Protein AF-A0A0N4V0A3-F1 (afdb_monomer_lite)

Sequence (732 aa):
MEWVESVMEMGIGNNVLVTCKRKDARQKMKRLKKIQKAAFATGKKVESVIFESFAQKNSREKKKKRLKRKRKSFKELNGSSALKDGNSQKLELVRGIEDDEAELERLSKKLGYRRTRSQKLPRAFNAEGLDYLLEVCDNIKKSEAWYSSPKNEDSVEQGFSLVSESSSLLEEDCEGEFETDDEKEIEEHVRTESSGGEEFTEDIYGRTVAKKTGMVIVPTSNVQKKFREFREDNIVTDDEEREKLERTLRGLVNRLNENTIVGSVKTVKELFSSHSHNNVKSLLYLSLLNIVVVEYRLPDRILIELALFIALLHILVSADISSHFVESFVLEYLKRMQLLGEDKSLENMSLLLAELFNFKVIKSTVIGDVVDRLVGAGGYKALECAKLLLAYAGVLLKKRDCSALQACIVRVQSSLMEHAKEVVKDQHLQFIVEEFLNLKGANIRKWTESIDFSLLEHYMSLYRGLTKKVDREDELGMSVDDIEHVKERGRWWLIGSAWNEASHITSVPGAGNLTVKEPKFDKPLLDLAKKAKMNTSVRRDVFCTLMSSKNESDAFEKLMRLALKGQQEREIIHICIHCALQETKYNSFYSAVIEQFCLFHKRFKLTAQYALWDRIKNLSTFKEWQRSHLATLTVDMIVNKAVGLTVLKVVEFGTIDATATCYIRRVLESILLRCSNDALREIFEGVITSSRHKVFSEGLHILVCMISKDSDDEVILSRIGFLNSIWGDDRL

pLDDT: mean 72.65, std 22.26, range [22.02, 96.56]

InterPro domains:
  IPR003890 MIF4G-like, type 3 [PF02854] (247-416)
  IPR003890 MIF4G-like, type 3 [SM00543] (246-443)
  IPR003891 Initiation factor eIF-4 gamma, MA3 [PF02847] (538-620)
  IPR003891 Initiation factor eIF-4 gamma, MA3 [PS51366] (537-653)
  IPR003891 Initiation factor eIF-4 gamma, MA3 [SM00544] (538-644)
  IPR016024 Armadillo-type fold [SSF48371] (238-444)
  IPR050781 Pre-mRNA-splicing factor CWC22 [PTHR18034] (52-701)

Radius of gyration: 38.46 Å; chains: 1; bounding box: 120×77×93 Å

Structure (mmCIF, N/CA/C/O backbone):
data_AF-A0A0N4V0A3-F1
#
_entry.id   AF-A0A0N4V0A3-F1
#
loop_
_atom_site.group_PDB
_atom_site.id
_atom_site.type_symbol
_atom_site.label_atom_id
_atom_site.label_alt_id
_atom_site.label_comp_id
_atom_site.label_asym_id
_atom_site.label_entity_id
_atom_site.label_seq_id
_atom_site.pdbx_PDB_ins_code
_atom_site.Cartn_x
_atom_site.Cartn_y
_atom_site.Cartn_z
_atom_site.occupancy
_atom_site.B_iso_or_equiv
_atom_site.auth_seq_id
_atom_site.auth_comp_id
_atom_site.auth_asym_id
_atom_site.auth_atom_id
_atom_site.pdbx_PDB_model_num
ATOM 1 N N . MET A 1 1 ? 43.987 -37.738 -35.608 1.00 39.97 1 MET A N 1
ATOM 2 C CA . MET A 1 1 ? 45.208 -37.278 -34.926 1.00 39.97 1 MET A CA 1
ATOM 3 C C . MET A 1 1 ? 45.480 -35.869 -35.406 1.00 39.97 1 MET A C 1
ATOM 5 O O . MET A 1 1 ? 45.991 -35.759 -36.499 1.00 39.97 1 MET A O 1
ATOM 9 N N . GLU A 1 2 ? 45.013 -34.858 -34.663 1.00 30.64 2 GLU A N 1
ATOM 10 C CA . GLU A 1 2 ? 45.405 -33.427 -34.756 1.00 30.64 2 GLU A CA 1
ATOM 11 C C . GLU A 1 2 ? 44.492 -32.591 -33.830 1.00 30.64 2 GLU A C 1
ATOM 13 O O . GLU A 1 2 ? 43.801 -31.670 -34.238 1.00 30.64 2 GLU A O 1
ATOM 18 N N . TRP A 1 3 ? 44.399 -32.982 -32.554 1.00 27.64 3 TRP A N 1
ATOM 19 C CA . TRP A 1 3 ? 43.683 -32.202 -31.524 1.00 27.64 3 TRP A CA 1
ATOM 20 C C . TRP A 1 3 ? 44.420 -32.202 -30.171 1.00 27.64 3 TRP A C 1
ATOM 22 O O . TRP A 1 3 ? 43.831 -31.888 -29.141 1.00 27.64 3 TRP A O 1
ATOM 32 N N . VAL A 1 4 ? 45.709 -32.569 -30.160 1.00 29.28 4 VAL A N 1
ATOM 33 C CA . VAL A 1 4 ? 46.499 -32.756 -28.924 1.00 29.28 4 VAL A CA 1
ATOM 34 C C . VAL A 1 4 ? 47.606 -31.705 -28.743 1.00 29.28 4 VAL A C 1
ATOM 36 O O . VAL A 1 4 ? 48.159 -31.602 -27.658 1.00 29.28 4 VAL A O 1
ATOM 39 N N . GLU A 1 5 ? 47.868 -30.826 -29.711 1.00 30.94 5 GLU A N 1
ATOM 40 C CA . GLU A 1 5 ? 49.070 -29.971 -29.673 1.00 30.94 5 GLU A CA 1
ATOM 41 C C . GLU A 1 5 ? 48.837 -28.490 -29.334 1.00 30.94 5 GLU A C 1
ATOM 43 O O . GLU A 1 5 ? 49.587 -27.616 -29.744 1.00 30.94 5 GLU A O 1
ATOM 48 N N . SER A 1 6 ? 47.818 -28.169 -28.535 1.00 29.73 6 SER A N 1
ATOM 49 C CA . SER A 1 6 ? 47.684 -26.803 -27.997 1.00 29.73 6 SER A CA 1
ATOM 50 C C . SER A 1 6 ? 47.274 -26.797 -26.526 1.00 29.73 6 SER A C 1
ATOM 52 O O . SER A 1 6 ? 46.415 -26.028 -26.091 1.00 29.73 6 SER A O 1
ATOM 54 N N . VAL A 1 7 ? 47.898 -27.682 -25.746 1.00 30.69 7 VAL A N 1
ATOM 55 C CA . VAL A 1 7 ? 47.911 -27.633 -24.280 1.00 30.69 7 VAL A CA 1
ATOM 56 C C . VAL A 1 7 ? 49.367 -27.675 -23.826 1.00 30.69 7 VAL A C 1
ATOM 58 O O . VAL A 1 7 ? 49.846 -28.726 -23.433 1.00 30.69 7 VAL A O 1
ATOM 61 N N . MET A 1 8 ? 50.069 -26.542 -23.916 1.00 27.88 8 MET A N 1
ATOM 62 C CA . MET A 1 8 ? 51.156 -26.126 -23.013 1.00 27.88 8 MET A CA 1
ATOM 63 C C . MET A 1 8 ? 51.776 -24.821 -23.528 1.00 27.88 8 MET A C 1
ATOM 65 O O . MET A 1 8 ? 52.720 -24.843 -24.296 1.00 27.88 8 MET A O 1
ATOM 69 N N . GLU A 1 9 ? 51.250 -23.687 -23.068 1.00 29.42 9 GLU A N 1
ATOM 70 C CA . GLU A 1 9 ? 52.076 -22.528 -22.712 1.00 29.42 9 GLU A CA 1
ATOM 71 C C . GLU A 1 9 ? 51.277 -21.661 -21.723 1.00 29.42 9 GLU A C 1
ATOM 73 O O . GLU A 1 9 ? 50.265 -21.037 -22.047 1.00 29.42 9 GLU A O 1
ATOM 78 N N . MET A 1 10 ? 51.675 -21.742 -20.449 1.00 29.03 10 MET A N 1
ATOM 79 C CA . MET A 1 10 ? 51.259 -20.844 -19.368 1.00 29.03 10 MET A CA 1
ATOM 80 C C . MET A 1 10 ? 52.122 -19.580 -19.473 1.00 29.03 10 MET A C 1
ATOM 82 O O . MET A 1 10 ? 53.331 -19.690 -19.618 1.00 29.03 10 MET A O 1
ATOM 86 N N . GLY A 1 11 ? 51.563 -18.372 -19.453 1.00 27.69 11 GLY A N 1
ATOM 87 C CA . GLY A 1 11 ? 51.258 -17.605 -18.237 1.00 27.69 11 GLY A CA 1
ATOM 88 C C . GLY A 1 11 ? 51.487 -16.105 -18.531 1.00 27.69 11 GLY A C 1
ATOM 89 O O . GLY A 1 11 ? 52.165 -15.781 -19.492 1.00 27.69 11 GLY A O 1
ATOM 90 N N . ILE A 1 12 ? 50.961 -15.099 -17.827 1.00 32.62 12 ILE A N 1
ATOM 91 C CA . ILE A 1 12 ? 50.197 -14.986 -16.580 1.00 32.62 12 ILE A CA 1
ATOM 92 C C . ILE A 1 12 ? 49.349 -13.701 -16.684 1.00 32.62 12 ILE A C 1
ATOM 94 O O . ILE A 1 12 ? 49.793 -12.695 -17.227 1.00 32.62 12 ILE A O 1
ATOM 98 N N . GLY A 1 13 ? 48.152 -13.713 -16.092 1.00 27.28 13 GLY A N 1
ATOM 99 C CA . GLY A 1 13 ? 47.345 -12.513 -15.847 1.00 27.28 13 GLY A CA 1
ATOM 100 C C . GLY A 1 13 ? 46.159 -12.784 -14.917 1.00 27.28 13 GLY A C 1
ATOM 101 O O . GLY A 1 13 ? 45.010 -12.525 -15.268 1.00 27.28 13 GLY A O 1
ATOM 102 N N . ASN A 1 14 ? 46.419 -13.388 -13.754 1.00 42.53 14 ASN A N 1
ATOM 103 C CA . ASN A 1 14 ? 45.422 -13.674 -12.718 1.00 42.53 14 ASN A CA 1
ATOM 104 C C . ASN A 1 14 ? 45.063 -12.400 -11.935 1.00 42.53 14 ASN A C 1
ATOM 106 O O . ASN A 1 14 ? 45.971 -11.765 -11.411 1.00 42.53 14 ASN A O 1
ATOM 110 N N . ASN A 1 15 ? 43.758 -12.073 -11.831 1.00 38.59 15 ASN A N 1
ATOM 111 C CA . ASN A 1 15 ? 43.066 -11.697 -10.568 1.00 38.59 15 ASN A CA 1
ATOM 112 C C . ASN A 1 15 ? 41.700 -10.967 -10.675 1.00 38.59 15 ASN A C 1
ATOM 114 O O . ASN A 1 15 ? 41.269 -10.380 -9.688 1.00 38.59 15 ASN A O 1
ATOM 118 N N . VAL A 1 16 ? 40.927 -11.038 -11.778 1.00 36.06 16 VAL A N 1
ATOM 119 C CA . VAL A 1 16 ? 39.535 -10.479 -11.771 1.00 36.06 16 VAL A CA 1
ATOM 120 C C . VAL A 1 16 ? 38.441 -11.365 -12.420 1.00 36.06 16 VAL A C 1
ATOM 122 O O . VAL A 1 16 ? 37.257 -11.058 -12.322 1.00 36.06 16 VAL A O 1
ATOM 125 N N . LEU A 1 17 ? 38.753 -12.528 -13.014 1.00 34.75 17 LEU A N 1
ATOM 126 C CA . LEU A 1 17 ? 37.772 -13.322 -13.799 1.00 34.75 17 LEU A CA 1
ATOM 127 C C . LEU A 1 17 ? 37.229 -14.614 -13.146 1.00 34.75 17 LEU A C 1
ATOM 129 O O . LEU A 1 17 ? 36.516 -15.386 -13.793 1.00 34.75 17 LEU A O 1
ATOM 133 N N . VAL A 1 18 ? 37.506 -14.880 -11.867 1.00 39.03 18 VAL A N 1
ATOM 134 C CA . VAL A 1 18 ? 37.212 -16.200 -11.262 1.00 39.03 18 VAL A CA 1
ATOM 135 C C . VAL A 1 18 ? 35.742 -16.389 -10.829 1.00 39.03 18 VAL A C 1
ATOM 137 O O . VAL A 1 18 ? 35.297 -17.519 -10.618 1.00 39.03 18 VAL A O 1
ATOM 140 N N . THR A 1 19 ? 34.906 -15.348 -10.786 1.00 41.06 19 THR A N 1
ATOM 141 C CA . THR A 1 19 ? 33.531 -15.483 -10.255 1.00 41.06 19 THR A CA 1
ATOM 142 C C . THR A 1 19 ? 32.475 -15.973 -11.261 1.00 41.06 19 THR A C 1
ATOM 144 O O . THR A 1 19 ? 31.402 -16.404 -10.833 1.00 41.06 19 THR A O 1
ATOM 147 N N . CYS A 1 20 ? 32.747 -16.005 -12.576 1.00 52.78 20 CYS A N 1
ATOM 148 C CA . CYS A 1 20 ? 31.702 -16.302 -13.577 1.00 52.78 20 CYS A CA 1
ATOM 149 C C . CYS A 1 20 ? 31.686 -17.754 -14.112 1.00 52.78 20 CYS A C 1
ATOM 151 O O . CYS A 1 20 ? 30.616 -18.350 -14.250 1.00 52.78 20 CYS A O 1
ATOM 153 N N . LYS A 1 21 ? 32.843 -18.407 -14.318 1.00 54.66 21 LYS A N 1
ATOM 154 C CA . LYS A 1 21 ? 32.889 -19.755 -14.939 1.00 54.66 21 LYS A CA 1
ATOM 155 C C . LYS A 1 21 ? 32.191 -20.846 -14.107 1.00 54.66 21 LYS A C 1
ATOM 157 O O . LYS A 1 21 ? 31.527 -21.720 -14.665 1.00 54.66 21 LYS A O 1
ATOM 162 N N . ARG A 1 22 ? 32.258 -20.780 -12.768 1.00 58.41 22 ARG A N 1
ATOM 163 C CA . ARG A 1 22 ? 31.577 -21.742 -11.871 1.00 58.41 22 ARG A CA 1
ATOM 164 C C . ARG A 1 22 ? 30.050 -21.629 -11.919 1.00 58.41 22 ARG A C 1
ATOM 166 O O . ARG A 1 22 ? 29.361 -22.642 -11.792 1.00 58.41 22 ARG A O 1
ATOM 173 N N . LYS A 1 23 ? 29.508 -20.421 -12.094 1.00 60.72 23 LYS A N 1
ATOM 174 C CA . LYS A 1 23 ? 28.056 -20.185 -12.127 1.00 60.72 23 LYS A CA 1
ATOM 175 C C . LYS A 1 23 ? 27.447 -20.702 -13.431 1.00 60.72 23 LYS A C 1
ATOM 177 O O . LYS A 1 23 ? 26.424 -21.389 -13.388 1.00 60.72 23 LYS A O 1
ATOM 182 N N . ASP A 1 24 ? 28.134 -20.480 -14.546 1.00 61.06 24 ASP A N 1
ATOM 183 C CA . ASP A 1 24 ? 27.724 -20.985 -15.857 1.00 61.06 24 ASP A CA 1
ATOM 184 C C . ASP A 1 24 ? 27.873 -22.505 -15.958 1.00 61.06 24 ASP A C 1
ATOM 186 O O . ASP A 1 24 ? 26.971 -23.181 -16.457 1.00 61.06 24 ASP A O 1
ATOM 190 N N . ALA A 1 25 ? 28.942 -23.075 -15.389 1.00 67.31 25 ALA A N 1
ATOM 191 C CA . ALA A 1 25 ? 29.095 -24.525 -15.268 1.00 67.31 25 ALA A CA 1
ATOM 192 C C . ALA A 1 25 ? 27.959 -25.146 -14.435 1.00 67.31 25 ALA A C 1
ATOM 194 O O . ALA A 1 25 ? 27.338 -26.123 -14.858 1.00 67.31 25 ALA A O 1
ATOM 195 N N . ARG A 1 26 ? 27.596 -24.533 -13.296 1.00 70.50 26 ARG A N 1
ATOM 196 C CA . ARG A 1 26 ? 26.455 -24.970 -12.470 1.00 70.50 26 ARG A CA 1
ATOM 197 C C . ARG A 1 26 ? 25.119 -24.853 -13.207 1.00 70.50 26 ARG A C 1
ATOM 199 O O . ARG A 1 26 ? 24.282 -25.744 -13.071 1.00 70.50 26 ARG A O 1
ATOM 206 N N . GLN A 1 27 ? 24.894 -23.799 -13.992 1.00 67.19 27 GLN A N 1
ATOM 207 C CA . GLN A 1 27 ? 23.678 -23.673 -14.804 1.00 67.19 27 GLN A CA 1
ATOM 208 C C . GLN A 1 27 ? 23.604 -24.732 -15.907 1.00 67.19 27 GLN A C 1
ATOM 210 O O . GLN A 1 27 ? 22.548 -25.346 -16.078 1.00 67.19 27 GLN A O 1
ATOM 215 N N . LYS A 1 28 ? 24.708 -24.987 -16.620 1.00 68.56 28 LYS A N 1
ATOM 216 C CA . LYS A 1 28 ? 24.787 -26.051 -17.632 1.00 68.56 28 LYS A CA 1
ATOM 217 C C . LYS A 1 28 ? 24.522 -27.424 -17.006 1.00 68.56 28 LYS A C 1
ATOM 219 O O . LYS A 1 28 ? 23.694 -28.170 -17.522 1.00 68.56 28 LYS A O 1
ATOM 224 N N . MET A 1 29 ? 25.101 -27.703 -15.836 1.00 73.12 29 MET A N 1
ATOM 225 C CA . MET A 1 29 ? 24.887 -28.962 -15.112 1.00 73.12 29 MET A CA 1
ATOM 226 C C . MET A 1 29 ? 23.439 -29.121 -14.616 1.00 73.12 29 MET A C 1
ATOM 228 O O . MET A 1 29 ? 22.865 -30.202 -14.723 1.00 73.12 29 MET A O 1
ATOM 232 N N . LYS A 1 30 ? 22.799 -28.044 -14.130 1.00 75.12 30 LYS A N 1
ATOM 233 C CA . LYS A 1 30 ? 21.370 -28.059 -13.759 1.00 75.12 30 LYS A CA 1
ATOM 234 C C . LYS A 1 30 ? 20.464 -28.333 -14.962 1.00 75.12 30 LYS A C 1
ATOM 236 O O . LYS A 1 30 ? 19.486 -29.065 -14.826 1.00 75.12 30 LYS A O 1
ATOM 241 N N . ARG A 1 31 ? 20.781 -27.770 -16.135 1.00 75.19 31 ARG A N 1
ATOM 242 C CA . ARG A 1 31 ? 20.039 -28.029 -17.381 1.00 75.19 31 ARG A CA 1
ATOM 243 C C . ARG A 1 31 ? 20.195 -29.482 -17.830 1.00 75.19 31 ARG A C 1
ATOM 245 O O . ARG A 1 31 ? 19.184 -30.119 -18.100 1.00 75.19 31 ARG A O 1
ATOM 252 N N . LEU A 1 32 ? 21.414 -30.022 -17.806 1.00 75.50 32 LEU A N 1
ATOM 253 C CA . LEU A 1 32 ? 21.691 -31.435 -18.095 1.00 75.50 32 LEU A CA 1
ATOM 254 C C . LEU A 1 32 ? 20.938 -32.379 -17.148 1.00 75.50 32 LEU A C 1
ATOM 256 O O . LEU A 1 32 ? 20.236 -33.265 -17.622 1.00 75.50 32 LEU A O 1
ATOM 260 N N . LYS A 1 33 ? 20.968 -32.128 -15.831 1.00 82.75 33 LYS A N 1
ATOM 261 C CA . LYS A 1 33 ? 20.201 -32.922 -14.851 1.00 82.75 33 LYS A CA 1
ATOM 262 C C . LYS A 1 33 ? 18.693 -32.874 -15.104 1.00 82.75 33 LYS A C 1
ATOM 264 O O . LYS A 1 33 ? 18.008 -33.872 -14.910 1.00 82.75 33 LYS A O 1
ATOM 269 N N . LYS A 1 34 ? 18.158 -31.729 -15.542 1.00 83.69 34 LYS A N 1
ATOM 270 C CA . LYS A 1 34 ? 16.731 -31.593 -15.871 1.00 83.69 34 LYS A CA 1
ATOM 271 C C . LYS A 1 34 ? 16.353 -32.400 -17.117 1.00 83.69 34 LYS A C 1
ATOM 273 O O . LYS A 1 34 ? 15.307 -33.037 -17.118 1.00 83.69 34 LYS A O 1
ATOM 278 N N . ILE A 1 35 ? 17.209 -32.400 -18.139 1.00 78.19 35 ILE A N 1
ATOM 279 C CA . ILE A 1 35 ? 17.009 -33.180 -19.369 1.00 78.19 35 ILE A CA 1
ATOM 280 C C . ILE A 1 35 ? 17.134 -34.681 -19.075 1.00 78.19 35 ILE A C 1
ATOM 282 O O . ILE A 1 35 ? 16.293 -35.449 -19.522 1.00 78.19 35 ILE A O 1
ATOM 286 N N . GLN A 1 36 ? 18.109 -35.096 -18.261 1.00 78.06 36 GLN A N 1
ATOM 287 C CA . GLN A 1 36 ? 18.263 -36.493 -17.835 1.00 78.06 36 GLN A CA 1
ATOM 288 C C . GLN A 1 36 ? 17.064 -36.988 -17.018 1.00 78.06 36 GLN A C 1
ATOM 290 O O . GLN A 1 36 ? 16.578 -38.086 -17.261 1.00 78.06 36 GLN A O 1
ATOM 295 N N . LYS A 1 37 ? 16.529 -36.166 -16.103 1.00 80.25 37 LYS A N 1
ATOM 296 C CA . LYS A 1 37 ? 15.295 -36.498 -15.371 1.00 80.25 37 LYS A CA 1
ATOM 297 C C . LYS A 1 37 ? 14.080 -36.621 -16.294 1.00 80.25 37 LYS A C 1
ATOM 299 O O . LYS A 1 37 ? 13.271 -37.516 -16.095 1.00 80.25 37 LYS A O 1
ATOM 304 N N . ALA A 1 38 ? 13.957 -35.750 -17.297 1.00 76.00 38 ALA A N 1
ATOM 305 C CA . ALA A 1 38 ? 12.879 -35.832 -18.283 1.00 76.00 38 ALA A CA 1
ATOM 306 C C . ALA A 1 38 ? 13.008 -37.076 -19.180 1.00 76.00 38 ALA A C 1
ATOM 308 O O . ALA A 1 38 ? 12.012 -37.728 -19.469 1.00 76.00 38 ALA A O 1
ATOM 309 N N . ALA A 1 39 ? 14.231 -37.437 -19.570 1.00 80.50 39 ALA A N 1
ATOM 310 C CA . ALA A 1 39 ? 14.530 -38.656 -20.317 1.00 80.50 39 ALA A CA 1
ATOM 311 C C . ALA A 1 39 ? 14.187 -39.919 -19.513 1.00 80.50 39 ALA A C 1
ATOM 313 O O . ALA A 1 39 ? 13.491 -40.794 -20.018 1.00 80.50 39 ALA A O 1
ATOM 314 N N . PHE A 1 40 ? 14.568 -39.955 -18.233 1.00 78.12 40 PHE A N 1
ATOM 315 C CA . PHE A 1 40 ? 14.222 -41.045 -17.321 1.00 78.12 40 PHE A CA 1
ATOM 316 C C . PHE A 1 40 ? 12.705 -41.174 -17.115 1.00 78.12 40 PHE A C 1
ATOM 318 O O . PHE A 1 40 ? 12.163 -42.263 -17.240 1.00 78.12 40 PHE A O 1
ATOM 325 N N . ALA A 1 41 ? 12.003 -40.058 -16.888 1.00 77.62 41 ALA A N 1
ATOM 326 C CA . ALA A 1 41 ? 10.550 -40.051 -16.694 1.00 77.62 41 ALA A CA 1
ATOM 327 C C . ALA A 1 41 ? 9.751 -40.452 -17.948 1.00 77.62 41 ALA A C 1
ATOM 329 O O . ALA A 1 41 ? 8.602 -40.862 -17.831 1.00 77.62 41 ALA A O 1
ATOM 330 N N . THR A 1 42 ? 10.337 -40.319 -19.141 1.00 76.06 42 THR A N 1
ATOM 331 C CA . THR A 1 42 ? 9.683 -40.663 -20.415 1.00 76.06 42 THR A CA 1
ATOM 332 C C . THR A 1 42 ? 10.177 -41.977 -21.023 1.00 76.06 42 THR A C 1
ATOM 334 O O . THR A 1 42 ? 9.706 -42.350 -22.093 1.00 76.06 42 THR A O 1
ATOM 337 N N . GLY A 1 43 ? 11.123 -42.675 -20.378 1.00 78.88 43 GLY A N 1
ATOM 338 C CA . GLY A 1 43 ? 11.717 -43.916 -20.895 1.00 78.88 43 GLY A CA 1
ATOM 339 C C . GLY A 1 43 ? 12.532 -43.740 -22.185 1.00 78.88 43 GLY A C 1
ATOM 340 O O . GLY A 1 43 ? 12.805 -44.711 -22.886 1.00 78.88 43 GLY A O 1
ATOM 341 N N . LYS A 1 44 ? 12.912 -42.504 -22.532 1.00 83.00 44 LYS A N 1
ATOM 342 C CA . LYS A 1 44 ? 13.574 -42.153 -23.797 1.00 83.00 44 LYS A CA 1
ATOM 343 C C . LYS A 1 44 ? 15.066 -41.877 -23.599 1.00 83.00 44 LYS A C 1
ATOM 345 O O . LYS A 1 44 ? 15.492 -41.402 -22.548 1.00 83.00 44 LYS A O 1
ATOM 350 N N . LYS A 1 45 ? 15.885 -42.091 -24.639 1.00 80.75 45 LYS A N 1
ATOM 351 C CA . LYS A 1 45 ? 17.309 -41.695 -24.623 1.00 80.75 45 LYS A CA 1
ATOM 352 C C . LYS A 1 45 ? 17.443 -40.173 -24.510 1.00 80.75 45 LYS A C 1
ATOM 354 O O . LYS A 1 45 ? 16.705 -39.434 -25.161 1.00 80.75 45 LYS A O 1
ATOM 359 N N . VAL A 1 46 ? 18.425 -39.696 -23.743 1.00 73.94 46 VAL A N 1
ATOM 360 C CA . VAL A 1 46 ? 18.664 -38.259 -23.477 1.00 73.94 46 VAL A CA 1
ATOM 361 C C . VAL A 1 46 ? 18.786 -37.441 -24.770 1.00 73.94 46 VAL A C 1
ATOM 363 O O . VAL A 1 46 ? 18.244 -36.342 -24.858 1.00 73.94 46 VAL A O 1
ATOM 366 N N . GLU A 1 47 ? 19.428 -37.999 -25.796 1.00 76.94 47 GLU A N 1
ATOM 367 C CA . GLU A 1 47 ? 19.597 -37.381 -27.120 1.00 76.94 47 GLU A CA 1
ATOM 368 C C . GLU A 1 47 ? 18.260 -37.109 -27.824 1.00 76.94 47 GLU A C 1
ATOM 370 O O . GLU A 1 47 ? 18.080 -36.053 -28.429 1.00 76.94 47 GLU A O 1
ATOM 375 N N . SER A 1 48 ? 17.289 -38.016 -27.685 1.00 72.19 48 SER A N 1
ATOM 376 C CA . SER A 1 48 ? 15.966 -37.881 -28.307 1.00 72.19 48 SER A CA 1
ATOM 377 C C . SER A 1 48 ? 15.135 -36.767 -27.663 1.00 72.19 48 SER A C 1
ATOM 379 O O . SER A 1 48 ? 14.496 -35.985 -28.362 1.00 72.19 48 SER A O 1
ATOM 381 N N 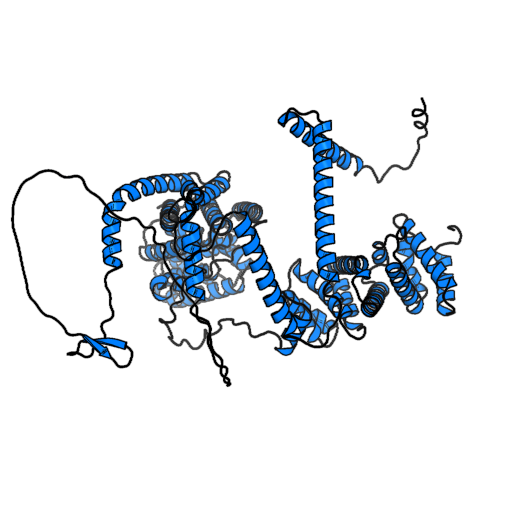. VAL A 1 49 ? 15.240 -36.597 -26.341 1.00 74.81 49 VAL A N 1
ATOM 382 C CA . VAL A 1 49 ? 14.581 -35.506 -25.601 1.00 74.81 49 VAL A CA 1
ATOM 383 C C . VAL A 1 49 ? 15.206 -34.153 -25.943 1.00 74.81 49 VAL A C 1
ATOM 385 O O . VAL A 1 49 ? 14.510 -33.139 -26.050 1.00 74.81 49 VAL A O 1
ATOM 388 N N . ILE A 1 50 ? 16.524 -34.124 -26.161 1.00 74.88 50 ILE A N 1
ATOM 389 C CA . ILE A 1 50 ? 17.216 -32.931 -26.658 1.00 74.88 50 ILE A CA 1
ATOM 390 C C . ILE A 1 50 ? 16.694 -32.589 -28.055 1.00 74.88 50 ILE A C 1
ATOM 392 O O . ILE A 1 50 ? 16.272 -31.452 -28.273 1.00 74.88 50 ILE A O 1
ATOM 396 N N . PHE A 1 51 ? 16.639 -33.561 -28.965 1.00 72.38 51 PHE A N 1
ATOM 397 C CA . PHE A 1 51 ? 16.158 -33.359 -30.330 1.00 72.38 51 PHE A CA 1
ATOM 398 C C . PHE A 1 51 ? 14.698 -32.874 -30.378 1.00 72.38 51 PHE A C 1
ATOM 400 O O . PHE A 1 51 ? 14.406 -31.882 -31.047 1.00 72.38 51 PHE A O 1
ATOM 407 N N . GLU A 1 52 ? 13.797 -33.471 -29.591 1.00 73.06 52 GLU A N 1
ATOM 408 C CA . GLU A 1 52 ? 12.396 -33.038 -29.464 1.00 73.06 52 GLU A CA 1
ATOM 409 C C . GLU A 1 52 ? 12.282 -31.602 -28.922 1.00 73.06 52 GLU A C 1
ATOM 411 O O . GLU A 1 52 ? 11.499 -30.794 -29.433 1.00 73.06 52 GLU A O 1
ATOM 416 N N . SER A 1 53 ? 13.112 -31.234 -27.938 1.00 67.94 53 SER A N 1
ATOM 417 C CA . SER A 1 53 ? 13.131 -29.876 -27.381 1.00 67.94 53 SER A CA 1
ATOM 418 C C . SER A 1 53 ? 13.612 -28.825 -28.394 1.00 67.94 53 SER A C 1
ATOM 420 O O . SER A 1 53 ? 13.080 -27.710 -28.437 1.00 67.94 53 SER A O 1
ATOM 422 N N . PHE A 1 54 ? 14.570 -29.182 -29.257 1.00 63.44 54 PHE A N 1
ATOM 423 C CA . PHE A 1 54 ? 15.042 -28.334 -30.354 1.00 63.44 54 PHE A CA 1
ATOM 424 C C . PHE A 1 54 ? 14.012 -28.245 -31.489 1.00 63.44 54 PHE A C 1
ATOM 426 O O . PHE A 1 54 ? 13.747 -27.148 -31.991 1.00 63.44 54 PHE A O 1
ATOM 433 N N . ALA A 1 55 ? 13.355 -29.353 -31.836 1.00 63.88 55 ALA A N 1
ATOM 434 C CA . ALA A 1 55 ? 12.287 -29.392 -32.832 1.00 63.88 55 ALA A CA 1
ATOM 435 C C . ALA A 1 55 ? 11.077 -28.536 -32.410 1.00 63.88 55 ALA A C 1
ATOM 437 O O . ALA A 1 55 ? 10.576 -27.726 -33.199 1.00 63.88 55 ALA A O 1
ATOM 438 N N . GLN A 1 56 ? 10.662 -28.606 -31.138 1.00 65.25 56 GLN A N 1
ATOM 439 C CA . GLN A 1 56 ? 9.615 -27.736 -30.589 1.00 65.25 56 GLN A CA 1
ATOM 440 C C . GLN A 1 56 ? 10.005 -26.255 -30.644 1.00 65.25 56 GLN A C 1
ATOM 442 O O . GLN A 1 56 ? 9.165 -25.408 -30.967 1.00 65.25 56 GLN A O 1
ATOM 447 N N . LYS A 1 57 ? 11.273 -25.923 -30.385 1.00 60.12 57 LYS A N 1
ATOM 448 C CA . LYS A 1 57 ? 11.773 -24.542 -30.442 1.00 60.12 57 LYS A CA 1
ATOM 449 C C . LYS A 1 57 ? 11.740 -23.985 -31.871 1.00 60.12 57 LYS A C 1
ATOM 451 O O . LYS A 1 57 ? 11.204 -22.895 -32.082 1.00 60.12 57 LYS A O 1
ATOM 456 N N . ASN A 1 58 ? 12.174 -24.779 -32.851 1.00 53.31 58 ASN A N 1
ATOM 457 C CA . ASN A 1 58 ? 12.113 -24.432 -34.274 1.00 53.31 58 ASN A CA 1
ATOM 458 C C . ASN A 1 58 ? 10.668 -24.318 -34.790 1.00 53.31 58 ASN A C 1
ATOM 460 O O . ASN A 1 58 ? 10.359 -23.424 -35.581 1.00 53.31 58 ASN A O 1
ATOM 464 N N . SER A 1 59 ? 9.745 -25.160 -34.308 1.00 53.75 59 SER A N 1
ATOM 465 C CA . SER A 1 59 ? 8.319 -25.064 -34.661 1.00 53.75 59 SER A CA 1
ATOM 466 C C . SER A 1 59 ? 7.673 -23.769 -34.136 1.00 53.75 59 SER A C 1
ATOM 468 O O . SER A 1 59 ? 6.920 -23.107 -34.858 1.00 53.75 59 SER A O 1
ATOM 470 N N . ARG A 1 60 ? 8.026 -23.343 -32.911 1.00 59.09 60 ARG A N 1
ATOM 471 C CA . ARG A 1 60 ? 7.556 -22.089 -32.298 1.00 59.09 60 ARG A CA 1
ATOM 472 C C . ARG A 1 60 ? 8.106 -20.860 -33.022 1.00 59.09 60 ARG A C 1
ATOM 474 O O . ARG A 1 60 ? 7.367 -19.893 -33.215 1.00 59.09 60 ARG A O 1
ATOM 481 N N . GLU A 1 61 ? 9.357 -20.898 -33.477 1.00 57.47 61 GLU A N 1
ATOM 482 C CA . GLU A 1 61 ? 9.930 -19.831 -34.308 1.00 57.47 61 GLU A CA 1
ATOM 483 C C . GLU A 1 61 ? 9.293 -19.756 -35.698 1.00 57.47 61 GLU A C 1
ATOM 485 O O . GLU A 1 61 ? 8.961 -18.658 -36.154 1.00 57.47 61 GLU A O 1
ATOM 490 N N . LYS A 1 62 ? 9.026 -20.900 -36.345 1.00 58.66 62 LYS A N 1
ATOM 491 C CA . LYS A 1 62 ? 8.290 -20.942 -37.619 1.00 58.66 62 LYS A CA 1
ATOM 492 C C . LYS A 1 62 ? 6.858 -20.398 -37.470 1.00 58.66 62 LYS A C 1
ATOM 494 O O . LYS A 1 62 ? 6.437 -19.597 -38.306 1.00 58.66 62 LYS A O 1
ATOM 499 N N . LYS A 1 63 ? 6.138 -20.720 -36.381 1.00 55.28 63 LYS A N 1
ATOM 500 C CA . LYS A 1 63 ? 4.813 -20.133 -36.063 1.00 55.28 63 LYS A CA 1
ATOM 501 C C . LYS A 1 63 ? 4.885 -18.614 -35.849 1.00 55.28 63 LYS A C 1
ATOM 503 O O . LYS A 1 63 ? 4.069 -17.885 -36.414 1.00 55.28 63 LYS A O 1
ATOM 508 N N . LYS A 1 64 ? 5.890 -18.113 -35.116 1.00 57.44 64 LYS A N 1
ATOM 509 C CA . LYS A 1 64 ? 6.107 -16.664 -34.919 1.00 57.44 64 LYS A CA 1
ATOM 510 C C . LYS A 1 64 ? 6.433 -15.930 -36.226 1.00 57.44 64 LYS A C 1
ATOM 512 O O . LYS A 1 64 ? 5.921 -14.832 -36.444 1.00 57.44 64 LYS A O 1
ATOM 517 N N . LYS A 1 65 ? 7.229 -16.533 -37.119 1.00 59.56 65 LYS A N 1
ATOM 518 C CA . LYS A 1 65 ? 7.527 -15.976 -38.452 1.00 59.56 65 LYS A CA 1
ATOM 519 C C . LYS A 1 65 ? 6.289 -15.973 -39.369 1.00 59.56 65 LYS A C 1
ATOM 521 O O . LYS A 1 65 ? 6.067 -14.980 -40.059 1.00 59.56 65 LYS A O 1
ATOM 526 N N . ARG A 1 66 ? 5.430 -17.007 -39.319 1.00 55.75 66 ARG A N 1
ATOM 527 C CA . ARG A 1 66 ? 4.137 -17.050 -40.047 1.00 55.75 66 ARG A CA 1
ATOM 528 C C . ARG A 1 66 ? 3.153 -15.976 -39.573 1.00 55.75 66 ARG A C 1
ATOM 530 O O . ARG A 1 66 ? 2.560 -15.307 -40.413 1.00 55.75 66 ARG A O 1
ATOM 537 N N . LEU A 1 67 ? 3.025 -15.756 -38.260 1.00 51.97 67 LEU A N 1
ATOM 538 C CA . LEU A 1 67 ? 2.177 -14.681 -37.720 1.00 51.97 67 LEU A CA 1
ATOM 539 C C . LEU A 1 67 ? 2.677 -13.286 -38.124 1.00 51.97 67 LEU A C 1
ATOM 541 O O . LEU A 1 67 ? 1.871 -12.416 -38.444 1.00 51.97 67 LEU A O 1
ATOM 545 N N . LYS A 1 68 ? 4.000 -13.069 -38.151 1.00 52.62 68 LYS A N 1
ATOM 546 C CA . LYS A 1 68 ? 4.586 -11.802 -38.622 1.00 52.62 68 LYS A CA 1
ATOM 547 C C . LYS A 1 68 ? 4.342 -11.562 -40.114 1.00 52.62 68 LYS A C 1
ATOM 549 O O . LYS A 1 68 ? 4.048 -10.432 -40.481 1.00 52.62 68 LYS A O 1
ATOM 554 N N . ARG A 1 69 ? 4.407 -12.602 -40.957 1.00 50.25 69 ARG A N 1
ATOM 555 C CA . ARG A 1 69 ? 4.083 -12.502 -42.393 1.00 50.25 69 ARG A CA 1
ATOM 556 C C . ARG A 1 69 ? 2.599 -12.210 -42.643 1.00 50.25 69 ARG A C 1
ATOM 558 O O . ARG A 1 69 ? 2.309 -11.308 -43.418 1.00 50.25 69 ARG A O 1
ATOM 565 N N . LYS A 1 70 ? 1.675 -12.868 -41.925 1.00 45.81 70 LYS A N 1
ATOM 566 C CA . LYS A 1 70 ? 0.229 -12.565 -42.013 1.00 45.81 70 LYS A CA 1
ATOM 567 C C . LYS A 1 70 ? -0.095 -11.117 -41.619 1.00 45.81 70 LYS A C 1
ATOM 569 O O . LYS A 1 70 ? -0.867 -10.459 -42.299 1.00 45.81 70 LYS A O 1
ATOM 574 N N . ARG A 1 71 ? 0.556 -10.584 -40.576 1.00 48.16 71 ARG A N 1
ATOM 575 C CA . ARG A 1 71 ? 0.384 -9.179 -40.152 1.00 48.16 71 ARG A CA 1
ATOM 576 C C . ARG A 1 71 ? 1.006 -8.159 -41.111 1.00 48.16 71 ARG A C 1
ATOM 578 O O . ARG A 1 71 ? 0.615 -7.001 -41.057 1.00 48.16 71 ARG A O 1
ATOM 585 N N . LYS A 1 72 ? 1.973 -8.564 -41.943 1.00 43.31 72 LYS A N 1
ATOM 586 C CA . LYS A 1 72 ? 2.583 -7.706 -42.973 1.00 43.31 72 LYS A CA 1
ATOM 587 C C . LYS A 1 72 ? 1.710 -7.644 -44.230 1.00 43.31 72 LYS A C 1
ATOM 589 O O . LYS A 1 72 ? 1.405 -6.553 -44.684 1.00 43.31 72 LYS A O 1
ATOM 594 N N . SER A 1 73 ? 1.204 -8.795 -44.678 1.00 38.47 73 SER A N 1
ATOM 595 C CA . SER A 1 73 ? 0.264 -8.896 -45.806 1.00 38.47 73 SER A CA 1
ATOM 596 C C . SER A 1 73 ? -1.055 -8.153 -45.545 1.00 38.47 73 SER A C 1
ATOM 598 O O . SER A 1 73 ? -1.536 -7.459 -46.431 1.00 38.47 73 SER A O 1
ATOM 600 N N . PHE A 1 74 ? -1.578 -8.178 -44.312 1.00 38.50 74 PHE A N 1
ATOM 601 C CA . PHE A 1 74 ? -2.767 -7.393 -43.937 1.00 38.50 74 PHE A CA 1
ATOM 602 C C . PHE A 1 74 ? -2.520 -5.869 -43.916 1.00 38.50 74 PHE A C 1
ATOM 604 O O . PHE A 1 74 ? -3.457 -5.082 -43.889 1.00 38.50 74 PHE A O 1
ATOM 611 N N . LYS A 1 75 ? -1.254 -5.432 -43.897 1.00 42.28 75 LYS A N 1
ATOM 612 C CA . LYS A 1 75 ? -0.867 -4.014 -43.823 1.00 42.28 75 LYS A CA 1
ATOM 613 C C . LYS A 1 75 ? -0.489 -3.424 -45.183 1.00 42.28 75 LYS A C 1
ATOM 615 O O . LYS A 1 75 ? -0.507 -2.208 -45.321 1.00 42.28 75 LYS A O 1
ATOM 620 N N . GLU A 1 76 ? -0.148 -4.273 -46.151 1.00 41.12 76 GLU A N 1
ATOM 621 C CA . GLU A 1 76 ? 0.211 -3.880 -47.520 1.00 41.12 76 GLU A CA 1
ATOM 622 C C . GLU A 1 76 ? -1.021 -3.742 -48.438 1.00 41.12 76 GLU A C 1
ATOM 624 O O . GLU A 1 76 ? -0.944 -3.021 -49.422 1.00 41.12 76 GLU A O 1
ATOM 629 N N . LEU A 1 77 ? -2.176 -4.327 -48.083 1.00 41.22 77 LEU A N 1
ATOM 630 C CA . LEU A 1 77 ? -3.428 -4.194 -48.852 1.00 41.22 77 LEU A CA 1
ATOM 631 C C . LEU A 1 77 ? -4.224 -2.903 -48.563 1.00 41.22 77 LEU A C 1
ATOM 633 O O . LEU A 1 77 ? -4.962 -2.449 -49.425 1.00 41.22 77 LEU A O 1
ATOM 637 N N . ASN A 1 78 ? -4.023 -2.252 -47.409 1.00 41.72 78 ASN A N 1
ATOM 638 C CA . ASN A 1 78 ? -4.750 -1.024 -47.023 1.00 41.72 78 ASN A CA 1
ATOM 639 C C . ASN A 1 78 ? -3.946 0.267 -47.284 1.00 41.72 78 ASN A C 1
ATOM 641 O O . ASN A 1 78 ? -4.147 1.287 -46.626 1.00 41.72 78 ASN A O 1
ATOM 645 N N . GLY A 1 79 ? -2.968 0.199 -48.188 1.00 36.25 79 GLY A N 1
ATOM 646 C CA . GLY A 1 79 ? -1.933 1.211 -48.381 1.00 36.25 79 GLY A CA 1
ATOM 647 C C . GLY A 1 79 ? -2.020 1.986 -49.692 1.00 36.25 79 GLY A C 1
ATOM 648 O O . GLY A 1 79 ? -0.973 2.313 -50.235 1.00 36.25 79 GLY A O 1
ATOM 649 N N . SER A 1 80 ? -3.208 2.282 -50.220 1.00 34.34 80 SER A N 1
ATOM 650 C CA . SER A 1 80 ? -3.352 3.240 -51.327 1.00 34.34 80 SER A CA 1
ATOM 651 C C . SER A 1 80 ? -4.781 3.774 -51.438 1.00 34.34 80 SER A C 1
ATOM 653 O O . SER A 1 80 ? -5.727 2.997 -51.424 1.00 34.34 80 SER A O 1
ATOM 655 N N . SER A 1 81 ? -4.896 5.094 -51.619 1.00 32.94 81 SER A N 1
ATOM 656 C CA . SER A 1 81 ? -6.108 5.924 -51.772 1.00 32.94 81 SER A CA 1
ATOM 657 C C . SER A 1 81 ? -6.818 6.361 -50.479 1.00 32.94 81 SER A C 1
ATOM 659 O O . SER A 1 81 ? -7.862 5.869 -50.076 1.00 32.94 81 SER A O 1
ATOM 661 N N . ALA A 1 82 ? -6.249 7.389 -49.846 1.00 38.44 82 ALA A N 1
ATOM 662 C CA . ALA A 1 82 ? -7.044 8.356 -49.104 1.00 38.44 82 ALA A CA 1
ATOM 663 C C . ALA A 1 82 ? -7.477 9.433 -50.103 1.00 38.44 82 ALA A C 1
ATOM 665 O O . ALA A 1 82 ? -6.617 10.182 -50.561 1.00 38.44 82 ALA A O 1
ATOM 666 N N . LEU A 1 83 ? -8.761 9.441 -50.473 1.00 41.59 83 LEU A N 1
ATOM 667 C CA . LEU A 1 83 ? -9.608 10.600 -50.797 1.00 41.59 83 LEU A CA 1
ATOM 668 C C . LEU A 1 83 ? -10.911 10.072 -51.432 1.00 41.59 83 LEU A C 1
ATOM 670 O O . LEU A 1 83 ? -10.889 9.569 -52.549 1.00 41.59 83 LEU A O 1
ATOM 674 N N . LYS A 1 84 ? -12.021 10.276 -50.706 1.00 42.53 84 LYS A N 1
ATOM 675 C CA . LYS A 1 84 ? -13.414 9.831 -50.930 1.00 42.53 84 LYS A CA 1
ATOM 676 C C . LYS A 1 84 ? -13.782 8.453 -50.356 1.00 42.53 84 LYS A C 1
ATOM 678 O O . LYS A 1 84 ? -12.991 7.525 -50.337 1.00 42.53 84 LYS A O 1
ATOM 683 N N . ASP A 1 85 ? -15.025 8.404 -49.882 1.00 38.81 85 ASP A N 1
ATOM 684 C CA . ASP A 1 85 ? -15.843 7.225 -49.582 1.00 38.81 85 ASP A CA 1
ATOM 685 C C . ASP A 1 85 ? -15.784 6.582 -48.188 1.00 38.81 85 ASP A C 1
ATOM 687 O O . ASP A 1 85 ? -15.408 5.427 -48.008 1.00 38.81 85 ASP A O 1
ATOM 691 N N . GLY A 1 86 ? -16.404 7.267 -47.216 1.00 42.56 86 GLY A N 1
ATOM 692 C CA . GLY A 1 86 ? -17.021 6.598 -46.057 1.00 42.56 86 GLY A CA 1
ATOM 693 C C . GLY A 1 86 ? -18.142 5.609 -46.440 1.00 42.56 86 GLY A C 1
ATOM 694 O O . GLY A 1 86 ? -18.492 4.743 -45.643 1.00 42.56 86 GLY A O 1
ATOM 695 N N . ASN A 1 87 ? -18.657 5.675 -47.676 1.00 49.59 87 ASN A N 1
ATOM 696 C CA . ASN A 1 87 ? -19.611 4.701 -48.216 1.00 49.59 87 ASN A CA 1
ATOM 697 C C . ASN A 1 87 ? -18.947 3.433 -48.787 1.00 49.59 87 ASN A C 1
ATOM 699 O O . ASN A 1 87 ? -19.605 2.395 -48.820 1.00 49.59 87 ASN A O 1
ATOM 703 N N . SER A 1 88 ? -17.665 3.465 -49.184 1.00 45.53 88 SER A N 1
ATOM 704 C CA . SER A 1 88 ? -17.005 2.308 -49.819 1.00 45.53 88 SER A CA 1
ATOM 705 C C . SER A 1 88 ? -16.694 1.207 -48.809 1.00 45.53 88 SER A C 1
ATOM 707 O O . SER A 1 88 ? -16.955 0.044 -49.086 1.00 45.53 88 SER A O 1
ATOM 709 N N . GLN A 1 89 ? -16.252 1.552 -47.593 1.00 52.56 89 GLN A N 1
ATOM 710 C CA . GLN A 1 89 ? -16.031 0.552 -46.536 1.00 52.56 89 GLN A CA 1
ATOM 711 C C . GLN A 1 89 ? -17.323 -0.153 -46.111 1.00 52.56 89 GLN A C 1
ATOM 713 O O . GLN A 1 89 ? -17.299 -1.337 -45.788 1.00 52.56 89 GLN A O 1
ATOM 718 N N . LYS A 1 90 ? -18.461 0.553 -46.132 1.00 56.94 90 LYS A N 1
ATOM 719 C CA . LYS A 1 90 ? -19.762 -0.044 -45.814 1.00 56.94 90 LYS A CA 1
ATOM 720 C C . LYS A 1 90 ? -20.230 -0.979 -46.934 1.00 56.94 90 LYS A C 1
ATOM 722 O O . LYS A 1 90 ? -20.725 -2.057 -46.635 1.00 56.94 90 LYS A O 1
ATOM 727 N N . LEU A 1 91 ? -20.013 -0.609 -48.200 1.00 63.12 91 LEU A N 1
ATOM 728 C CA . LEU A 1 91 ? -20.288 -1.469 -49.358 1.00 63.12 91 LEU A CA 1
ATOM 729 C C . LEU A 1 91 ? -19.364 -2.694 -49.424 1.00 63.12 91 LEU A C 1
ATOM 731 O O . LEU A 1 91 ? -19.831 -3.779 -49.746 1.00 63.12 91 LEU A O 1
ATOM 735 N N . GLU A 1 92 ? -18.082 -2.552 -49.082 1.00 66.94 92 GLU A N 1
ATOM 736 C CA . GLU A 1 92 ? -17.132 -3.672 -49.017 1.00 66.94 92 GLU A CA 1
ATOM 737 C C . GLU A 1 92 ? -17.463 -4.647 -47.885 1.00 66.94 92 GLU A C 1
ATOM 739 O O . GLU A 1 92 ? -17.345 -5.854 -48.069 1.00 66.94 92 GLU A O 1
ATOM 744 N N . LEU A 1 93 ? -17.926 -4.144 -46.735 1.00 63.88 93 LEU A N 1
ATOM 745 C CA . LEU A 1 93 ? -18.412 -4.990 -45.644 1.00 63.88 93 LEU A CA 1
ATOM 746 C C . LEU A 1 93 ? -19.691 -5.737 -46.033 1.00 63.88 93 LEU A C 1
ATOM 748 O O . LEU A 1 93 ? -19.787 -6.928 -45.765 1.00 63.88 93 LEU A O 1
ATOM 752 N N . VAL A 1 94 ? -20.642 -5.071 -46.698 1.00 73.44 94 VAL A N 1
ATOM 753 C CA . VAL A 1 94 ? -21.866 -5.723 -47.196 1.00 73.44 94 VAL A CA 1
ATOM 754 C C . VAL A 1 94 ? -21.525 -6.794 -48.232 1.00 73.44 94 VAL A C 1
ATOM 756 O O . VAL A 1 94 ? -22.023 -7.908 -48.138 1.00 73.44 94 VAL A O 1
ATOM 759 N N . ARG A 1 95 ? -20.600 -6.505 -49.152 1.00 70.19 95 ARG A N 1
ATOM 760 C CA . ARG A 1 95 ? -20.146 -7.470 -50.159 1.00 70.19 95 ARG A CA 1
ATOM 761 C C . ARG A 1 95 ? -19.393 -8.655 -49.546 1.00 70.19 95 ARG A C 1
ATOM 763 O O . ARG A 1 95 ? -19.566 -9.779 -49.993 1.00 70.19 95 ARG A O 1
ATOM 770 N N . GLY A 1 96 ? -18.601 -8.419 -48.498 1.00 77.94 96 GLY A N 1
ATOM 771 C CA . GLY A 1 96 ? -17.956 -9.488 -47.732 1.00 77.94 96 GLY A CA 1
ATOM 772 C C . GLY A 1 96 ? -18.961 -10.387 -47.008 1.00 77.94 96 GLY A C 1
ATOM 773 O O . GLY A 1 96 ? -18.775 -11.597 -46.980 1.00 77.94 96 GLY A O 1
ATOM 774 N N . ILE A 1 97 ? -20.052 -9.817 -46.486 1.00 72.00 97 ILE A N 1
ATOM 775 C CA . ILE A 1 97 ? -21.148 -10.590 -45.882 1.00 72.00 97 ILE A CA 1
ATOM 776 C C . ILE A 1 97 ? -21.870 -11.431 -46.946 1.00 72.00 97 ILE A C 1
ATOM 778 O O . ILE A 1 97 ? -22.156 -12.597 -46.695 1.00 72.00 97 ILE A O 1
ATOM 782 N N . GLU A 1 98 ? -22.116 -10.880 -48.139 1.00 76.25 98 GLU A N 1
ATOM 783 C CA . GLU A 1 98 ? -22.726 -11.617 -49.259 1.00 76.25 98 GLU A CA 1
ATOM 784 C C . GLU A 1 98 ? -21.835 -12.774 -49.751 1.00 76.25 98 GLU A C 1
ATOM 786 O O . GLU A 1 98 ? -22.331 -13.875 -50.006 1.00 76.25 98 GLU A O 1
ATOM 791 N N . ASP A 1 99 ? -20.519 -12.558 -49.843 1.00 78.12 99 ASP A N 1
ATOM 792 C CA . ASP A 1 99 ? -19.553 -13.596 -50.224 1.00 78.12 99 ASP A CA 1
ATOM 793 C C . ASP A 1 99 ? -19.469 -14.710 -49.157 1.00 78.12 99 ASP A C 1
ATOM 795 O O . ASP A 1 99 ? -19.457 -15.899 -49.499 1.00 78.12 99 ASP A O 1
ATOM 799 N N . ASP A 1 100 ? -19.485 -14.345 -47.869 1.00 69.44 100 ASP A N 1
ATOM 800 C CA . ASP A 1 100 ? -19.500 -15.290 -46.745 1.00 69.44 100 ASP A CA 1
ATOM 801 C C . ASP A 1 100 ? -20.823 -16.086 -46.684 1.00 69.44 100 ASP A C 1
ATOM 803 O O . ASP A 1 100 ? -20.811 -17.294 -46.420 1.00 69.44 100 ASP A O 1
ATOM 807 N N . GLU A 1 101 ? -21.970 -15.461 -46.981 1.00 76.50 101 GLU A N 1
ATOM 808 C CA . GLU A 1 101 ? -23.264 -16.148 -47.101 1.00 76.50 101 GLU A CA 1
ATOM 809 C C . GLU A 1 101 ? -23.295 -17.123 -48.286 1.00 76.50 101 GLU A C 1
ATOM 811 O O . GLU A 1 101 ? -23.792 -18.247 -48.147 1.00 76.50 101 GLU A O 1
ATOM 816 N N . ALA A 1 102 ? -22.710 -16.754 -49.429 1.00 76.56 102 ALA A N 1
ATOM 817 C CA . ALA A 1 102 ? -22.602 -17.632 -50.593 1.00 76.56 102 ALA A CA 1
ATOM 818 C C . ALA A 1 102 ? -21.664 -18.828 -50.336 1.00 76.56 102 ALA A C 1
ATOM 820 O O . ALA A 1 102 ? -21.938 -19.956 -50.772 1.00 76.56 102 ALA A O 1
ATOM 821 N N . GLU A 1 103 ? -20.567 -18.621 -49.600 1.00 76.75 103 GLU A N 1
ATOM 822 C CA . GLU A 1 103 ? -19.672 -19.702 -49.185 1.00 76.75 103 GLU A CA 1
ATOM 823 C C . GLU A 1 103 ? -20.351 -20.631 -48.168 1.00 76.75 103 GLU A C 1
ATOM 825 O O . GLU A 1 103 ? -20.285 -21.858 -48.320 1.00 76.75 103 GLU A O 1
ATOM 830 N N . LEU A 1 104 ? -21.092 -20.074 -47.204 1.00 66.88 104 LEU A N 1
ATOM 831 C CA . LEU A 1 104 ? -21.950 -20.835 -46.292 1.00 66.88 104 LEU A CA 1
ATOM 832 C C . LEU A 1 104 ? -22.994 -21.657 -47.054 1.00 66.88 104 LEU A C 1
ATOM 834 O O . LEU A 1 104 ? -23.190 -22.833 -46.743 1.00 66.88 104 LEU A O 1
ATOM 838 N N . GLU A 1 105 ? -23.621 -21.102 -48.092 1.00 71.81 105 GLU A N 1
ATOM 839 C CA . GLU A 1 105 ? -24.596 -21.828 -48.906 1.00 71.81 105 GLU A CA 1
ATOM 840 C C . GLU A 1 105 ? -23.934 -22.979 -49.681 1.00 71.81 105 GLU A C 1
ATOM 842 O O . GLU A 1 105 ? -24.434 -24.110 -49.696 1.00 71.81 105 GLU A O 1
ATOM 847 N N . ARG A 1 106 ? -22.759 -22.742 -50.272 1.00 73.75 106 ARG A N 1
ATOM 848 C CA . ARG A 1 106 ? -21.978 -23.768 -50.979 1.00 73.75 106 ARG A CA 1
ATOM 849 C C . ARG A 1 106 ? -21.512 -24.885 -50.039 1.00 73.75 106 ARG A C 1
ATOM 851 O O . ARG A 1 106 ? -21.535 -26.055 -50.432 1.00 73.75 106 ARG A O 1
ATOM 858 N N . LEU A 1 107 ? -21.098 -24.548 -48.819 1.00 69.62 107 LEU A N 1
ATOM 859 C CA . LEU A 1 107 ? -20.713 -25.516 -47.789 1.00 69.62 107 LEU A CA 1
ATOM 860 C C . LEU A 1 107 ? -21.928 -26.289 -47.269 1.00 69.62 107 LEU A C 1
ATOM 862 O O . LEU A 1 107 ? -21.846 -27.509 -47.142 1.00 69.62 107 LEU A O 1
ATOM 866 N N . SER A 1 108 ? -23.073 -25.627 -47.088 1.00 67.25 108 SER A N 1
ATOM 867 C CA . SER A 1 108 ? -24.331 -26.278 -46.704 1.00 67.25 108 SER A CA 1
ATOM 868 C C . SER A 1 108 ? -24.778 -27.311 -47.747 1.00 67.25 108 SER A C 1
ATOM 870 O O . SER A 1 108 ? -25.092 -28.444 -47.389 1.00 67.25 108 SER A O 1
ATOM 872 N N . LYS A 1 109 ? -24.666 -26.993 -49.048 1.00 71.19 109 LYS A N 1
ATOM 873 C CA . LYS A 1 109 ? -24.953 -27.927 -50.152 1.00 71.19 109 LYS A CA 1
ATOM 874 C C . LYS A 1 109 ? -24.002 -29.126 -50.163 1.00 71.19 109 LYS A C 1
ATOM 876 O O . LYS A 1 109 ? -24.449 -30.244 -50.401 1.00 71.19 109 LYS A O 1
ATOM 881 N N . LYS A 1 110 ? -22.708 -28.920 -49.882 1.00 70.62 110 LYS A N 1
ATOM 882 C CA . LYS A 1 110 ? -21.715 -30.011 -49.773 1.00 70.62 110 LYS A CA 1
ATOM 883 C C . LYS A 1 110 ? -21.920 -30.896 -48.544 1.00 70.62 110 LYS A C 1
ATOM 885 O O . LYS A 1 110 ? -21.581 -32.072 -48.595 1.00 70.62 110 LYS A O 1
ATOM 890 N N . LEU A 1 111 ? -22.476 -30.337 -47.472 1.00 54.94 111 LEU A N 1
ATOM 891 C CA . LEU A 1 111 ? -22.845 -31.044 -46.244 1.00 54.94 111 LEU A CA 1
ATOM 892 C C . LEU A 1 111 ? -24.252 -31.670 -46.316 1.00 54.94 111 LEU A C 1
ATOM 894 O O . LEU A 1 111 ? -24.699 -32.270 -45.345 1.00 54.94 111 LEU A O 1
ATOM 898 N N . GLY A 1 112 ? -24.952 -31.551 -47.452 1.00 53.34 112 GLY A N 1
ATOM 899 C CA . GLY A 1 112 ? -26.290 -32.120 -47.654 1.00 53.34 112 GLY A CA 1
ATOM 900 C C . GLY A 1 112 ? -27.430 -31.345 -46.980 1.00 53.34 112 GLY A C 1
ATOM 901 O O . GLY A 1 112 ? -28.557 -31.831 -46.946 1.00 53.34 112 GLY A O 1
ATOM 902 N N . TYR A 1 113 ? -27.176 -30.137 -46.474 1.00 54.28 113 TYR A N 1
ATOM 903 C CA . TYR A 1 113 ? -28.168 -29.292 -45.812 1.00 54.28 113 TYR A CA 1
ATOM 904 C C . TYR A 1 113 ? -28.961 -28.487 -46.856 1.00 54.28 113 TYR A C 1
ATOM 906 O O . TYR A 1 113 ? -28.446 -27.543 -47.454 1.00 54.28 113 TYR A O 1
ATOM 914 N N . ARG A 1 114 ? -30.231 -28.838 -47.096 1.00 45.25 114 ARG A N 1
ATOM 915 C CA . ARG A 1 114 ? -31.172 -27.979 -47.839 1.00 45.25 114 ARG A CA 1
ATOM 916 C C . ARG A 1 114 ? -32.017 -27.206 -46.839 1.00 45.25 114 ARG A C 1
ATOM 918 O O . ARG A 1 114 ? -32.879 -27.780 -46.182 1.00 45.25 114 ARG A O 1
ATOM 925 N N . ARG A 1 115 ? -31.787 -25.896 -46.740 1.00 45.41 115 ARG A N 1
ATOM 926 C CA . ARG A 1 115 ? -32.571 -24.986 -45.897 1.00 45.41 115 ARG A CA 1
ATOM 927 C C . ARG A 1 115 ? -33.973 -24.825 -46.501 1.00 45.41 115 ARG A C 1
ATOM 929 O O . ARG A 1 115 ? -34.237 -23.904 -47.262 1.00 45.41 115 ARG A O 1
ATOM 936 N N . THR A 1 116 ? -34.864 -25.762 -46.203 1.00 44.53 116 THR A N 1
ATOM 937 C CA . THR A 1 116 ? -36.306 -25.571 -46.375 1.00 44.53 116 THR A CA 1
ATOM 938 C C . THR A 1 116 ? -36.866 -25.172 -45.019 1.00 44.53 116 THR A C 1
ATOM 940 O O . THR A 1 116 ? -36.529 -25.766 -43.995 1.00 44.53 116 THR A O 1
ATOM 943 N N . ARG A 1 117 ? -37.639 -24.081 -44.990 1.00 45.59 117 ARG A N 1
ATOM 944 C CA . ARG A 1 117 ? -38.375 -23.674 -43.790 1.00 45.59 117 ARG A CA 1
ATOM 945 C C . ARG A 1 117 ? -39.265 -24.858 -43.400 1.00 45.59 117 ARG A C 1
ATOM 947 O O . ARG A 1 117 ? -40.044 -25.307 -44.226 1.00 45.59 117 ARG A O 1
ATOM 954 N N . SER A 1 118 ? -39.083 -25.338 -42.172 1.00 48.66 118 SER A N 1
ATOM 955 C CA . SER A 1 118 ? -39.735 -26.495 -41.541 1.00 48.66 118 SER A CA 1
ATOM 956 C C . SER A 1 118 ? -39.328 -27.892 -42.050 1.00 48.66 118 SER A C 1
ATOM 958 O O . SER A 1 118 ? -39.993 -28.451 -42.915 1.00 48.66 118 SER A O 1
ATOM 960 N N . GLN A 1 119 ? -38.294 -28.498 -41.445 1.00 46.00 119 GLN A N 1
ATOM 961 C CA . GLN A 1 119 ? -38.403 -29.785 -40.719 1.00 46.00 119 GLN A CA 1
ATOM 962 C C . GLN A 1 119 ? -37.055 -30.277 -40.136 1.00 46.00 119 GLN A C 1
ATOM 964 O O . GLN A 1 119 ? -36.053 -30.321 -40.838 1.00 46.00 119 GLN A O 1
ATOM 969 N N . LYS A 1 120 ? -37.127 -30.658 -38.847 1.00 52.38 120 LYS A N 1
ATOM 970 C CA . LYS A 1 120 ? -36.311 -31.541 -37.974 1.00 52.38 120 LYS A CA 1
ATOM 971 C C . LYS A 1 120 ? -34.773 -31.580 -38.111 1.00 52.38 120 LYS A C 1
ATOM 973 O O . LYS A 1 120 ? -34.225 -31.923 -39.155 1.00 52.38 120 LYS A O 1
ATOM 978 N N . LEU A 1 121 ? -34.105 -31.325 -36.976 1.00 55.44 121 LEU A N 1
ATOM 979 C CA . LEU A 1 121 ? -32.654 -31.408 -36.784 1.00 55.44 121 LEU A CA 1
ATOM 980 C C . LEU A 1 121 ? -32.075 -32.797 -37.145 1.00 55.44 121 LEU A C 1
ATOM 982 O O . LEU A 1 121 ? -32.737 -33.821 -36.950 1.00 55.44 121 LEU A O 1
ATOM 986 N N . PRO A 1 122 ? -30.821 -32.869 -37.635 1.00 56.75 122 PRO A N 1
ATOM 987 C CA . PRO A 1 122 ? -30.140 -34.137 -37.881 1.00 56.75 122 PRO A CA 1
ATOM 988 C C . PRO A 1 122 ? -29.893 -34.932 -36.590 1.00 56.75 122 PRO A C 1
ATOM 990 O O . PRO A 1 122 ? -29.333 -34.409 -35.631 1.00 56.75 122 PRO A O 1
ATOM 993 N N . ARG A 1 123 ? -30.179 -36.243 -36.617 1.00 53.75 123 ARG A N 1
ATOM 994 C CA . ARG A 1 123 ? -30.001 -37.198 -35.496 1.00 53.75 123 ARG A CA 1
ATOM 995 C C . ARG A 1 123 ? -28.638 -37.153 -34.787 1.00 53.75 123 ARG A C 1
ATOM 997 O O . ARG A 1 123 ? -28.564 -37.527 -33.623 1.00 53.75 123 ARG A O 1
ATOM 1004 N N . ALA A 1 124 ? -27.575 -36.732 -35.474 1.00 57.81 124 ALA A N 1
ATOM 1005 C CA . ALA A 1 124 ? -26.235 -36.638 -34.895 1.00 57.81 124 ALA A CA 1
ATOM 1006 C C . ALA A 1 124 ? -26.122 -35.541 -33.819 1.00 57.81 124 ALA A C 1
ATOM 1008 O O . ALA A 1 124 ? -25.380 -35.717 -32.863 1.00 57.81 124 ALA A O 1
ATOM 1009 N N . PHE A 1 125 ? -26.889 -34.451 -33.934 1.00 49.47 125 PHE A N 1
ATOM 1010 C CA . PHE A 1 125 ? -26.874 -33.364 -32.948 1.00 49.47 125 PHE A CA 1
ATOM 1011 C C . PHE A 1 125 ? -27.631 -33.734 -31.667 1.00 49.47 125 PHE A C 1
ATOM 1013 O O . PHE A 1 125 ? -27.178 -33.408 -30.572 1.00 49.47 125 PHE A O 1
ATOM 1020 N N . ASN A 1 126 ? -28.716 -34.505 -31.791 1.00 56.72 126 ASN A N 1
ATOM 1021 C CA . ASN A 1 126 ? -29.464 -35.022 -30.642 1.00 56.72 126 ASN A CA 1
ATOM 1022 C C . ASN A 1 126 ? -28.688 -36.124 -29.903 1.00 56.72 126 ASN A C 1
ATOM 1024 O O . ASN A 1 126 ? -28.787 -36.224 -28.687 1.00 56.72 126 ASN A O 1
ATOM 1028 N N . ALA A 1 127 ? -27.882 -36.925 -30.610 1.00 57.12 127 ALA A N 1
ATOM 1029 C CA . ALA A 1 127 ? -27.061 -37.969 -29.990 1.00 57.12 127 ALA A CA 1
ATOM 1030 C C . ALA A 1 127 ? -25.892 -37.414 -29.151 1.00 57.12 127 ALA A C 1
ATOM 1032 O O . ALA A 1 127 ? -25.424 -38.094 -28.242 1.00 57.12 127 ALA A O 1
ATOM 1033 N N . GLU A 1 128 ? -25.429 -36.195 -29.442 1.00 66.81 128 GLU A N 1
ATOM 1034 C CA . GLU A 1 128 ? -24.337 -35.530 -28.715 1.00 66.81 128 GLU A CA 1
ATOM 1035 C C . GLU A 1 128 ? -24.828 -34.500 -27.677 1.00 66.81 128 GLU A C 1
ATOM 1037 O O . GLU A 1 128 ? -24.008 -33.849 -27.034 1.00 66.81 128 GLU A O 1
ATOM 1042 N N . GLY A 1 129 ? -26.148 -34.350 -27.490 1.00 54.09 129 GLY A N 1
ATOM 1043 C CA . GLY A 1 129 ? -26.729 -33.446 -26.486 1.00 54.09 129 GLY A CA 1
ATOM 1044 C C . GLY A 1 129 ? -26.539 -31.952 -26.785 1.00 54.09 129 GLY A C 1
ATOM 1045 O O . GLY A 1 129 ? -26.560 -31.133 -25.872 1.00 54.09 129 GLY A O 1
ATOM 1046 N N . LEU A 1 130 ? -26.334 -31.582 -28.055 1.00 61.44 130 LEU A N 1
ATOM 1047 C CA . LEU A 1 130 ? -26.036 -30.205 -28.485 1.00 61.44 130 LEU A CA 1
ATOM 1048 C C . LEU A 1 130 ? -27.270 -29.417 -28.967 1.00 61.44 130 LEU A C 1
ATOM 1050 O O . LEU A 1 130 ? -27.120 -28.324 -29.514 1.00 61.44 130 LEU A O 1
ATOM 1054 N N . ASP A 1 131 ? -28.474 -29.957 -28.770 1.00 56.97 131 ASP A N 1
ATOM 1055 C CA . ASP A 1 131 ? -29.750 -29.380 -29.230 1.00 56.97 131 ASP A CA 1
ATOM 1056 C C . ASP A 1 131 ? -30.049 -28.026 -28.540 1.00 56.97 131 ASP A C 1
ATOM 1058 O O . ASP A 1 131 ? -30.296 -27.014 -29.200 1.00 56.97 131 ASP A O 1
ATOM 1062 N N . TYR A 1 132 ? -29.838 -27.956 -27.219 1.00 59.34 132 TYR A N 1
ATOM 1063 C CA . TYR A 1 132 ? -30.055 -26.762 -26.383 1.00 59.34 132 TYR A CA 1
ATOM 1064 C C . TYR A 1 132 ? -29.250 -25.526 -26.836 1.00 59.34 132 TYR A C 1
ATOM 1066 O O . TYR A 1 132 ? -29.705 -24.385 -26.755 1.00 59.34 132 TYR A O 1
ATOM 1074 N N . LEU A 1 133 ? -28.044 -25.730 -27.379 1.00 57.34 133 LEU A N 1
ATOM 1075 C CA . LEU A 1 133 ? -27.179 -24.636 -27.840 1.00 57.34 133 LEU A CA 1
ATOM 1076 C C . LEU A 1 133 ? -27.710 -23.938 -29.104 1.00 57.34 133 LEU A C 1
ATOM 1078 O O . LEU A 1 133 ? -27.384 -22.771 -29.339 1.00 57.34 133 LEU A O 1
ATOM 1082 N N . LEU A 1 134 ? -28.512 -24.625 -29.922 1.00 57.69 134 LEU A N 1
ATOM 1083 C CA . LEU A 1 134 ? -29.084 -24.060 -31.147 1.00 57.69 134 LEU A CA 1
ATOM 1084 C C . LEU A 1 134 ? -30.382 -23.295 -30.877 1.00 57.69 134 LEU A C 1
ATOM 1086 O O . LEU A 1 134 ? -30.611 -22.262 -31.506 1.00 57.69 134 LEU A O 1
ATOM 1090 N N . GLU A 1 135 ? -31.166 -23.725 -29.892 1.00 56.03 135 GLU A N 1
ATOM 1091 C CA . GLU A 1 135 ? -32.392 -23.045 -29.463 1.00 56.03 135 GLU A CA 1
ATOM 1092 C C . GLU A 1 135 ? -32.099 -21.670 -28.837 1.00 56.03 135 GLU A C 1
ATOM 1094 O O . GLU A 1 135 ? -32.736 -20.666 -29.171 1.00 56.03 135 GLU A O 1
ATOM 1099 N N . VAL A 1 136 ? -31.018 -21.576 -28.053 1.00 60.38 136 VAL A N 1
ATOM 1100 C CA . VAL A 1 136 ? -30.481 -20.298 -27.557 1.00 60.38 136 VAL A CA 1
ATOM 1101 C C . VAL A 1 136 ? -30.049 -19.380 -28.715 1.00 60.38 136 VAL A C 1
ATOM 1103 O O . VAL A 1 136 ? -30.304 -18.175 -28.683 1.00 60.38 136 VAL A O 1
ATOM 1106 N N . CYS A 1 137 ? -29.444 -19.925 -29.778 1.00 55.75 137 CYS A N 1
ATOM 1107 C CA . CYS A 1 137 ? -29.005 -19.132 -30.934 1.00 55.75 137 CYS A CA 1
ATOM 1108 C C . CYS A 1 137 ? -30.167 -18.629 -31.810 1.00 55.75 137 CYS A C 1
ATOM 1110 O O . CYS A 1 137 ? -30.086 -17.530 -32.368 1.00 55.75 137 CYS A O 1
ATOM 1112 N N . ASP A 1 138 ? -31.239 -19.408 -31.953 1.00 52.66 138 ASP A N 1
ATOM 1113 C CA . ASP A 1 138 ? -32.411 -19.014 -32.741 1.00 52.66 138 ASP A CA 1
ATOM 1114 C C . ASP A 1 138 ? -33.285 -17.981 -32.004 1.00 52.66 138 ASP A C 1
ATOM 1116 O O . ASP A 1 138 ? -33.869 -17.101 -32.648 1.00 52.66 138 ASP A O 1
ATOM 1120 N N . ASN A 1 139 ? -33.282 -17.987 -30.666 1.00 51.66 139 ASN A N 1
ATOM 1121 C CA . ASN A 1 139 ? -33.887 -16.926 -29.852 1.00 51.66 139 ASN A CA 1
ATOM 1122 C C . ASN A 1 139 ? -33.149 -15.582 -29.987 1.00 51.66 139 ASN A C 1
ATOM 1124 O O . ASN A 1 139 ? -33.794 -14.534 -30.077 1.00 51.66 139 ASN A O 1
ATOM 1128 N N . ILE A 1 140 ? -31.817 -15.599 -30.124 1.00 49.88 140 ILE A N 1
ATOM 1129 C CA . ILE A 1 140 ? -31.018 -14.388 -30.392 1.00 49.88 140 ILE A CA 1
ATOM 1130 C C . ILE A 1 140 ? -31.382 -13.788 -31.763 1.00 49.88 140 ILE A C 1
ATOM 1132 O O . ILE A 1 140 ? -31.630 -12.586 -31.862 1.00 49.88 140 ILE A O 1
ATOM 1136 N N . LYS A 1 141 ? -31.529 -14.617 -32.806 1.00 47.59 141 LYS A N 1
ATOM 1137 C CA . LYS A 1 141 ? -31.902 -14.155 -34.160 1.00 47.59 141 LYS A CA 1
ATOM 1138 C C . LYS A 1 141 ? -33.335 -13.631 -34.265 1.00 47.59 141 LYS A C 1
ATOM 1140 O O . LYS A 1 141 ? -33.594 -12.745 -35.078 1.00 47.59 141 LYS A O 1
ATOM 1145 N N . LYS A 1 142 ? -34.273 -14.148 -33.461 1.00 41.19 142 LYS A N 1
ATOM 1146 C CA . LYS A 1 142 ? -35.635 -13.587 -33.371 1.00 41.19 142 LYS A CA 1
ATOM 1147 C C . LYS A 1 142 ? -35.651 -12.209 -32.704 1.00 41.19 142 LYS A C 1
ATOM 1149 O O . LYS A 1 142 ? -36.449 -11.374 -33.119 1.00 41.19 142 LYS A O 1
ATOM 1154 N N . SER A 1 143 ? -34.757 -11.951 -31.743 1.00 45.06 143 SER A N 1
ATOM 1155 C CA . SER A 1 143 ? -34.638 -10.636 -31.092 1.00 45.06 143 SER A CA 1
ATOM 1156 C C . SER A 1 143 ? -34.095 -9.543 -32.032 1.00 45.06 143 SER A C 1
ATOM 1158 O O . SER A 1 143 ? -34.514 -8.391 -31.946 1.00 45.06 143 SER A O 1
ATOM 1160 N N . GLU A 1 144 ? -33.244 -9.902 -33.002 1.00 38.50 144 GLU A N 1
ATOM 1161 C CA . GLU A 1 144 ? -32.685 -8.961 -33.991 1.00 38.50 144 GLU A CA 1
ATOM 1162 C C . GLU A 1 144 ? -33.661 -8.602 -35.133 1.00 38.50 144 GLU A C 1
ATOM 1164 O O . GLU A 1 144 ? -33.482 -7.586 -35.804 1.00 38.50 144 GLU A O 1
ATOM 1169 N N . ALA A 1 145 ? -34.733 -9.377 -35.348 1.00 34.31 145 ALA A N 1
ATOM 1170 C CA . ALA A 1 145 ? -35.659 -9.190 -36.472 1.00 34.31 145 ALA A CA 1
ATOM 1171 C C . ALA A 1 145 ? -36.743 -8.106 -36.260 1.00 34.31 145 ALA A C 1
ATOM 1173 O O . ALA A 1 145 ? -37.479 -7.797 -37.198 1.00 34.31 145 ALA A O 1
ATOM 1174 N N . TRP A 1 146 ? -36.847 -7.501 -35.068 1.00 35.22 146 TRP A N 1
ATOM 1175 C CA . TRP A 1 146 ? -37.789 -6.399 -34.791 1.00 35.22 146 TRP A CA 1
ATOM 1176 C C . TRP A 1 146 ? -37.236 -4.997 -35.070 1.00 35.22 146 TRP A C 1
ATOM 1178 O O . TRP A 1 146 ? -37.999 -4.033 -35.089 1.00 35.22 146 TRP A O 1
ATOM 1188 N N . TYR A 1 147 ? -35.947 -4.872 -35.388 1.00 35.31 147 TYR A N 1
ATOM 1189 C CA . TYR A 1 147 ? -35.335 -3.607 -35.792 1.00 35.31 147 TYR A CA 1
ATOM 1190 C C . TYR A 1 147 ? -34.951 -3.638 -37.271 1.00 35.31 147 TYR A C 1
ATOM 1192 O O . TYR A 1 147 ? -33.779 -3.736 -37.628 1.00 35.31 147 TYR A O 1
ATOM 1200 N N . SER A 1 148 ? -35.934 -3.540 -38.170 1.00 26.36 148 SER A N 1
ATOM 1201 C CA . SER A 1 148 ? -35.659 -3.174 -39.564 1.00 26.36 148 SER A CA 1
ATOM 1202 C C . SER A 1 148 ? -36.823 -2.459 -40.265 1.00 26.36 148 SER A C 1
ATOM 1204 O O . SER A 1 148 ? -37.772 -3.091 -40.717 1.00 26.36 148 SER A O 1
ATOM 1206 N N . SER A 1 149 ? -36.588 -1.151 -40.477 1.00 26.67 149 SER A N 1
ATOM 1207 C CA . SER A 1 149 ? -37.105 -0.215 -41.511 1.00 26.67 149 SER A CA 1
ATOM 1208 C C . SER A 1 149 ? -38.422 0.554 -41.266 1.00 26.67 149 SER A C 1
ATOM 1210 O O . SER A 1 149 ? -39.294 0.018 -40.593 1.00 26.67 149 SER A O 1
ATOM 1212 N N . PRO A 1 150 ? -38.639 1.758 -41.877 1.00 32.22 150 PRO A N 1
ATOM 1213 C CA . PRO A 1 150 ? -37.777 2.568 -42.764 1.00 32.22 150 PRO A CA 1
ATOM 1214 C C . PRO A 1 150 ? -37.577 4.058 -42.342 1.00 32.22 150 PRO A C 1
ATOM 1216 O O . PRO A 1 150 ? -38.118 4.544 -41.358 1.00 32.22 150 PRO A O 1
ATOM 1219 N N . LYS A 1 151 ? -36.752 4.754 -43.140 1.00 27.80 151 LYS A N 1
ATOM 1220 C CA . LYS A 1 151 ? -36.262 6.152 -43.084 1.00 27.80 151 LYS A CA 1
ATOM 1221 C C . LYS A 1 151 ? -37.325 7.246 -42.841 1.00 27.80 151 LYS A C 1
ATOM 1223 O O . LYS A 1 151 ? -38.364 7.203 -43.489 1.00 27.80 151 LYS A O 1
ATOM 1228 N N . ASN A 1 152 ? -36.968 8.284 -42.066 1.00 25.98 152 ASN A N 1
ATOM 1229 C CA . ASN A 1 152 ? -37.126 9.711 -42.419 1.00 25.98 152 ASN A CA 1
ATOM 1230 C C . ASN A 1 152 ? -36.355 10.648 -41.462 1.00 25.98 152 ASN A C 1
ATOM 1232 O O . ASN A 1 152 ? -36.059 10.288 -40.326 1.00 25.98 152 ASN A O 1
ATOM 1236 N N . GLU A 1 153 ? -35.981 11.808 -42.005 1.00 25.62 153 GLU A N 1
ATOM 1237 C CA . GLU A 1 153 ? -35.135 12.881 -41.465 1.00 25.62 153 GLU A CA 1
ATOM 1238 C C . GLU A 1 153 ? -35.821 13.697 -40.352 1.00 25.62 153 GLU A C 1
ATOM 1240 O O . GLU A 1 153 ? -37.006 13.992 -40.460 1.00 25.62 153 GLU A O 1
ATOM 1245 N N . ASP A 1 154 ? -35.080 14.041 -39.291 1.00 26.89 154 ASP A N 1
ATOM 1246 C CA . ASP A 1 154 ? -34.839 15.408 -38.782 1.00 26.89 154 ASP A CA 1
ATOM 1247 C C . ASP A 1 154 ? -34.453 15.439 -37.288 1.00 26.89 154 ASP A C 1
ATOM 1249 O O . ASP A 1 154 ? -34.740 14.550 -36.493 1.00 26.89 154 ASP A O 1
ATOM 1253 N N . SER A 1 155 ? -33.687 16.475 -36.959 1.00 27.00 155 SER A N 1
ATOM 1254 C CA . SER A 1 155 ? -32.830 16.665 -35.782 1.00 27.00 155 SER A CA 1
ATOM 1255 C C . SER A 1 155 ? -33.569 16.817 -34.441 1.00 27.00 155 SER A C 1
ATOM 1257 O O . SER A 1 155 ? -34.600 17.472 -34.417 1.00 27.00 155 SER A O 1
ATOM 1259 N N . VAL A 1 156 ? -32.981 16.321 -33.334 1.00 29.11 156 VAL A N 1
ATOM 1260 C CA . VAL A 1 156 ? -32.658 17.007 -32.044 1.00 29.11 156 VAL A CA 1
ATOM 1261 C C . VAL A 1 156 ? -32.064 15.956 -31.077 1.00 29.11 156 VAL A C 1
ATOM 1263 O O . VAL A 1 156 ? -32.745 15.020 -30.670 1.00 29.11 156 VAL A O 1
ATOM 1266 N N . GLU A 1 157 ? -30.788 16.097 -30.695 1.00 27.81 157 GLU A N 1
ATOM 1267 C CA . GLU A 1 157 ? -30.103 15.206 -29.738 1.00 27.81 157 GLU A CA 1
ATOM 1268 C C . GLU A 1 157 ? -30.375 15.615 -28.278 1.00 27.81 157 GLU A C 1
ATOM 1270 O O . GLU A 1 157 ? -29.875 16.639 -27.809 1.00 27.81 157 GLU A O 1
ATOM 1275 N N . GLN A 1 158 ? -31.091 14.769 -27.530 1.00 24.77 158 GLN A N 1
ATOM 1276 C CA . GLN A 1 158 ? -31.024 14.695 -26.067 1.00 24.77 158 GLN A CA 1
ATOM 1277 C C . GLN A 1 158 ? -31.196 13.248 -25.587 1.00 24.77 158 GLN A C 1
ATOM 1279 O O . GLN A 1 158 ? -32.210 12.618 -25.853 1.00 24.77 158 GLN A O 1
ATOM 1284 N N . GLY A 1 159 ? -30.234 12.797 -24.777 1.00 24.08 159 GLY A N 1
ATOM 1285 C CA . GLY A 1 159 ? -30.500 11.954 -23.614 1.00 24.08 159 GLY A CA 1
ATOM 1286 C C . GLY A 1 159 ? -30.571 10.433 -23.793 1.00 24.08 159 GLY A C 1
ATOM 1287 O O . GLY A 1 159 ? -31.337 9.896 -24.575 1.00 24.08 159 GLY A O 1
ATOM 1288 N N . PHE A 1 160 ? -29.880 9.782 -22.856 1.00 22.97 160 PHE A N 1
ATOM 1289 C CA . PHE A 1 160 ? -30.255 8.534 -22.186 1.00 22.97 160 PHE A CA 1
ATOM 1290 C C . PHE A 1 160 ? -29.613 7.208 -22.625 1.00 22.97 160 PHE A C 1
ATOM 1292 O O . PHE A 1 160 ? -29.915 6.598 -23.643 1.00 22.97 160 PHE A O 1
ATOM 1299 N N . SER A 1 161 ? -28.750 6.753 -21.715 1.00 22.81 161 SER A N 1
ATOM 1300 C CA . SER A 1 161 ? -28.275 5.392 -21.516 1.00 22.81 161 SER A CA 1
ATOM 1301 C C . SER A 1 161 ? -29.199 4.719 -20.495 1.00 22.81 161 SER A C 1
ATOM 1303 O O . SER A 1 161 ? -29.265 5.180 -19.358 1.00 22.81 161 SER A O 1
ATOM 1305 N N . LEU A 1 162 ? -29.850 3.621 -20.875 1.00 23.52 162 LEU A N 1
ATOM 1306 C CA . LEU A 1 162 ? -30.493 2.652 -19.978 1.00 23.52 162 LEU A CA 1
ATOM 1307 C C . LEU A 1 162 ? -30.049 1.264 -20.474 1.00 23.52 162 LEU A C 1
ATOM 1309 O O . LEU A 1 162 ? -30.243 0.944 -21.643 1.00 23.52 162 LEU A O 1
ATOM 1313 N N . VAL A 1 163 ? -29.153 0.568 -19.772 1.00 23.64 163 VAL A N 1
ATOM 1314 C CA . VAL A 1 163 ? -29.441 -0.441 -18.731 1.00 23.64 163 VAL A CA 1
ATOM 1315 C C . VAL A 1 163 ? -30.568 -1.388 -19.147 1.00 23.64 163 VAL A C 1
ATOM 1317 O O . VAL A 1 163 ? -31.737 -1.019 -19.156 1.00 23.64 163 VAL A O 1
ATOM 1320 N N . SER A 1 164 ? -30.183 -2.622 -19.468 1.00 23.66 164 SER A N 1
ATOM 1321 C CA . SER A 1 164 ? -31.075 -3.766 -19.602 1.00 23.66 164 SER A CA 1
ATOM 1322 C C . SER A 1 164 ? -30.605 -4.813 -18.594 1.00 23.66 164 SER A C 1
ATOM 1324 O O . SER A 1 164 ? -29.499 -5.341 -18.706 1.00 23.66 164 SER A O 1
ATOM 1326 N N . GLU A 1 165 ? -31.427 -5.034 -17.572 1.00 22.59 165 GLU A N 1
ATOM 1327 C CA . GLU A 1 165 ? -31.428 -6.238 -16.749 1.00 22.59 165 GLU A CA 1
ATOM 1328 C C . GLU A 1 165 ? -32.535 -7.151 -17.275 1.00 22.59 165 GLU A C 1
ATOM 1330 O O . GLU A 1 165 ? -33.686 -6.744 -17.430 1.00 22.59 165 GLU A O 1
ATOM 1335 N N . SER A 1 166 ? -32.170 -8.394 -17.557 1.00 23.34 166 SER A N 1
ATOM 1336 C CA . SER A 1 166 ? -33.029 -9.573 -17.694 1.00 23.34 166 SER A CA 1
ATOM 1337 C C . SER A 1 166 ? -32.066 -10.761 -17.665 1.00 23.34 166 SER A C 1
ATOM 1339 O O . SER A 1 166 ? -31.052 -10.723 -18.351 1.00 23.34 166 SER A O 1
ATOM 1341 N N . SER A 1 167 ? -32.260 -11.866 -16.970 1.00 23.98 167 SER A N 1
ATOM 1342 C CA . SER A 1 167 ? -33.065 -12.231 -15.816 1.00 23.98 167 SER A CA 1
ATOM 1343 C C . SER A 1 167 ? -32.488 -13.580 -15.358 1.00 23.98 167 SER A C 1
ATOM 1345 O O . SER A 1 167 ? -31.697 -14.206 -16.065 1.00 23.98 167 SER A O 1
ATOM 1347 N N . SER A 1 168 ? -32.900 -14.002 -14.173 1.00 24.28 168 SER A N 1
ATOM 1348 C CA . SER A 1 168 ? -32.858 -15.367 -13.642 1.00 24.28 168 SER A CA 1
ATOM 1349 C C . SER A 1 168 ? -32.828 -16.518 -14.661 1.00 24.28 168 SER A C 1
ATOM 1351 O O . SER A 1 168 ? -33.578 -16.532 -15.637 1.00 24.28 168 SER A O 1
ATOM 1353 N N . LEU A 1 169 ? -32.032 -17.529 -14.306 1.00 25.86 169 LEU A N 1
ATOM 1354 C CA . LEU A 1 169 ? -32.102 -18.913 -14.769 1.00 25.86 169 LEU A CA 1
ATOM 1355 C C . LEU A 1 169 ? -33.536 -19.472 -14.716 1.00 25.86 169 LEU A C 1
ATOM 1357 O O . LEU A 1 169 ? -34.249 -19.251 -13.735 1.00 25.86 169 LEU A O 1
ATOM 1361 N N . LEU A 1 170 ? -33.891 -20.262 -15.727 1.00 25.19 170 LEU A N 1
ATOM 1362 C CA . LEU A 1 170 ? -34.861 -21.349 -15.639 1.00 25.19 170 LEU A CA 1
ATOM 1363 C C . LEU A 1 170 ? -34.140 -22.610 -16.120 1.00 25.19 170 LEU A C 1
ATOM 1365 O O . LEU A 1 170 ? -33.598 -22.611 -17.224 1.00 25.19 170 LEU A O 1
ATOM 1369 N N . GLU A 1 171 ? -34.119 -23.641 -15.283 1.00 26.44 171 GLU A N 1
ATOM 1370 C CA . GLU A 1 171 ? -34.125 -25.017 -15.768 1.00 26.44 171 GLU A CA 1
ATOM 1371 C C . GLU A 1 171 ? -35.567 -25.515 -15.665 1.00 26.44 171 GLU A C 1
ATOM 1373 O O . GLU A 1 171 ? -36.257 -25.304 -14.662 1.00 26.44 171 GLU A O 1
ATOM 1378 N N . GLU A 1 172 ? -35.989 -26.085 -16.785 1.00 24.45 172 GLU A N 1
ATOM 1379 C CA . GLU A 1 172 ? -37.149 -26.938 -17.009 1.00 24.45 172 GLU A CA 1
ATOM 1380 C C . GLU A 1 172 ? -36.962 -28.235 -16.181 1.00 24.45 172 GLU A C 1
ATOM 1382 O O . GLU A 1 172 ? -35.857 -28.567 -15.764 1.00 24.45 172 GLU A O 1
ATOM 1387 N N . ASP A 1 173 ? -38.008 -28.957 -15.789 1.00 24.42 173 ASP A N 1
ATOM 1388 C CA . ASP A 1 173 ? -38.576 -29.932 -16.714 1.00 24.42 173 ASP A CA 1
ATOM 1389 C C . ASP A 1 173 ? -40.015 -30.354 -16.400 1.00 24.42 173 ASP A C 1
ATOM 1391 O O . ASP A 1 173 ? -40.523 -30.274 -15.280 1.00 24.42 173 ASP A O 1
ATOM 1395 N N . CYS A 1 174 ? -40.641 -30.785 -17.491 1.00 23.44 174 CYS A N 1
ATOM 1396 C CA . CYS A 1 174 ? -42.037 -31.113 -17.703 1.00 23.44 174 CYS A CA 1
ATOM 1397 C C . CYS A 1 174 ? -42.481 -32.460 -17.106 1.00 23.44 174 CYS A C 1
ATOM 1399 O O . CYS A 1 174 ? -41.723 -33.425 -17.042 1.00 23.44 174 CYS A O 1
ATOM 1401 N N . GLU A 1 175 ? -43.774 -32.537 -16.785 1.00 22.02 175 GLU A N 1
ATOM 1402 C CA . GLU A 1 175 ? -44.510 -33.777 -16.522 1.00 22.02 175 GLU A CA 1
ATOM 1403 C C . GLU A 1 175 ? -45.022 -34.461 -17.808 1.00 22.02 175 GLU A C 1
ATOM 1405 O O . GLU A 1 175 ? -45.296 -33.801 -18.814 1.00 22.02 175 GLU A O 1
ATOM 1410 N N . GLY A 1 176 ? -45.254 -35.778 -17.694 1.00 23.30 176 GLY A N 1
ATOM 1411 C CA . GLY A 1 176 ? -46.138 -36.616 -18.523 1.00 23.30 176 GLY A CA 1
ATOM 1412 C C . GLY A 1 176 ? -45.485 -37.966 -18.873 1.00 23.30 176 GLY A C 1
ATOM 1413 O O . GLY A 1 176 ? -44.404 -37.969 -19.443 1.00 23.30 176 GLY A O 1
ATOM 1414 N N . GLU A 1 177 ? -46.025 -39.162 -18.604 1.00 23.47 177 GLU A N 1
ATOM 1415 C CA . GLU A 1 177 ? -47.417 -39.594 -18.432 1.00 23.47 177 GLU A CA 1
ATOM 1416 C C . GLU A 1 177 ? -47.506 -41.054 -17.894 1.00 23.47 177 GLU A C 1
ATOM 1418 O O . GLU A 1 177 ? -46.638 -41.871 -18.189 1.00 23.47 177 GLU A O 1
ATOM 1423 N N . PHE A 1 178 ? -48.610 -41.332 -17.178 1.00 22.44 178 PHE A N 1
ATOM 1424 C CA . PHE A 1 178 ? -49.403 -42.573 -17.006 1.00 22.44 178 PHE A CA 1
ATOM 1425 C C . PHE A 1 178 ? -48.771 -43.934 -16.638 1.00 22.44 178 PHE A C 1
ATOM 1427 O O . PHE A 1 178 ? -48.124 -44.575 -17.455 1.00 22.44 178 PHE A O 1
ATOM 1434 N N . GLU A 1 179 ? -49.226 -44.486 -15.502 1.00 22.80 179 GLU A N 1
ATOM 1435 C CA . GLU A 1 179 ? -49.860 -45.817 -15.452 1.00 22.80 179 GLU A CA 1
ATOM 1436 C C . GLU A 1 179 ? -50.902 -45.886 -14.311 1.00 22.80 179 GLU A C 1
ATOM 1438 O O . GLU A 1 179 ? -50.747 -45.284 -13.250 1.00 22.80 179 GLU A O 1
ATOM 1443 N N . THR A 1 180 ? -52.012 -46.554 -14.615 1.00 23.06 180 THR A N 1
ATOM 1444 C CA . THR A 1 180 ? -53.246 -46.779 -13.842 1.00 23.06 180 THR A CA 1
ATOM 1445 C C . THR A 1 180 ? -53.080 -47.842 -12.751 1.00 23.06 180 THR A C 1
ATOM 1447 O O . THR A 1 180 ? -52.464 -48.858 -13.048 1.00 23.06 180 THR A O 1
ATOM 1450 N N . ASP A 1 181 ? -53.671 -47.668 -11.561 1.00 22.16 181 ASP A N 1
ATOM 1451 C CA . ASP A 1 181 ? -54.781 -48.497 -11.021 1.00 22.16 181 ASP A CA 1
ATOM 1452 C C . ASP A 1 181 ? -55.070 -48.204 -9.533 1.00 22.16 181 ASP A C 1
ATOM 1454 O O . ASP A 1 181 ? -54.150 -47.903 -8.775 1.00 22.16 181 ASP A O 1
ATOM 1458 N N . ASP A 1 182 ? -56.349 -48.384 -9.167 1.00 24.64 182 ASP A N 1
ATOM 1459 C CA . ASP A 1 182 ? -56.921 -48.711 -7.842 1.00 24.64 182 ASP A CA 1
ATOM 1460 C C . ASP A 1 182 ? -56.710 -47.767 -6.635 1.00 24.64 182 ASP A C 1
ATOM 1462 O O . ASP A 1 182 ? -55.625 -47.279 -6.358 1.00 24.64 182 ASP A O 1
ATOM 1466 N N . GLU A 1 183 ? -57.629 -47.558 -5.692 1.00 23.55 183 GLU A N 1
ATOM 1467 C CA . GLU A 1 183 ? -59.088 -47.624 -5.519 1.00 23.55 183 GLU A CA 1
ATOM 1468 C C . GLU A 1 183 ? -59.301 -47.142 -4.051 1.00 23.55 183 GLU A C 1
ATOM 1470 O O . GLU A 1 183 ? -58.485 -47.482 -3.192 1.00 23.55 183 GLU A O 1
ATOM 1475 N N . LYS A 1 184 ? -60.423 -46.455 -3.748 1.00 25.58 184 LYS A N 1
ATOM 1476 C CA . LYS A 1 184 ? -61.012 -46.169 -2.398 1.00 25.58 184 LYS A CA 1
ATOM 1477 C C . LYS A 1 184 ? -60.373 -45.065 -1.537 1.00 25.58 184 LYS A C 1
ATOM 1479 O O . LYS A 1 184 ? -59.163 -44.923 -1.496 1.00 25.58 184 LYS A O 1
ATOM 1484 N N . GLU A 1 185 ? -61.074 -44.289 -0.709 1.00 22.72 185 GLU A N 1
ATOM 1485 C CA . GLU A 1 185 ? -62.476 -43.908 -0.446 1.00 22.72 185 GLU A CA 1
ATOM 1486 C C . GLU A 1 185 ? -62.372 -42.735 0.573 1.00 22.72 185 GLU A C 1
ATOM 1488 O O . GLU A 1 185 ? -61.533 -42.816 1.462 1.00 22.72 185 GLU A O 1
ATOM 1493 N N . ILE A 1 186 ? -63.202 -41.684 0.415 1.00 23.56 186 ILE A N 1
ATOM 1494 C CA . ILE A 1 186 ? -64.007 -40.967 1.449 1.00 23.56 186 ILE A CA 1
ATOM 1495 C C . ILE A 1 186 ? -63.231 -40.388 2.685 1.00 23.56 186 ILE A C 1
ATOM 1497 O O . ILE A 1 186 ? -62.549 -41.115 3.387 1.00 23.56 186 ILE A O 1
ATOM 1501 N N . GLU A 1 187 ? -63.246 -39.095 3.067 1.00 23.27 187 GLU A N 1
ATOM 1502 C CA . GLU A 1 187 ? -64.396 -38.271 3.497 1.00 23.27 187 GLU A CA 1
ATOM 1503 C C . GLU A 1 187 ? -64.004 -36.783 3.784 1.00 23.27 187 GLU A C 1
ATOM 1505 O O . GLU A 1 187 ? -62.972 -36.499 4.385 1.00 23.27 187 GLU A O 1
ATOM 1510 N N . GLU A 1 188 ? -64.886 -35.872 3.346 1.00 23.08 188 GLU A N 1
ATOM 1511 C CA . GLU A 1 188 ? -65.468 -34.659 3.980 1.00 23.08 188 GLU A CA 1
ATOM 1512 C C . GLU A 1 188 ? -64.703 -33.434 4.566 1.00 23.08 188 GLU A C 1
ATOM 1514 O O . GLU A 1 188 ? -64.017 -33.486 5.578 1.00 23.08 188 GLU A O 1
ATOM 1519 N N . HIS A 1 189 ? -65.100 -32.277 3.987 1.00 23.78 189 HIS A N 1
ATOM 1520 C CA . HIS A 1 189 ? -65.538 -30.985 4.577 1.00 23.78 189 HIS A CA 1
ATOM 1521 C C . HIS A 1 189 ? -64.570 -30.165 5.467 1.00 23.78 189 HIS A C 1
ATOM 1523 O O . HIS A 1 189 ? -63.952 -30.649 6.396 1.00 23.78 189 HIS A O 1
ATOM 1529 N N . VAL A 1 190 ? -64.410 -28.847 5.266 1.00 24.55 190 VAL A N 1
ATOM 1530 C CA . VAL A 1 190 ? -65.450 -27.809 5.417 1.00 24.55 190 VAL A CA 1
ATOM 1531 C C . VAL A 1 190 ? -65.210 -26.606 4.488 1.00 24.55 190 VAL A C 1
ATOM 1533 O O . VAL A 1 190 ? -64.104 -26.091 4.347 1.00 24.55 190 VAL A O 1
ATOM 1536 N N . ARG A 1 191 ? -66.312 -26.136 3.892 1.00 22.58 191 ARG A N 1
ATOM 1537 C CA . ARG A 1 191 ? -66.454 -24.888 3.132 1.00 22.58 191 ARG A CA 1
ATOM 1538 C C . ARG A 1 191 ? -66.503 -23.675 4.064 1.00 22.58 191 ARG A C 1
ATOM 1540 O O . ARG A 1 191 ? -67.207 -23.702 5.071 1.00 22.58 191 ARG A O 1
ATOM 1547 N N . THR A 1 192 ? -65.950 -22.546 3.633 1.00 23.67 192 THR A N 1
ATOM 1548 C CA . THR A 1 192 ? -66.589 -21.245 3.888 1.00 23.67 192 THR A CA 1
ATOM 1549 C C . THR A 1 192 ? -66.374 -20.338 2.681 1.00 23.67 192 THR A C 1
ATOM 1551 O O . THR A 1 192 ? -65.265 -19.897 2.398 1.00 23.67 192 THR A O 1
ATOM 1554 N N . GLU A 1 193 ? -67.458 -20.108 1.944 1.00 23.16 193 GLU A N 1
ATOM 1555 C CA . GLU A 1 193 ? -67.580 -19.054 0.943 1.00 23.16 193 GLU A CA 1
ATOM 1556 C C . GLU A 1 193 ? -67.791 -17.703 1.640 1.00 23.16 193 GLU A C 1
ATOM 1558 O O . GLU A 1 193 ? -68.548 -17.617 2.604 1.00 23.16 193 GLU A O 1
ATOM 1563 N N . SER A 1 194 ? -67.210 -16.631 1.098 1.00 23.52 194 SER A N 1
ATOM 1564 C CA . SER A 1 194 ? -67.927 -15.359 0.955 1.00 23.52 194 SER A CA 1
ATOM 1565 C C . SER A 1 194 ? -67.239 -14.473 -0.079 1.00 23.52 194 SER A C 1
ATOM 1567 O O . SER A 1 194 ? -66.168 -13.915 0.142 1.00 23.52 194 SER A O 1
ATOM 1569 N N . SER A 1 195 ? -67.939 -14.355 -1.200 1.00 28.22 195 SER A N 1
ATOM 1570 C CA . SER A 1 195 ? -67.793 -13.427 -2.315 1.00 28.22 195 SER A CA 1
ATOM 1571 C C . SER A 1 195 ? -67.544 -11.963 -1.919 1.00 28.22 195 SER A C 1
ATOM 1573 O O . SER A 1 195 ? -68.163 -11.433 -0.998 1.00 28.22 195 SER A O 1
ATOM 1575 N N . GLY A 1 196 ? -66.727 -11.287 -2.728 1.00 25.70 196 GLY A N 1
ATOM 1576 C CA . GLY A 1 196 ? -66.583 -9.834 -2.766 1.00 25.70 196 GLY A CA 1
ATOM 1577 C C . GLY A 1 196 ? -65.680 -9.414 -3.923 1.00 25.70 196 GLY A C 1
ATOM 1578 O O . GLY A 1 196 ? -64.530 -9.058 -3.702 1.00 25.70 196 GLY A O 1
ATOM 1579 N N . GLY A 1 197 ? -66.168 -9.521 -5.162 1.00 32.78 197 GLY A N 1
ATOM 1580 C CA . GLY A 1 197 ? -65.430 -9.074 -6.345 1.00 32.78 197 GLY A CA 1
ATOM 1581 C C . GLY A 1 197 ? -65.218 -7.559 -6.330 1.00 32.78 197 GLY A C 1
ATOM 1582 O O . GLY A 1 197 ? -66.180 -6.794 -6.413 1.00 32.78 197 GLY A O 1
ATOM 1583 N N . GLU A 1 198 ? -63.965 -7.124 -6.227 1.00 37.84 198 GLU A N 1
ATOM 1584 C CA . GLU A 1 198 ? -63.578 -5.729 -6.427 1.00 37.84 198 GLU A CA 1
ATOM 1585 C C . GLU A 1 198 ? -63.190 -5.516 -7.896 1.00 37.84 198 GLU A C 1
ATOM 1587 O O . GLU A 1 198 ? -62.255 -6.129 -8.405 1.00 37.84 198 GLU A O 1
ATOM 1592 N N . GLU A 1 199 ? -63.936 -4.662 -8.604 1.00 42.53 199 GLU A N 1
ATOM 1593 C CA . GLU A 1 199 ? -63.565 -4.211 -9.947 1.00 42.53 199 GLU A CA 1
ATOM 1594 C C . GLU A 1 199 ? -62.426 -3.186 -9.872 1.00 42.53 199 GLU A C 1
ATOM 1596 O O . GLU A 1 199 ? -62.574 -2.106 -9.286 1.00 42.53 199 GLU A O 1
ATOM 1601 N N . PHE A 1 200 ? -61.314 -3.503 -10.533 1.00 57.47 200 PHE A N 1
ATOM 1602 C CA . PHE A 1 200 ? -60.156 -2.627 -10.695 1.00 57.47 200 PHE A CA 1
ATOM 1603 C C . PHE A 1 200 ? -60.240 -1.836 -12.007 1.00 57.47 200 PHE A C 1
ATOM 1605 O O . PHE A 1 200 ? -60.772 -2.320 -13.006 1.00 57.47 200 PHE A O 1
ATOM 1612 N N . THR A 1 201 ? -59.694 -0.621 -12.013 1.00 48.03 201 THR A N 1
ATOM 1613 C CA . THR A 1 201 ? -59.482 0.189 -13.227 1.00 48.03 201 THR A CA 1
ATOM 1614 C C . THR A 1 201 ? -58.060 0.704 -13.285 1.00 48.03 201 THR A C 1
ATOM 1616 O O . THR A 1 201 ? -57.412 0.853 -12.250 1.00 48.03 201 THR A O 1
ATOM 1619 N N . GLU A 1 202 ? -57.593 1.011 -14.488 1.00 53.84 202 GLU A N 1
ATOM 1620 C CA . GLU A 1 202 ? -56.298 1.642 -14.717 1.00 53.84 202 GLU A CA 1
ATOM 1621 C C . GLU A 1 202 ? -56.467 3.163 -14.826 1.00 53.84 202 GLU A C 1
ATOM 1623 O O . GLU A 1 202 ? -57.350 3.652 -15.532 1.00 53.84 202 GLU A O 1
ATOM 1628 N N . ASP A 1 203 ? -55.643 3.913 -14.092 1.00 63.25 203 ASP A N 1
ATOM 1629 C CA . ASP A 1 203 ? -55.523 5.371 -14.236 1.00 63.25 203 ASP A CA 1
ATOM 1630 C C . ASP A 1 203 ? -54.799 5.737 -15.555 1.00 63.25 203 ASP A C 1
ATOM 1632 O O . ASP A 1 203 ? -54.162 4.893 -16.180 1.00 63.25 203 ASP A O 1
ATOM 1636 N N . ILE A 1 204 ? -54.836 7.009 -15.960 1.00 46.62 204 ILE A N 1
ATOM 1637 C CA . ILE A 1 204 ? -54.272 7.617 -17.182 1.00 46.62 204 ILE A CA 1
ATOM 1638 C C . ILE A 1 204 ? -52.760 7.330 -17.350 1.00 46.62 204 ILE A C 1
ATOM 1640 O O . ILE A 1 204 ? -52.223 7.422 -18.452 1.00 46.62 204 ILE A O 1
ATOM 1644 N N . TYR A 1 205 ? -52.076 6.926 -16.274 1.00 50.22 205 TYR A N 1
ATOM 1645 C CA . TYR A 1 205 ? -50.668 6.506 -16.262 1.00 50.22 205 TYR A CA 1
ATOM 1646 C C . TYR A 1 205 ? -50.455 4.980 -16.126 1.00 50.22 205 TYR A C 1
ATOM 1648 O O . TYR A 1 205 ? -49.335 4.547 -15.856 1.00 50.22 205 TYR A O 1
ATOM 1656 N N . GLY A 1 206 ? -51.500 4.160 -16.284 1.00 51.31 206 GLY A N 1
ATOM 1657 C CA . GLY A 1 206 ? -51.423 2.692 -16.351 1.00 51.31 206 GLY A CA 1
ATOM 1658 C C . GLY A 1 206 ? -51.256 1.964 -15.010 1.00 51.31 206 GLY A C 1
ATOM 1659 O O . GLY A 1 206 ? -50.649 0.898 -14.965 1.00 51.31 206 GLY A O 1
ATOM 1660 N N . ARG A 1 207 ? -51.739 2.530 -13.893 1.00 66.19 207 ARG A N 1
ATOM 1661 C CA . ARG A 1 207 ? -51.668 1.904 -12.553 1.00 66.19 207 ARG A CA 1
ATOM 1662 C C . ARG A 1 207 ? -53.037 1.394 -12.117 1.00 66.19 207 ARG A C 1
ATOM 1664 O O . ARG A 1 207 ? -54.017 2.117 -12.270 1.00 66.19 207 ARG A O 1
ATOM 1671 N N . THR A 1 208 ? -53.097 0.197 -11.532 1.00 59.56 208 THR A N 1
ATOM 1672 C CA . THR A 1 208 ? -54.340 -0.390 -11.013 1.00 59.56 208 THR A CA 1
ATOM 1673 C C . THR A 1 208 ? -54.785 0.306 -9.723 1.00 59.56 208 THR A C 1
ATOM 1675 O O . THR A 1 208 ? -54.074 0.339 -8.716 1.00 59.56 208 THR A O 1
ATOM 1678 N N . VAL A 1 209 ? -55.987 0.881 -9.760 1.00 62.81 209 VAL A N 1
ATOM 1679 C CA . VAL A 1 209 ? -56.638 1.587 -8.648 1.00 62.81 209 VAL A CA 1
ATOM 1680 C C . VAL A 1 209 ? -57.994 0.957 -8.348 1.00 62.81 209 VAL A C 1
ATOM 1682 O O . VAL A 1 209 ? -58.745 0.582 -9.253 1.00 62.81 209 VAL A O 1
ATOM 1685 N N . ALA A 1 210 ? -58.325 0.856 -7.060 1.00 64.44 210 ALA A N 1
ATOM 1686 C CA . ALA A 1 210 ? -59.645 0.419 -6.619 1.00 64.44 210 ALA A CA 1
ATOM 1687 C C . ALA A 1 210 ? -60.678 1.535 -6.863 1.00 64.44 210 ALA A C 1
ATOM 1689 O O . ALA A 1 210 ? -60.541 2.638 -6.322 1.00 64.44 210 ALA A O 1
ATOM 1690 N N . LYS A 1 211 ? -61.741 1.248 -7.636 1.00 55.34 211 LYS A N 1
ATOM 1691 C CA . LYS A 1 211 ? -62.757 2.240 -8.064 1.00 55.34 211 LYS A CA 1
ATOM 1692 C C . LYS A 1 211 ? -63.410 3.024 -6.915 1.00 55.34 211 LYS A C 1
ATOM 1694 O O . LYS A 1 211 ? -63.891 4.130 -7.135 1.00 55.34 211 LYS A O 1
ATOM 1699 N N . LYS A 1 212 ? -63.473 2.458 -5.705 1.00 53.91 212 LYS A N 1
ATOM 1700 C CA . LYS A 1 212 ? -64.194 3.055 -4.565 1.00 53.91 212 LYS A CA 1
ATOM 1701 C C . LYS A 1 212 ? -63.349 3.989 -3.698 1.00 53.91 212 LYS A C 1
ATOM 1703 O O . LYS A 1 212 ? -63.914 4.869 -3.060 1.00 53.91 212 LYS A O 1
ATOM 1708 N N . THR A 1 213 ? -62.033 3.798 -3.645 1.00 57.69 213 THR A N 1
ATOM 1709 C CA . THR A 1 213 ? -61.154 4.509 -2.697 1.00 57.69 213 THR A CA 1
ATOM 1710 C C . THR A 1 213 ? -60.070 5.340 -3.375 1.00 57.69 213 THR A C 1
ATOM 1712 O O . THR A 1 213 ? -59.482 6.194 -2.719 1.00 57.69 213 THR A O 1
ATOM 1715 N N . GLY A 1 214 ? -59.794 5.124 -4.668 1.00 52.38 214 GLY A N 1
ATOM 1716 C CA . GLY A 1 214 ? -58.783 5.883 -5.417 1.00 52.38 214 GLY A CA 1
ATOM 1717 C C . GLY A 1 214 ? -57.342 5.692 -4.921 1.00 52.38 214 GLY A C 1
ATOM 1718 O O . GLY A 1 214 ? -56.443 6.391 -5.382 1.00 52.38 214 GLY A O 1
ATOM 1719 N N . MET A 1 215 ? -57.098 4.760 -3.992 1.00 47.16 215 MET A N 1
ATOM 1720 C CA . MET A 1 215 ? -55.759 4.437 -3.495 1.00 47.16 215 MET A CA 1
ATOM 1721 C C . MET A 1 215 ? -55.072 3.409 -4.399 1.00 47.16 215 MET A C 1
ATOM 1723 O O . MET A 1 215 ? -55.667 2.402 -4.786 1.00 47.16 215 MET A O 1
ATOM 1727 N N . VAL A 1 216 ? -53.801 3.670 -4.712 1.00 47.34 216 VAL A N 1
ATOM 1728 C CA . VAL A 1 216 ? -52.937 2.787 -5.507 1.00 47.34 216 VAL A CA 1
ATOM 1729 C C . VAL A 1 216 ? -52.509 1.596 -4.648 1.00 47.34 216 VAL A C 1
ATOM 1731 O O . VAL A 1 216 ? -51.917 1.779 -3.584 1.00 47.34 216 VAL A O 1
ATOM 1734 N N . ILE A 1 217 ? -52.791 0.378 -5.111 1.00 52.78 217 ILE A N 1
ATOM 1735 C CA . ILE A 1 217 ? -52.405 -0.862 -4.428 1.00 52.78 217 ILE A CA 1
ATOM 1736 C C . ILE A 1 217 ? -51.011 -1.268 -4.926 1.00 52.78 217 ILE A C 1
ATOM 1738 O O . ILE A 1 217 ? -50.826 -1.542 -6.109 1.00 52.78 217 ILE A O 1
ATOM 1742 N N . VAL A 1 218 ? -50.017 -1.305 -4.034 1.00 44.59 218 VAL A N 1
ATOM 1743 C CA . VAL A 1 218 ? -48.676 -1.835 -4.343 1.00 44.59 218 VAL A CA 1
ATOM 1744 C C . VAL A 1 218 ? -48.706 -3.356 -4.129 1.00 44.59 218 VAL A C 1
ATOM 1746 O O . VAL A 1 218 ? -49.048 -3.787 -3.027 1.00 44.59 218 VAL A O 1
ATOM 1749 N N . PRO A 1 219 ? -48.377 -4.196 -5.128 1.00 42.28 219 PRO A N 1
ATOM 1750 C CA . PRO A 1 219 ? -48.496 -5.642 -4.992 1.00 42.28 219 PRO A CA 1
ATOM 1751 C C . PRO A 1 219 ? -47.340 -6.205 -4.155 1.00 42.28 219 PRO A C 1
ATOM 1753 O O . PRO A 1 219 ? -46.269 -6.523 -4.665 1.00 42.28 219 PRO A O 1
ATOM 1756 N N . THR A 1 220 ? -47.550 -6.375 -2.853 1.00 51.00 220 THR A N 1
ATOM 1757 C CA . THR A 1 220 ? -46.735 -7.251 -2.000 1.00 51.00 220 THR A CA 1
ATOM 1758 C C . THR A 1 220 ? -47.343 -8.650 -1.984 1.00 51.00 220 THR A C 1
ATOM 1760 O O . THR A 1 220 ? -48.086 -8.976 -1.068 1.00 51.00 220 THR A O 1
ATOM 1763 N N . SER A 1 221 ? -47.057 -9.509 -2.970 1.00 58.22 221 SER A N 1
ATOM 1764 C CA . SER A 1 221 ? -47.367 -10.946 -2.841 1.00 58.22 221 SER A CA 1
ATOM 1765 C C . SER A 1 221 ? -46.811 -11.802 -3.982 1.00 58.22 221 SER A C 1
ATOM 1767 O O . SER A 1 221 ? -46.930 -11.429 -5.141 1.00 58.22 221 SER A O 1
ATOM 1769 N N . ASN A 1 222 ? -46.289 -12.984 -3.618 1.00 48.19 222 ASN A N 1
ATOM 1770 C CA . ASN A 1 222 ? -46.215 -14.269 -4.356 1.00 48.19 222 ASN A CA 1
ATOM 1771 C C . ASN A 1 222 ? -44.816 -14.896 -4.380 1.00 48.19 222 ASN A C 1
ATOM 1773 O O . ASN A 1 222 ? -44.695 -16.100 -4.170 1.00 48.19 222 ASN A O 1
ATOM 1777 N N . VAL A 1 223 ? -43.755 -14.098 -4.515 1.00 44.12 223 VAL A N 1
ATOM 1778 C CA . VAL A 1 223 ? -42.373 -14.614 -4.505 1.00 44.12 223 VAL A CA 1
ATOM 1779 C C . VAL A 1 223 ? -41.994 -15.121 -3.105 1.00 44.12 223 VAL A C 1
ATOM 1781 O O . VAL A 1 223 ? -41.577 -16.260 -2.945 1.00 44.12 223 VAL A O 1
ATOM 1784 N N . GLN A 1 224 ? -42.254 -14.343 -2.050 1.00 45.66 224 GLN A N 1
ATOM 1785 C CA . GLN A 1 224 ? -41.908 -14.711 -0.664 1.00 45.66 224 GLN A CA 1
ATOM 1786 C C . GLN A 1 224 ? -42.720 -15.875 -0.064 1.00 45.66 224 GLN A C 1
ATOM 1788 O O . GLN A 1 224 ? -42.304 -16.424 0.958 1.00 45.66 224 GLN A O 1
ATOM 1793 N N . LYS A 1 225 ? -43.875 -16.224 -0.652 1.00 45.84 225 LYS A N 1
ATOM 1794 C CA . LYS A 1 225 ? -44.654 -17.417 -0.272 1.00 45.84 225 LYS A CA 1
ATOM 1795 C C . LYS A 1 225 ? -44.097 -18.666 -0.959 1.00 45.84 225 LYS A C 1
ATOM 1797 O O . LYS A 1 225 ? -43.740 -19.605 -0.261 1.00 45.84 225 LYS A O 1
ATOM 1802 N N . LYS A 1 226 ? -43.851 -18.607 -2.275 1.00 49.41 226 LYS A N 1
ATOM 1803 C CA . LYS A 1 226 ? -43.212 -19.706 -3.021 1.00 49.41 226 LYS A CA 1
ATOM 1804 C C . LYS A 1 226 ? -41.789 -20.015 -2.529 1.00 49.41 226 LYS A C 1
ATOM 1806 O O . LYS A 1 226 ? -41.433 -21.173 -2.386 1.00 49.41 226 LYS A O 1
ATOM 1811 N N . PHE A 1 227 ? -40.995 -19.005 -2.159 1.00 45.62 227 PHE A N 1
ATOM 1812 C CA . PHE A 1 227 ? -39.677 -19.209 -1.525 1.00 45.62 227 PHE A CA 1
ATOM 1813 C C . PHE A 1 227 ? -39.740 -19.866 -0.134 1.00 45.62 227 PHE A C 1
ATOM 1815 O O . PHE A 1 227 ? -38.727 -20.376 0.342 1.00 45.62 227 PHE A O 1
ATOM 1822 N N . ARG A 1 228 ? -40.891 -19.802 0.547 1.00 43.06 228 ARG A N 1
ATOM 1823 C CA . ARG A 1 228 ? -41.105 -20.443 1.850 1.00 43.06 228 ARG A CA 1
ATOM 1824 C C . ARG A 1 228 ? -41.465 -21.918 1.679 1.00 43.06 228 ARG A C 1
ATOM 1826 O O . ARG A 1 228 ? -40.853 -22.745 2.335 1.00 43.06 228 ARG A O 1
ATOM 1833 N N . GLU A 1 229 ? -42.338 -22.223 0.726 1.00 46.41 229 GLU A N 1
ATOM 1834 C CA . GLU A 1 229 ? -42.752 -23.593 0.386 1.00 46.41 229 GLU A CA 1
ATOM 1835 C C . GLU A 1 229 ? -41.578 -24.421 -0.189 1.00 46.41 229 GLU A C 1
ATOM 1837 O O . GLU A 1 229 ? -41.323 -25.520 0.281 1.00 46.41 229 GLU A O 1
ATOM 1842 N N . PHE A 1 230 ? -40.739 -23.858 -1.076 1.00 48.91 230 PHE A N 1
ATOM 1843 C CA . PHE A 1 230 ? -39.523 -24.538 -1.583 1.00 48.91 230 PHE A CA 1
ATOM 1844 C C . PHE A 1 230 ? -38.426 -24.776 -0.529 1.00 48.91 230 PHE A C 1
ATOM 1846 O O . PHE A 1 230 ? -37.534 -25.606 -0.734 1.00 48.91 230 PHE A O 1
ATOM 1853 N N . ARG A 1 231 ? -38.442 -24.014 0.573 1.00 47.06 231 ARG A N 1
ATOM 1854 C CA . ARG A 1 231 ? -37.521 -24.230 1.693 1.00 47.06 231 ARG A CA 1
ATOM 1855 C C . ARG A 1 231 ? -37.924 -25.467 2.483 1.00 47.06 231 ARG A C 1
ATOM 1857 O O . ARG A 1 231 ? -37.036 -26.205 2.874 1.00 47.06 231 ARG A O 1
ATOM 1864 N N . GLU A 1 232 ? -39.212 -25.710 2.690 1.00 46.28 232 GLU A N 1
ATOM 1865 C CA . GLU A 1 232 ? -39.685 -26.757 3.603 1.00 46.28 232 GLU A CA 1
ATOM 1866 C C . GLU A 1 232 ? -39.287 -28.180 3.162 1.00 46.28 232 GLU A C 1
ATOM 1868 O O . GLU A 1 232 ? -38.863 -28.962 4.012 1.00 46.28 232 GLU A O 1
ATOM 1873 N N . ASP A 1 233 ? -39.243 -28.463 1.855 1.00 45.31 233 ASP A N 1
ATOM 1874 C CA . ASP A 1 233 ? -38.867 -29.787 1.325 1.00 45.31 233 ASP A CA 1
ATOM 1875 C C . ASP A 1 233 ? -37.344 -30.011 1.171 1.00 45.31 233 ASP A C 1
ATOM 1877 O O . ASP A 1 233 ? -36.873 -31.146 1.231 1.00 45.31 233 ASP A O 1
ATOM 1881 N N . ASN A 1 234 ? -36.542 -28.944 1.025 1.00 46.56 234 ASN A N 1
ATOM 1882 C CA . ASN A 1 234 ? -35.072 -29.025 0.893 1.00 46.56 234 ASN A CA 1
ATOM 1883 C C . ASN A 1 234 ? -34.311 -28.871 2.224 1.00 46.56 234 ASN A C 1
ATOM 1885 O O . ASN A 1 234 ? -33.097 -29.076 2.258 1.00 46.56 234 ASN A O 1
ATOM 1889 N N . ILE A 1 235 ? -34.990 -28.502 3.319 1.00 51.97 235 ILE A N 1
ATOM 1890 C CA . ILE A 1 235 ? -34.366 -28.262 4.634 1.00 51.97 235 ILE A CA 1
ATOM 1891 C C . ILE A 1 235 ? -33.601 -29.489 5.139 1.00 51.97 235 ILE A C 1
ATOM 1893 O O . ILE A 1 235 ? -32.516 -29.330 5.686 1.00 51.97 235 ILE A O 1
ATOM 1897 N N . VAL A 1 236 ? -34.120 -30.704 4.936 1.00 54.34 236 VAL A N 1
ATOM 1898 C CA . VAL A 1 236 ? -33.539 -31.920 5.537 1.00 54.34 236 VAL A CA 1
ATOM 1899 C C . VAL A 1 236 ? -32.208 -32.311 4.876 1.00 54.34 236 VAL A C 1
ATOM 1901 O O . VAL A 1 236 ? -31.267 -32.694 5.568 1.00 54.34 236 VAL A O 1
ATOM 1904 N N . THR A 1 237 ? -32.089 -32.175 3.552 1.00 54.38 237 THR A N 1
ATOM 1905 C CA . THR A 1 237 ? -30.850 -32.469 2.810 1.00 54.38 237 THR A CA 1
ATOM 1906 C C . THR A 1 237 ? -29.846 -31.315 2.855 1.00 54.38 237 THR A C 1
ATOM 1908 O O . THR A 1 237 ? -28.645 -31.568 2.979 1.00 54.38 237 THR A O 1
ATOM 1911 N N . ASP A 1 238 ? -30.314 -30.059 2.821 1.00 62.53 238 ASP A N 1
ATOM 1912 C CA . ASP A 1 238 ? -29.455 -28.877 2.998 1.00 62.53 238 ASP A CA 1
ATOM 1913 C C . ASP A 1 238 ? -28.854 -28.85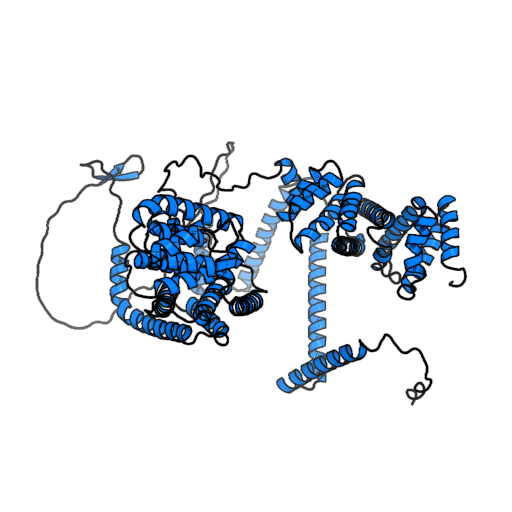0 4.414 1.00 62.53 238 ASP A C 1
ATOM 1915 O O . ASP A 1 238 ? -27.680 -28.518 4.553 1.00 62.53 238 ASP A O 1
ATOM 1919 N N . ASP A 1 239 ? -29.575 -29.288 5.458 1.00 73.88 239 ASP A N 1
ATOM 1920 C CA . ASP A 1 239 ? -29.024 -29.350 6.822 1.00 73.88 239 ASP A CA 1
ATOM 1921 C C . ASP A 1 239 ? -27.880 -30.368 6.956 1.00 73.88 239 ASP A C 1
ATOM 1923 O O . ASP A 1 239 ? -26.856 -30.049 7.562 1.00 73.88 239 ASP A O 1
ATOM 1927 N N . GLU A 1 240 ? -27.963 -31.557 6.348 1.00 81.19 240 GLU A N 1
ATOM 1928 C CA . GLU A 1 240 ? -26.855 -32.523 6.412 1.00 81.19 240 GLU A CA 1
ATOM 1929 C C . GLU A 1 240 ? -25.589 -32.028 5.693 1.00 81.19 240 GLU A C 1
ATOM 1931 O O . GLU A 1 240 ? -24.466 -32.196 6.190 1.00 81.19 240 GLU A O 1
ATOM 1936 N N . GLU A 1 241 ? -25.740 -31.440 4.503 1.00 82.69 241 GLU A N 1
ATOM 1937 C CA . GLU A 1 241 ? -24.625 -30.866 3.742 1.00 82.69 241 GLU A CA 1
ATOM 1938 C C . GLU A 1 241 ? -24.045 -29.635 4.440 1.00 82.69 241 GLU A C 1
ATOM 1940 O O . GLU A 1 241 ? -22.821 -29.486 4.545 1.00 82.69 241 GLU A O 1
ATOM 1945 N N . ARG A 1 242 ? -24.910 -28.796 5.012 1.00 85.19 242 ARG A N 1
ATOM 1946 C CA . ARG A 1 242 ? -24.537 -27.637 5.820 1.00 85.19 242 ARG A CA 1
ATOM 1947 C C . ARG A 1 242 ? -23.790 -28.041 7.083 1.00 85.19 242 ARG A C 1
ATOM 1949 O O . ARG A 1 242 ? -22.768 -27.428 7.388 1.00 85.19 242 ARG A O 1
ATOM 1956 N N . GLU A 1 243 ? -24.212 -29.091 7.782 1.00 86.69 243 GLU A N 1
ATOM 1957 C CA . GLU A 1 243 ? -23.488 -29.609 8.942 1.00 86.69 243 GLU A CA 1
ATOM 1958 C C . GLU A 1 243 ? -22.119 -30.193 8.551 1.00 86.69 243 GLU A C 1
ATOM 1960 O O . GLU A 1 243 ? -21.130 -30.028 9.272 1.00 86.69 243 GLU A O 1
ATOM 1965 N N . LYS A 1 244 ? -22.018 -30.898 7.414 1.00 88.94 244 LYS A N 1
ATOM 1966 C CA . LYS A 1 244 ? -20.728 -31.394 6.889 1.00 88.94 244 LYS A CA 1
ATOM 1967 C C . LYS A 1 244 ? -19.787 -30.230 6.557 1.00 88.94 244 LYS A C 1
ATOM 1969 O O . LYS A 1 244 ? -18.603 -30.266 6.924 1.00 88.94 244 LYS A O 1
ATOM 1974 N N . LEU A 1 245 ? -20.316 -29.187 5.918 1.00 90.06 245 LEU A N 1
ATOM 1975 C CA . LEU A 1 245 ? -19.599 -27.952 5.612 1.00 90.06 245 LEU A CA 1
ATOM 1976 C C . LEU A 1 245 ? -19.147 -27.239 6.894 1.00 90.06 245 LEU A C 1
ATOM 1978 O O . LEU A 1 245 ? -17.977 -26.872 7.004 1.00 90.06 245 LEU A O 1
ATOM 1982 N N . GLU A 1 246 ? -20.020 -27.115 7.894 1.00 90.56 246 GLU A N 1
ATOM 1983 C CA . GLU A 1 246 ? -19.699 -26.526 9.195 1.00 90.56 246 GLU A CA 1
ATOM 1984 C C . GLU A 1 246 ? -18.581 -27.301 9.900 1.00 90.56 246 GLU A C 1
ATOM 1986 O O . GLU A 1 246 ? -17.602 -26.701 10.346 1.00 90.56 246 GLU A O 1
ATOM 1991 N N . ARG A 1 247 ? -18.664 -28.640 9.957 1.00 91.44 247 ARG A N 1
ATOM 1992 C CA . ARG A 1 247 ? -17.612 -29.480 10.558 1.00 91.44 247 ARG A CA 1
ATOM 1993 C C . ARG A 1 247 ? -16.266 -29.270 9.865 1.00 91.44 247 ARG A C 1
ATOM 1995 O O . ARG A 1 247 ? -15.238 -29.199 10.542 1.00 91.44 247 ARG A O 1
ATOM 2002 N N . THR A 1 248 ? -16.269 -29.134 8.541 1.00 91.88 248 THR A N 1
ATOM 2003 C CA . THR A 1 248 ? -15.049 -28.926 7.753 1.00 91.88 248 THR A CA 1
ATOM 2004 C C . THR A 1 248 ? -14.473 -27.531 7.983 1.00 91.88 248 THR A C 1
ATOM 2006 O O . THR A 1 248 ? -13.289 -27.413 8.299 1.00 91.88 248 THR A O 1
ATOM 2009 N N . LEU A 1 249 ? -15.293 -26.478 7.902 1.00 92.56 249 LEU A N 1
ATOM 2010 C CA . LEU A 1 249 ? -14.859 -25.102 8.152 1.00 92.56 249 LEU A CA 1
ATOM 2011 C C . LEU A 1 249 ? -14.356 -24.932 9.589 1.00 92.56 249 LEU A C 1
ATOM 2013 O O . LEU A 1 249 ? -13.236 -24.465 9.784 1.00 92.56 249 LEU A O 1
ATOM 2017 N N . ARG A 1 250 ? -15.098 -25.412 10.592 1.00 91.88 250 ARG A N 1
ATOM 2018 C CA . ARG A 1 250 ? -14.666 -25.397 11.997 1.00 91.88 250 ARG A CA 1
ATOM 2019 C C . ARG A 1 250 ? -13.343 -26.138 12.192 1.00 91.88 250 ARG A C 1
ATOM 2021 O O . ARG A 1 250 ? -12.451 -25.642 12.875 1.00 91.88 250 ARG A O 1
ATOM 2028 N N . GLY A 1 251 ? -13.179 -27.298 11.553 1.00 91.19 251 GLY A N 1
ATOM 2029 C CA . GLY A 1 251 ? -11.931 -28.062 11.582 1.00 91.19 251 GLY A CA 1
ATOM 2030 C C . GLY A 1 251 ? -10.744 -27.323 10.955 1.00 91.19 251 GLY A C 1
ATOM 2031 O O . GLY A 1 251 ? -9.631 -27.413 11.475 1.00 91.19 251 GLY A O 1
ATOM 2032 N N . LEU A 1 252 ? -10.963 -26.574 9.869 1.00 92.06 252 LEU A N 1
ATOM 2033 C CA . LEU A 1 252 ? -9.932 -25.755 9.224 1.00 92.06 252 LEU A CA 1
ATOM 2034 C C . LEU A 1 252 ? -9.495 -24.591 10.109 1.00 92.06 252 LEU A C 1
ATOM 2036 O O . LEU A 1 252 ? -8.294 -24.361 10.253 1.00 92.06 252 LEU A O 1
ATOM 2040 N N . VAL A 1 253 ? -10.455 -23.876 10.703 1.00 91.38 253 VAL A N 1
ATOM 2041 C CA . VAL A 1 253 ? -10.152 -22.711 11.540 1.00 91.38 253 VAL A CA 1
ATOM 2042 C C . VAL A 1 253 ? -9.487 -23.144 12.856 1.00 91.38 253 VAL A C 1
ATOM 2044 O O . VAL A 1 253 ? -8.483 -22.561 13.250 1.00 91.38 253 VAL A O 1
ATOM 2047 N N . ASN A 1 254 ? -9.929 -24.238 13.482 1.00 90.75 254 ASN A N 1
ATOM 2048 C CA . ASN A 1 254 ? -9.315 -24.738 14.722 1.00 90.75 254 ASN A CA 1
ATOM 2049 C C . ASN A 1 254 ? -7.893 -25.296 14.532 1.00 90.75 254 ASN A C 1
ATOM 2051 O O . ASN A 1 254 ? -7.140 -25.424 15.494 1.00 90.75 254 ASN A O 1
ATOM 2055 N N . ARG A 1 255 ? -7.518 -25.666 13.301 1.00 90.56 255 ARG A N 1
ATOM 2056 C CA . ARG A 1 255 ? -6.175 -26.169 12.951 1.00 90.56 255 ARG A CA 1
ATOM 2057 C C . ARG A 1 255 ? -5.330 -25.106 12.251 1.00 90.56 255 ARG A C 1
ATOM 2059 O O . ARG A 1 255 ? -4.291 -25.439 11.666 1.00 90.56 255 ARG A O 1
ATOM 2066 N N . LEU A 1 256 ? -5.779 -23.852 12.273 1.00 92.50 256 LEU A N 1
ATOM 2067 C CA . LEU A 1 256 ? -5.090 -22.734 11.656 1.00 92.50 256 LEU A CA 1
ATOM 2068 C C . LEU A 1 256 ? -3.785 -22.452 12.408 1.00 92.50 256 LEU A C 1
ATOM 2070 O O . LEU A 1 256 ? -3.771 -22.278 13.620 1.00 92.50 256 LEU A O 1
ATOM 2074 N N . ASN A 1 257 ? -2.682 -22.474 11.671 1.00 90.56 257 ASN A N 1
ATOM 2075 C CA . ASN A 1 257 ? -1.355 -22.071 12.107 1.00 90.56 257 ASN A CA 1
ATOM 2076 C C . ASN A 1 257 ? -0.549 -21.613 10.883 1.00 90.56 257 ASN A C 1
ATOM 2078 O O . ASN A 1 257 ? -0.981 -21.782 9.740 1.00 90.56 257 ASN A O 1
ATOM 2082 N N . GLU A 1 258 ? 0.652 -21.079 11.101 1.00 91.25 258 GLU A N 1
ATOM 2083 C CA . GLU A 1 258 ? 1.537 -20.604 10.025 1.00 91.25 258 GLU A CA 1
ATOM 2084 C C . GLU A 1 258 ? 1.776 -21.639 8.904 1.00 91.25 258 GLU A C 1
ATOM 2086 O O . GLU A 1 258 ? 1.823 -21.280 7.727 1.00 91.25 258 GLU A O 1
ATOM 2091 N N . ASN A 1 259 ? 1.876 -22.930 9.239 1.00 91.31 259 ASN A N 1
ATOM 2092 C CA . ASN A 1 259 ? 2.136 -23.994 8.264 1.00 91.31 259 ASN A CA 1
ATOM 2093 C C . ASN A 1 259 ? 0.874 -24.419 7.501 1.00 91.31 259 ASN A C 1
ATOM 2095 O O . ASN A 1 259 ? 0.964 -24.848 6.349 1.00 91.31 259 ASN A O 1
ATOM 2099 N N . THR A 1 260 ? -0.300 -24.330 8.130 1.00 94.06 260 THR A N 1
ATOM 2100 C CA . THR A 1 260 ? -1.572 -24.780 7.550 1.00 94.06 260 THR A CA 1
ATOM 2101 C C . THR A 1 260 ? -2.300 -23.678 6.791 1.00 94.06 260 THR A C 1
ATOM 2103 O O . THR A 1 260 ? -3.085 -23.999 5.903 1.00 94.06 260 THR A O 1
ATOM 2106 N N . ILE A 1 261 ? -2.000 -22.398 7.045 1.00 93.94 261 ILE A N 1
ATOM 2107 C CA . ILE A 1 261 ? -2.753 -21.250 6.515 1.00 93.94 261 ILE A CA 1
ATOM 2108 C C . ILE A 1 261 ? -2.913 -21.260 4.988 1.00 93.94 261 ILE A C 1
ATOM 2110 O O . ILE A 1 261 ? -4.003 -21.028 4.472 1.00 93.94 261 ILE A O 1
ATOM 2114 N N . VAL A 1 262 ? -1.855 -21.604 4.246 1.00 93.12 262 VAL A N 1
ATOM 2115 C CA . VAL A 1 262 ? -1.892 -21.667 2.774 1.00 93.12 262 VAL A CA 1
ATOM 2116 C C . VAL A 1 262 ? -2.793 -22.809 2.294 1.00 93.12 262 VAL A C 1
ATOM 2118 O O . VAL A 1 262 ? -3.520 -22.653 1.312 1.00 93.12 262 VAL A O 1
ATOM 2121 N N . GLY A 1 263 ? -2.760 -23.947 2.994 1.00 93.50 263 GLY A N 1
ATOM 2122 C CA . GLY A 1 263 ? -3.646 -25.080 2.738 1.00 93.50 263 GLY A CA 1
ATOM 2123 C C . GLY A 1 263 ? -5.102 -24.723 3.026 1.00 93.50 263 GLY A C 1
ATOM 2124 O O . GLY A 1 263 ? -5.949 -24.910 2.159 1.00 93.50 263 GLY A O 1
ATOM 2125 N N . SER A 1 264 ? -5.371 -24.114 4.184 1.00 94.50 264 SER A N 1
ATOM 2126 C CA . SER A 1 264 ? -6.713 -23.692 4.591 1.00 94.50 264 SER A CA 1
ATOM 2127 C C . SER A 1 264 ? -7.328 -22.691 3.611 1.00 94.50 264 SER A C 1
ATOM 2129 O O . SER A 1 264 ? -8.485 -22.848 3.236 1.00 94.50 264 SER A O 1
ATOM 2131 N N . VAL A 1 265 ? -6.559 -21.710 3.119 1.00 95.06 265 VAL A N 1
ATOM 2132 C CA . VAL A 1 265 ? -7.042 -20.758 2.097 1.00 95.06 265 VAL A CA 1
ATOM 2133 C C . VAL A 1 265 ? -7.408 -21.477 0.796 1.00 95.06 265 VAL A C 1
ATOM 2135 O O . VAL A 1 265 ? -8.423 -21.154 0.181 1.00 95.06 265 VAL A O 1
ATOM 2138 N N . LYS A 1 266 ? -6.618 -22.474 0.376 1.00 94.31 266 LYS A N 1
ATOM 2139 C CA . LYS A 1 266 ? -6.926 -23.270 -0.820 1.00 94.31 266 LYS A CA 1
ATOM 2140 C C . LYS A 1 266 ? -8.215 -24.069 -0.640 1.00 94.31 266 LYS A C 1
ATOM 2142 O O . LYS A 1 266 ? -9.048 -24.060 -1.538 1.00 94.31 266 LYS A O 1
ATOM 2147 N N . THR A 1 267 ? -8.398 -24.704 0.515 1.00 94.44 267 THR A N 1
ATOM 2148 C CA . THR A 1 267 ? -9.616 -25.466 0.811 1.00 94.44 267 THR A CA 1
ATOM 2149 C C . THR A 1 267 ? -10.841 -24.559 0.889 1.00 94.44 267 THR A C 1
ATOM 2151 O O . THR A 1 267 ? -11.861 -24.885 0.297 1.00 94.44 267 THR A O 1
ATOM 2154 N N . VAL A 1 268 ? -10.749 -23.382 1.521 1.00 94.56 268 VAL A N 1
ATOM 2155 C CA . VAL A 1 268 ? -11.861 -22.413 1.521 1.00 94.56 268 VAL A CA 1
ATOM 2156 C C . VAL A 1 268 ? -12.182 -21.932 0.109 1.00 94.56 268 VAL A C 1
ATOM 2158 O O . VAL A 1 268 ? -13.352 -21.817 -0.232 1.00 94.56 268 VAL A O 1
ATOM 2161 N N . LYS A 1 269 ? -11.177 -21.716 -0.747 1.00 93.81 269 LYS A N 1
ATOM 2162 C CA . LYS A 1 269 ? -11.401 -21.365 -2.156 1.00 93.81 269 LYS A CA 1
ATOM 2163 C C . LYS A 1 269 ? -12.163 -22.452 -2.922 1.00 93.81 269 LYS A C 1
ATOM 2165 O O . LYS A 1 269 ? -13.036 -22.136 -3.727 1.00 93.81 269 LYS A O 1
ATOM 2170 N N . GLU A 1 270 ? -11.823 -23.716 -2.679 1.00 94.31 270 GLU A N 1
ATOM 2171 C CA . GLU A 1 270 ? -12.510 -24.873 -3.263 1.00 94.31 270 GLU A CA 1
ATOM 2172 C C . GLU A 1 270 ? -13.955 -24.965 -2.752 1.00 94.31 270 GLU A C 1
ATOM 2174 O O . GLU A 1 270 ? -14.867 -25.058 -3.567 1.00 94.31 270 GLU A O 1
ATOM 2179 N N . LEU A 1 271 ? -14.177 -24.836 -1.437 1.00 91.75 271 LEU A N 1
ATOM 2180 C CA . LEU A 1 271 ? -15.514 -24.837 -0.825 1.00 91.75 271 LEU A CA 1
ATOM 2181 C C . LEU A 1 271 ? -16.385 -23.679 -1.319 1.00 91.75 271 LEU A C 1
ATOM 2183 O O . LEU A 1 271 ? -17.560 -23.878 -1.605 1.00 91.75 271 LEU A O 1
ATOM 2187 N N . PHE A 1 272 ? -15.804 -22.488 -1.470 1.00 92.88 272 PHE A N 1
ATOM 2188 C CA . PHE A 1 272 ? -16.501 -21.313 -1.989 1.00 92.88 272 PHE A CA 1
ATOM 2189 C C . PHE A 1 272 ? -16.922 -21.482 -3.453 1.00 92.88 272 PHE A C 1
ATOM 2191 O O . PHE A 1 272 ? -17.888 -20.866 -3.867 1.00 92.88 272 PHE A O 1
ATOM 2198 N N . SER A 1 273 ? -16.229 -22.322 -4.228 1.00 91.31 273 SER A N 1
ATOM 2199 C CA . SER A 1 273 ? -16.595 -22.597 -5.625 1.00 91.31 273 SER A CA 1
ATOM 2200 C C . SER A 1 273 ? -17.614 -23.735 -5.769 1.00 91.31 273 SER A C 1
ATOM 2202 O O . SER A 1 273 ? -18.243 -23.842 -6.815 1.00 91.31 273 SER A O 1
ATOM 2204 N N . SER A 1 274 ? -17.731 -24.616 -4.767 1.00 89.06 274 SER A N 1
ATOM 2205 C CA . SER A 1 274 ? -18.582 -25.814 -4.820 1.00 89.06 274 SER A CA 1
ATOM 2206 C C . SER A 1 274 ? -19.881 -25.706 -4.026 1.00 89.06 274 SER A C 1
ATOM 2208 O O . SER A 1 274 ? -20.815 -26.438 -4.324 1.00 89.06 274 SER A O 1
ATOM 2210 N N . HIS A 1 275 ? -19.954 -24.816 -3.035 1.00 88.81 275 HIS A N 1
ATOM 2211 C CA . HIS A 1 275 ? -21.132 -24.625 -2.186 1.00 88.81 275 HIS A CA 1
ATOM 2212 C C . HIS A 1 275 ? -21.695 -23.208 -2.341 1.00 88.81 275 HIS A C 1
ATOM 2214 O O . HIS A 1 275 ? -21.013 -22.295 -2.808 1.00 88.81 275 HIS A O 1
ATOM 2220 N N . SER A 1 276 ? -22.931 -22.999 -1.875 1.00 88.06 276 SER A N 1
ATOM 2221 C CA . SER A 1 276 ? -23.548 -21.669 -1.813 1.00 88.06 276 SER A CA 1
ATOM 2222 C C . SER A 1 276 ? -22.642 -20.664 -1.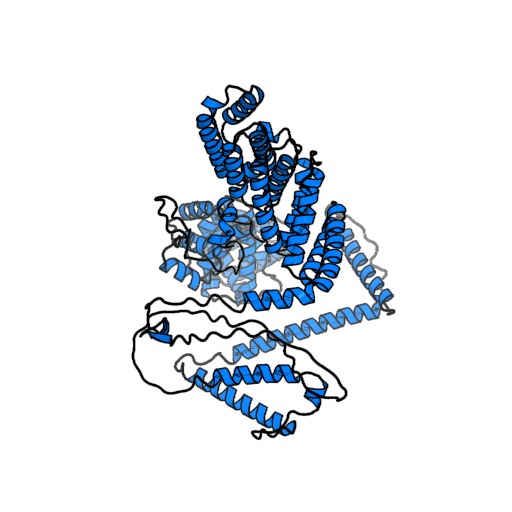092 1.00 88.06 276 SER A C 1
ATOM 2224 O O . SER A 1 276 ? -22.280 -20.852 0.075 1.00 88.06 276 SER A O 1
ATOM 2226 N N . HIS A 1 277 ? -22.309 -19.561 -1.775 1.00 88.94 277 HIS A N 1
ATOM 2227 C CA . HIS A 1 277 ? -21.427 -18.518 -1.244 1.00 88.94 277 HIS A CA 1
ATOM 2228 C C . HIS A 1 277 ? -21.920 -17.986 0.107 1.00 88.94 277 HIS A C 1
ATOM 2230 O O . HIS A 1 277 ? -21.113 -17.716 0.994 1.00 88.94 277 HIS A O 1
ATOM 2236 N N . ASN A 1 278 ? -23.237 -17.850 0.292 1.00 87.88 278 ASN A N 1
ATOM 2237 C CA . ASN A 1 278 ? -23.809 -17.363 1.548 1.00 87.88 278 ASN A CA 1
ATOM 2238 C C . ASN A 1 278 ? -23.606 -18.365 2.689 1.00 87.88 278 ASN A C 1
ATOM 2240 O O . ASN A 1 278 ? -23.160 -17.957 3.758 1.00 87.88 278 ASN A O 1
ATOM 2244 N N . ASN A 1 279 ? -23.821 -19.664 2.450 1.00 88.94 279 ASN A N 1
ATOM 2245 C CA . ASN A 1 279 ? -23.589 -20.697 3.465 1.00 88.94 279 ASN A CA 1
ATOM 2246 C C . ASN A 1 279 ? -22.116 -20.719 3.891 1.00 88.94 279 ASN A C 1
ATOM 2248 O O . ASN A 1 279 ? -21.819 -20.698 5.086 1.00 88.94 279 ASN A O 1
ATOM 2252 N N . VAL A 1 280 ? -21.185 -20.662 2.931 1.00 92.44 280 VAL A N 1
ATOM 2253 C CA . VAL A 1 280 ? -19.745 -20.612 3.231 1.00 92.44 280 VAL A CA 1
ATOM 2254 C C . VAL A 1 280 ? -19.389 -19.350 4.021 1.00 92.44 280 VAL A C 1
ATOM 2256 O O . VAL A 1 280 ? -18.718 -19.456 5.045 1.00 92.44 280 VAL A O 1
ATOM 2259 N N . LYS A 1 281 ? -19.857 -18.163 3.602 1.00 92.50 281 LYS A N 1
ATOM 2260 C CA . LYS A 1 281 ? -19.591 -16.888 4.298 1.00 92.50 281 LYS A CA 1
ATOM 2261 C C . LYS A 1 281 ? -20.121 -16.889 5.730 1.00 92.50 281 LYS A C 1
ATOM 2263 O O . LYS A 1 281 ? -19.379 -16.542 6.650 1.00 92.50 281 LYS A O 1
ATOM 2268 N N . SER A 1 282 ? -21.377 -17.286 5.927 1.00 91.56 282 SER A N 1
ATOM 2269 C CA . SER A 1 282 ? -22.024 -17.275 7.239 1.00 91.56 282 SER A CA 1
ATOM 2270 C C . SER A 1 282 ? -21.410 -18.304 8.190 1.00 91.56 282 SER A C 1
ATOM 2272 O O . SER A 1 282 ? -21.075 -17.954 9.320 1.00 91.56 282 SER A O 1
ATOM 2274 N N . LEU A 1 283 ? -21.175 -19.543 7.742 1.00 92.00 283 LEU A N 1
ATOM 2275 C CA . LEU A 1 283 ? -20.557 -20.580 8.580 1.00 92.00 283 LEU A CA 1
ATOM 2276 C C . LEU A 1 283 ? -19.089 -20.282 8.896 1.00 92.00 283 LEU A C 1
ATOM 2278 O O . LEU A 1 283 ? -18.632 -20.538 10.014 1.00 92.00 283 LEU A O 1
ATOM 2282 N N . LEU A 1 284 ? -18.343 -19.723 7.938 1.00 94.00 284 LEU A N 1
ATOM 2283 C CA . LEU A 1 284 ? -16.963 -19.305 8.163 1.00 94.00 284 LEU A CA 1
ATOM 2284 C C . LEU A 1 284 ? -16.897 -18.168 9.187 1.00 94.00 284 LEU A C 1
ATOM 2286 O O . LEU A 1 284 ? -16.063 -18.219 10.089 1.00 94.00 284 LEU A O 1
ATOM 2290 N N . TYR A 1 285 ? -17.792 -17.180 9.084 1.00 95.12 285 TYR A N 1
ATOM 2291 C CA . TYR A 1 285 ? -17.913 -16.114 10.077 1.00 95.12 285 TYR A CA 1
ATOM 2292 C C . TYR A 1 285 ? -18.196 -16.674 11.475 1.00 95.12 285 TYR A C 1
ATOM 2294 O O . TYR A 1 285 ? -17.457 -16.352 12.399 1.00 95.12 285 TYR A O 1
ATOM 2302 N N . LEU A 1 286 ? -19.191 -17.556 11.627 1.00 92.75 286 LEU A N 1
ATOM 2303 C CA . LEU A 1 286 ? -19.518 -18.162 12.925 1.00 92.75 286 LEU A CA 1
ATOM 2304 C C . LEU A 1 286 ? -18.342 -18.967 13.494 1.00 92.75 286 LEU A C 1
ATOM 2306 O O . LEU A 1 286 ? -18.018 -18.848 14.672 1.00 92.75 286 LEU A O 1
ATOM 2310 N N . SER A 1 287 ? -17.658 -19.741 12.648 1.00 93.00 287 SER A N 1
ATOM 2311 C CA . SER A 1 287 ? -16.487 -20.526 13.058 1.00 93.00 287 SER A CA 1
ATOM 2312 C C . SER A 1 287 ? -15.339 -19.638 13.548 1.00 93.00 287 SER A C 1
ATOM 2314 O O . SER A 1 287 ? -14.703 -19.962 14.547 1.00 93.00 287 SER A O 1
ATOM 2316 N N . LEU A 1 288 ? -15.082 -18.515 12.869 1.00 94.00 288 LEU A N 1
ATOM 2317 C CA . LEU A 1 288 ? -14.071 -17.536 13.278 1.00 94.00 288 LEU A CA 1
ATOM 2318 C C . LEU A 1 288 ? -14.489 -16.795 14.555 1.00 94.00 288 LEU A C 1
ATOM 2320 O O . LEU A 1 288 ? -13.673 -16.626 15.457 1.00 94.00 288 LEU A O 1
ATOM 2324 N N . LEU A 1 289 ? -15.757 -16.386 14.651 1.00 93.38 289 LEU A N 1
ATOM 2325 C CA . LEU A 1 289 ? -16.298 -15.672 15.804 1.00 93.38 289 LEU A CA 1
ATOM 2326 C C . LEU A 1 289 ? -16.195 -16.517 17.079 1.00 93.38 289 LEU A C 1
ATOM 2328 O O . LEU A 1 289 ? -15.731 -16.013 18.096 1.00 93.38 289 LEU A O 1
ATOM 2332 N N . ASN A 1 290 ? -16.538 -17.805 17.012 1.00 91.62 290 ASN A N 1
ATOM 2333 C CA . ASN A 1 290 ? -16.495 -18.716 18.161 1.00 91.62 290 ASN A CA 1
ATOM 2334 C C . ASN A 1 290 ? -15.092 -18.883 18.766 1.00 91.62 290 ASN A C 1
ATOM 2336 O O . ASN A 1 290 ? -14.972 -19.217 19.939 1.00 91.62 290 ASN A O 1
ATOM 2340 N N . ILE A 1 291 ? -14.027 -18.657 17.990 1.00 91.19 291 ILE A N 1
ATOM 2341 C CA . ILE A 1 291 ? -12.651 -18.699 18.508 1.00 91.19 291 ILE A CA 1
ATOM 2342 C C . ILE A 1 291 ? -12.297 -17.407 19.237 1.00 91.19 291 ILE A C 1
ATOM 2344 O O . ILE A 1 291 ? -11.525 -17.443 20.188 1.00 91.19 291 ILE A O 1
ATOM 2348 N N . VAL A 1 292 ? -12.829 -16.272 18.781 1.00 91.50 292 VAL A N 1
ATOM 2349 C CA . VAL A 1 292 ? -12.513 -14.938 19.315 1.00 91.50 292 VAL A CA 1
ATOM 2350 C C . VAL A 1 292 ? -13.346 -14.633 20.561 1.00 91.50 292 VAL A C 1
ATOM 2352 O O . VAL A 1 292 ? -12.854 -14.032 21.520 1.00 91.50 292 VAL A O 1
ATOM 2355 N N . VAL A 1 293 ? -14.609 -15.062 20.555 1.00 90.19 293 VAL A N 1
ATOM 2356 C CA . VAL A 1 293 ? -15.573 -14.853 21.635 1.00 90.19 293 VAL A CA 1
ATOM 2357 C C . VAL A 1 293 ? -15.374 -15.919 22.700 1.00 90.19 293 VAL A C 1
ATOM 2359 O O . VAL A 1 293 ? -16.064 -16.934 22.744 1.00 90.19 293 VAL A O 1
ATOM 2362 N N . VAL A 1 294 ? -14.400 -15.668 23.562 1.00 89.50 294 VAL A N 1
ATOM 2363 C CA . VAL A 1 294 ? -14.089 -16.513 24.711 1.00 89.50 294 VAL A CA 1
ATOM 2364 C C . VAL A 1 294 ? -13.886 -15.621 25.934 1.00 89.50 294 VAL A C 1
ATOM 2366 O O . VAL A 1 294 ? -13.462 -14.472 25.805 1.00 89.50 294 VAL A O 1
ATOM 2369 N N . GLU A 1 295 ? -14.204 -16.137 27.119 1.00 86.44 295 GLU A N 1
ATOM 2370 C CA . GLU A 1 295 ? -14.156 -15.393 28.387 1.00 86.44 295 GLU A CA 1
ATOM 2371 C C . GLU A 1 295 ? -12.732 -14.988 28.805 1.00 86.44 295 GLU A C 1
ATOM 2373 O O . GLU A 1 295 ? -12.561 -14.025 29.551 1.00 86.44 295 GLU A O 1
ATOM 2378 N N . TYR A 1 296 ? -11.703 -15.679 28.300 1.00 89.44 296 TYR A N 1
ATOM 2379 C CA . TYR A 1 296 ? -10.295 -15.400 28.588 1.00 89.44 296 TYR A CA 1
ATOM 2380 C C . TYR A 1 296 ? -9.572 -14.704 27.423 1.00 89.44 296 TYR A C 1
ATOM 2382 O O . TYR A 1 296 ? -9.966 -14.782 26.258 1.00 89.44 296 TYR A O 1
ATOM 2390 N N . ARG A 1 297 ? -8.457 -14.035 27.737 1.00 89.75 297 ARG A N 1
ATOM 2391 C CA . ARG A 1 297 ? -7.598 -13.351 26.760 1.00 89.75 297 ARG A CA 1
ATOM 2392 C C . ARG A 1 297 ? -6.837 -14.360 25.897 1.00 89.75 297 ARG A C 1
ATOM 2394 O O . ARG A 1 297 ? -6.045 -15.152 26.408 1.00 89.75 297 ARG A O 1
ATOM 2401 N N . LEU A 1 298 ? -7.043 -14.312 24.584 1.00 91.56 298 LEU A N 1
ATOM 2402 C CA . LEU A 1 298 ? -6.350 -15.185 23.632 1.00 91.56 298 LEU A CA 1
ATOM 2403 C C . LEU A 1 298 ? -4.886 -14.767 23.464 1.00 91.56 298 LEU A C 1
ATOM 2405 O O . LEU A 1 298 ? -4.592 -13.587 23.580 1.00 91.56 298 LEU A O 1
ATOM 2409 N N . PRO A 1 299 ? -3.952 -15.671 23.134 1.00 92.12 299 PRO A N 1
ATOM 2410 C CA . PRO A 1 299 ? -2.601 -15.279 22.740 1.00 92.12 299 PRO A CA 1
ATOM 2411 C C . PRO A 1 299 ? -2.588 -14.442 21.451 1.00 92.12 299 PRO A C 1
ATOM 2413 O O . PRO A 1 299 ? -3.240 -14.803 20.469 1.00 92.12 299 PRO A O 1
ATOM 2416 N N . ASP A 1 300 ? -1.763 -13.391 21.409 1.00 90.75 300 ASP A N 1
ATOM 2417 C CA . ASP A 1 300 ? -1.628 -12.481 20.253 1.00 90.75 300 ASP A CA 1
ATOM 2418 C C . ASP A 1 300 ? -1.322 -13.218 18.948 1.00 90.75 300 ASP A C 1
ATOM 2420 O O . ASP A 1 300 ? -1.840 -12.879 17.888 1.00 90.75 300 ASP A O 1
ATOM 2424 N N . ARG A 1 301 ? -0.536 -14.295 19.036 1.00 92.50 301 ARG A N 1
ATOM 2425 C CA . ARG A 1 301 ? -0.223 -15.161 17.899 1.00 92.50 301 ARG A CA 1
ATOM 2426 C C . ARG A 1 301 ? -1.476 -15.670 17.182 1.00 92.50 301 ARG A C 1
ATOM 2428 O O . ARG A 1 301 ? -1.507 -15.633 15.958 1.00 92.50 301 ARG A O 1
ATOM 2435 N N . ILE A 1 302 ? -2.486 -16.131 17.924 1.00 92.50 302 ILE A N 1
ATOM 2436 C CA . ILE A 1 302 ? -3.715 -16.688 17.336 1.00 92.50 302 ILE A CA 1
ATOM 2437 C C . ILE A 1 302 ? -4.488 -15.581 16.615 1.00 92.50 302 ILE A C 1
ATOM 2439 O O . ILE A 1 302 ? -4.939 -15.775 15.490 1.00 92.50 302 ILE A O 1
ATOM 2443 N N . LEU A 1 303 ? -4.584 -14.396 17.221 1.00 94.00 303 LEU A N 1
ATOM 2444 C CA . LEU A 1 303 ? -5.278 -13.246 16.636 1.00 94.00 303 LEU A CA 1
ATOM 2445 C C . LEU A 1 303 ? -4.599 -12.763 15.345 1.00 94.00 303 LEU A C 1
ATOM 2447 O O . LEU A 1 303 ? -5.280 -12.513 14.351 1.00 94.00 303 LEU A O 1
ATOM 2451 N N . ILE A 1 304 ? -3.264 -12.712 15.323 1.00 94.44 304 ILE A N 1
ATOM 2452 C CA . ILE A 1 304 ? -2.489 -12.357 14.125 1.00 94.44 304 ILE A CA 1
ATOM 2453 C C . ILE A 1 304 ? -2.652 -13.423 13.030 1.00 94.44 304 ILE A C 1
ATOM 2455 O O . ILE A 1 304 ? -2.809 -13.076 11.859 1.00 94.44 304 ILE A O 1
ATOM 2459 N N . GLU A 1 305 ? -2.648 -14.713 13.380 1.00 94.31 305 GLU A N 1
ATOM 2460 C CA . GLU A 1 305 ? -2.869 -15.813 12.429 1.00 94.31 305 GLU A CA 1
ATOM 2461 C C . GLU A 1 305 ? -4.281 -15.769 11.817 1.00 94.31 305 GLU A C 1
ATOM 2463 O O . GLU A 1 305 ? -4.426 -15.926 10.601 1.00 94.31 305 GLU A O 1
ATOM 2468 N N . LEU A 1 306 ? -5.311 -15.481 12.622 1.00 94.75 306 LEU A N 1
ATOM 2469 C CA . LEU A 1 306 ? -6.689 -15.281 12.156 1.00 94.75 306 LEU A CA 1
ATOM 2470 C C . LEU A 1 306 ? -6.805 -14.060 11.236 1.00 94.75 306 LEU A C 1
ATOM 2472 O O . LEU A 1 306 ? -7.391 -14.153 10.155 1.00 94.75 306 LEU A O 1
ATOM 2476 N N . ALA A 1 307 ? -6.209 -12.929 11.620 1.00 95.88 307 ALA A N 1
ATOM 2477 C CA . ALA A 1 307 ? -6.208 -11.716 10.806 1.00 95.88 307 ALA A CA 1
ATOM 2478 C C . ALA A 1 307 ? -5.485 -11.927 9.467 1.00 95.88 307 ALA A C 1
ATOM 2480 O O . ALA A 1 307 ? -5.988 -11.518 8.419 1.00 95.88 307 ALA A O 1
ATOM 2481 N N . LEU A 1 308 ? -4.343 -12.625 9.480 1.00 96.25 308 LEU A N 1
ATOM 2482 C CA . LEU A 1 308 ? -3.622 -13.008 8.269 1.00 96.25 308 LEU A CA 1
ATOM 2483 C C . LEU A 1 308 ? -4.481 -13.900 7.372 1.00 96.25 308 LEU A C 1
ATOM 2485 O O . LEU A 1 308 ? -4.502 -13.715 6.156 1.00 96.25 308 LEU A O 1
ATOM 2489 N N . PHE A 1 309 ? -5.190 -14.866 7.952 1.00 96.56 309 PHE A N 1
ATOM 2490 C CA . PHE A 1 309 ? -6.055 -15.762 7.197 1.00 96.56 309 PHE A CA 1
ATOM 2491 C C . PHE A 1 309 ? -7.184 -14.996 6.504 1.00 96.56 309 PHE A C 1
ATOM 2493 O O . PHE A 1 309 ? -7.362 -15.148 5.296 1.00 96.56 309 PHE A O 1
ATOM 2500 N N . ILE A 1 310 ? -7.866 -14.099 7.220 1.00 96.19 310 ILE A N 1
ATOM 2501 C CA . ILE A 1 310 ? -8.909 -13.233 6.651 1.00 96.19 310 ILE A CA 1
ATOM 2502 C C . ILE A 1 310 ? -8.331 -12.325 5.554 1.00 96.19 310 ILE A C 1
ATOM 2504 O O . ILE A 1 310 ? -8.924 -12.200 4.484 1.00 96.19 310 ILE A O 1
ATOM 2508 N N . ALA A 1 311 ? -7.145 -11.748 5.763 1.00 95.81 311 ALA A N 1
ATOM 2509 C CA . ALA A 1 311 ? -6.480 -10.913 4.764 1.00 95.81 311 ALA A CA 1
ATOM 2510 C C . ALA A 1 311 ? -6.076 -11.688 3.498 1.00 95.81 311 ALA A C 1
ATOM 2512 O O . ALA A 1 311 ? -6.129 -11.161 2.387 1.00 95.81 311 ALA A O 1
ATOM 2513 N N . LEU A 1 312 ? -5.688 -12.958 3.639 1.00 95.06 312 LEU A N 1
ATOM 2514 C CA . LEU A 1 312 ? -5.428 -13.829 2.496 1.00 95.06 312 LEU A CA 1
ATOM 2515 C C . LEU A 1 312 ? -6.719 -14.201 1.761 1.00 95.06 312 LEU A C 1
ATOM 2517 O O . LEU A 1 312 ? -6.696 -14.259 0.534 1.00 95.06 312 LEU A O 1
ATOM 2521 N N . LEU A 1 313 ? -7.831 -14.422 2.468 1.00 94.62 313 LEU A N 1
ATOM 2522 C CA . LEU A 1 313 ? -9.135 -14.665 1.841 1.00 94.62 313 LEU A CA 1
ATOM 2523 C C . LEU A 1 313 ? -9.636 -13.444 1.065 1.00 94.62 313 LEU A C 1
ATOM 2525 O O . LEU A 1 313 ? -10.123 -13.619 -0.051 1.00 94.62 313 LEU A O 1
ATOM 2529 N N . HIS A 1 314 ? -9.440 -12.241 1.616 1.00 93.44 314 HIS A N 1
ATOM 2530 C CA . HIS A 1 314 ? -9.744 -10.972 0.953 1.00 93.44 314 HIS A CA 1
ATOM 2531 C C . HIS A 1 314 ? -9.075 -10.911 -0.429 1.00 93.44 314 HIS A C 1
ATOM 2533 O O . HIS A 1 314 ? -9.763 -10.796 -1.428 1.00 93.44 314 HIS A O 1
ATOM 2539 N N . ILE A 1 315 ? -7.755 -11.128 -0.514 1.00 92.69 315 ILE A N 1
ATOM 2540 C CA . ILE A 1 315 ? -7.015 -10.987 -1.784 1.00 92.69 315 ILE A CA 1
ATOM 2541 C C . ILE A 1 315 ? -7.106 -12.214 -2.710 1.00 92.69 315 ILE A C 1
ATOM 2543 O O . ILE A 1 315 ? -7.056 -12.075 -3.931 1.00 92.69 315 ILE A O 1
ATOM 2547 N N . LEU A 1 316 ? -7.111 -13.440 -2.174 1.00 91.44 316 LEU A N 1
ATOM 2548 C CA . LEU A 1 316 ? -6.930 -14.660 -2.984 1.00 91.44 316 LEU A CA 1
ATOM 2549 C C . LEU A 1 316 ? -8.238 -15.359 -3.372 1.00 91.44 316 LEU A C 1
ATOM 2551 O O . LEU A 1 316 ? -8.226 -16.198 -4.291 1.00 91.44 316 LEU A O 1
ATOM 2555 N N . VAL A 1 317 ? -9.322 -15.074 -2.646 1.00 91.00 317 VAL A N 1
ATOM 2556 C CA . VAL A 1 317 ? -10.629 -15.711 -2.834 1.00 91.00 317 VAL A CA 1
ATOM 2557 C C . VAL A 1 317 ? -11.656 -14.682 -3.284 1.00 91.00 317 VAL A C 1
ATOM 2559 O O . VAL A 1 317 ? -12.070 -14.745 -4.438 1.00 91.00 317 VAL A O 1
ATOM 2562 N N . SER A 1 318 ? -12.061 -13.765 -2.403 1.00 89.81 318 SER A N 1
ATOM 2563 C CA . SER A 1 318 ? -13.010 -12.696 -2.722 1.00 89.81 318 SER A CA 1
ATOM 2564 C C . SER A 1 318 ? -13.136 -11.696 -1.568 1.00 89.81 318 SER A C 1
ATOM 2566 O O . SER A 1 318 ? -13.333 -12.107 -0.416 1.00 89.81 318 SER A O 1
ATOM 2568 N N . ALA A 1 319 ? -13.164 -10.396 -1.883 1.00 90.56 319 ALA A N 1
ATOM 2569 C CA . ALA A 1 319 ? -13.560 -9.345 -0.945 1.00 90.56 319 ALA A CA 1
ATOM 2570 C C . ALA A 1 319 ? -14.934 -9.570 -0.287 1.00 90.56 319 ALA A C 1
ATOM 2572 O O . ALA A 1 319 ? -15.136 -9.120 0.842 1.00 90.56 319 ALA A O 1
ATOM 2573 N N . ASP A 1 320 ? -15.865 -10.280 -0.934 1.00 89.94 320 ASP A N 1
ATOM 2574 C CA . ASP A 1 320 ? -17.213 -10.539 -0.405 1.00 89.94 320 ASP A CA 1
ATOM 2575 C C . ASP A 1 320 ? -17.168 -11.318 0.923 1.00 89.94 320 ASP A C 1
ATOM 2577 O O . ASP A 1 320 ? -17.876 -10.989 1.877 1.00 89.94 320 ASP A O 1
ATOM 2581 N N . ILE A 1 321 ? -16.243 -12.278 1.050 1.00 93.12 321 ILE A N 1
ATOM 2582 C CA . ILE A 1 321 ? -16.053 -13.043 2.292 1.00 93.12 321 ILE A CA 1
ATOM 2583 C C . ILE A 1 321 ? -15.616 -12.116 3.429 1.00 93.12 321 ILE A C 1
ATOM 2585 O O . ILE A 1 321 ? -16.204 -12.124 4.510 1.00 93.12 321 ILE A O 1
ATOM 2589 N N . SER A 1 322 ? -14.596 -11.292 3.180 1.00 93.75 322 SER A N 1
ATOM 2590 C CA . SER A 1 322 ? -14.097 -10.337 4.173 1.00 93.75 322 SER A CA 1
ATOM 2591 C C . SER A 1 322 ? -15.103 -9.231 4.489 1.00 93.75 322 SER A C 1
ATOM 2593 O O . SER A 1 322 ? -15.173 -8.798 5.632 1.00 93.75 322 SER A O 1
ATOM 2595 N N . SER A 1 323 ? -15.907 -8.801 3.515 1.00 92.50 323 SER A N 1
ATOM 2596 C CA . SER A 1 323 ? -16.958 -7.803 3.709 1.00 92.50 323 SER A CA 1
ATOM 2597 C C . SER A 1 323 ? -18.039 -8.333 4.643 1.00 92.50 323 SER A C 1
ATOM 2599 O O . SER A 1 323 ? -18.351 -7.682 5.633 1.00 92.50 323 SER A O 1
ATOM 2601 N N . HIS A 1 324 ? -18.569 -9.529 4.367 1.00 92.94 324 HIS A N 1
ATOM 2602 C CA . HIS A 1 324 ? -19.557 -10.170 5.236 1.00 92.94 324 HIS A CA 1
ATOM 2603 C C . HIS A 1 324 ? -18.997 -10.408 6.644 1.00 92.94 324 HIS A C 1
ATOM 2605 O O . HIS A 1 324 ? -19.705 -10.213 7.635 1.00 92.94 324 HIS A O 1
ATOM 2611 N N . PHE A 1 325 ? -17.724 -10.816 6.738 1.00 95.19 325 PHE A N 1
ATOM 2612 C CA . PHE A 1 325 ? -17.041 -10.958 8.019 1.00 95.19 325 PHE A CA 1
ATOM 2613 C C . PHE A 1 325 ? -17.001 -9.625 8.772 1.00 95.19 325 PHE A C 1
ATOM 2615 O O . PHE A 1 325 ? -17.487 -9.577 9.892 1.00 95.19 325 PHE A O 1
ATOM 2622 N N . VAL A 1 326 ? -16.474 -8.549 8.174 1.00 94.81 326 VAL A N 1
ATOM 2623 C CA . VAL A 1 326 ? -16.336 -7.240 8.839 1.00 94.81 326 VAL A CA 1
ATOM 2624 C C . VAL A 1 326 ? -17.699 -6.661 9.227 1.00 94.81 326 VAL A C 1
ATOM 2626 O O . VAL A 1 326 ? -17.846 -6.220 10.362 1.00 94.81 326 VAL A O 1
ATOM 2629 N N . GLU A 1 327 ? -18.701 -6.726 8.344 1.00 93.31 327 GLU A N 1
ATOM 2630 C CA . GLU A 1 327 ? -20.082 -6.291 8.619 1.00 93.31 327 GLU A CA 1
ATOM 2631 C C . GLU A 1 327 ? -20.640 -6.994 9.864 1.00 93.31 327 GLU A C 1
ATOM 2633 O O . GLU A 1 327 ? -20.980 -6.354 10.859 1.00 93.31 327 GLU A O 1
ATOM 2638 N N . SER A 1 328 ? -20.663 -8.328 9.841 1.00 93.38 328 SER A N 1
ATOM 2639 C CA . SER A 1 328 ? -21.229 -9.124 10.934 1.00 93.38 328 SER A CA 1
ATOM 2640 C C . SER A 1 328 ? -20.400 -8.999 12.217 1.00 93.38 328 SER A C 1
ATOM 2642 O O . SER A 1 328 ? -20.936 -9.002 13.322 1.00 93.38 328 SER A O 1
ATOM 2644 N N . PHE A 1 329 ? -19.077 -8.879 12.094 1.00 94.94 329 PHE A N 1
ATOM 2645 C CA . PHE A 1 329 ? -18.160 -8.764 13.225 1.00 94.94 329 PHE A CA 1
ATOM 2646 C C . PHE A 1 329 ? -18.312 -7.431 13.956 1.00 94.94 329 PHE A C 1
ATOM 2648 O O . PHE A 1 329 ? -18.352 -7.423 15.183 1.00 94.94 329 PHE A O 1
ATOM 2655 N N . VAL A 1 330 ? -18.433 -6.318 13.228 1.00 94.06 330 VAL A N 1
ATOM 2656 C CA . VAL A 1 330 ? -18.630 -4.988 13.823 1.00 94.06 330 VAL A CA 1
ATOM 2657 C C . VAL A 1 330 ? -20.012 -4.876 14.470 1.00 94.06 330 VAL A C 1
ATOM 2659 O O . VAL A 1 330 ? -20.106 -4.375 15.586 1.00 94.06 330 VAL A O 1
ATOM 2662 N N . LEU A 1 331 ? -21.073 -5.398 13.845 1.00 92.62 331 LEU A N 1
ATOM 2663 C CA . LEU A 1 331 ? -22.409 -5.412 14.461 1.00 92.62 331 LEU A CA 1
ATOM 2664 C C . LEU A 1 331 ? -22.428 -6.205 15.773 1.00 92.62 331 LEU A C 1
ATOM 2666 O O . LEU A 1 331 ? -22.951 -5.741 16.786 1.00 92.62 331 LEU A O 1
ATOM 2670 N N . GLU A 1 332 ? -21.813 -7.386 15.775 1.00 91.62 332 GLU A N 1
ATOM 2671 C CA . GLU A 1 332 ? -21.719 -8.213 16.974 1.00 91.62 332 GLU A CA 1
ATOM 2672 C C . GLU A 1 332 ? -20.814 -7.572 18.046 1.00 91.62 332 GLU A C 1
ATOM 2674 O O . GLU A 1 332 ? -21.095 -7.675 19.243 1.00 91.62 332 GLU A O 1
ATOM 2679 N N . TYR A 1 333 ? -19.762 -6.857 17.636 1.00 92.19 333 TYR A N 1
ATOM 2680 C CA . TYR A 1 333 ? -18.924 -6.057 18.530 1.00 92.19 333 TYR A CA 1
ATOM 2681 C C . TYR A 1 333 ? -19.734 -4.964 19.239 1.00 92.19 333 TYR A C 1
ATOM 2683 O O . TYR A 1 333 ? -19.698 -4.871 20.466 1.00 92.19 333 TYR A O 1
ATOM 2691 N N . LEU A 1 334 ? -20.514 -4.179 18.487 1.00 90.62 334 LEU A N 1
ATOM 2692 C CA . LEU A 1 334 ? -21.366 -3.117 19.035 1.00 90.62 334 LEU A CA 1
ATOM 2693 C C . LEU A 1 334 ? -22.449 -3.676 19.967 1.00 90.62 334 LEU A C 1
ATOM 2695 O O . LEU A 1 334 ? -22.715 -3.098 21.019 1.00 90.62 334 LEU A O 1
ATOM 2699 N N . LYS A 1 335 ? -23.029 -4.833 19.634 1.00 89.62 335 LYS A N 1
ATOM 2700 C CA . LYS A 1 335 ? -23.996 -5.523 20.498 1.00 89.62 335 LYS A CA 1
ATOM 2701 C C . LYS A 1 335 ? -23.371 -5.953 21.829 1.00 89.62 335 LYS A C 1
ATOM 2703 O O . LYS A 1 335 ? -23.961 -5.732 22.884 1.00 89.62 335 LYS A O 1
ATOM 2708 N N . ARG A 1 336 ? -22.166 -6.537 21.807 1.00 86.50 336 ARG A N 1
ATOM 2709 C CA . ARG A 1 336 ? -21.443 -6.914 23.037 1.00 86.50 336 ARG A CA 1
ATOM 2710 C C . ARG A 1 336 ? -20.996 -5.709 23.855 1.00 86.50 336 ARG A C 1
ATOM 2712 O O . ARG A 1 336 ? -20.978 -5.792 25.076 1.00 86.50 336 ARG A O 1
ATOM 2719 N N . MET A 1 337 ? -20.702 -4.585 23.206 1.00 85.25 337 MET A N 1
ATOM 2720 C CA . MET A 1 337 ? -20.389 -3.331 23.891 1.00 85.25 337 MET A CA 1
ATOM 2721 C C . MET A 1 337 ? -21.559 -2.824 24.753 1.00 85.25 337 MET A C 1
ATOM 2723 O O . MET A 1 337 ? -21.319 -2.153 25.747 1.00 85.25 337 MET A O 1
ATOM 2727 N N . GLN A 1 338 ? -22.811 -3.154 24.412 1.00 82.00 338 GLN A N 1
ATOM 2728 C CA . GLN A 1 338 ? -23.988 -2.814 25.229 1.00 82.00 338 GLN A CA 1
ATOM 2729 C C . GLN A 1 338 ? -24.206 -3.794 26.394 1.00 82.00 338 GLN A C 1
ATOM 2731 O O . GLN A 1 338 ? -24.746 -3.422 27.433 1.00 82.00 338 GLN A O 1
ATOM 2736 N N . LEU A 1 339 ? -23.773 -5.046 26.236 1.00 77.75 339 LEU A N 1
ATOM 2737 C CA . LEU A 1 339 ? -23.895 -6.123 27.222 1.00 77.75 339 LEU A CA 1
ATOM 2738 C C . LEU A 1 339 ? -22.582 -6.282 27.999 1.00 77.75 339 LEU A C 1
ATOM 2740 O O . LEU A 1 339 ? -21.953 -7.337 27.948 1.00 77.75 339 LEU A O 1
ATOM 2744 N N . LEU A 1 340 ? -22.145 -5.218 28.682 1.00 66.12 340 LEU A N 1
ATOM 2745 C CA . LEU A 1 340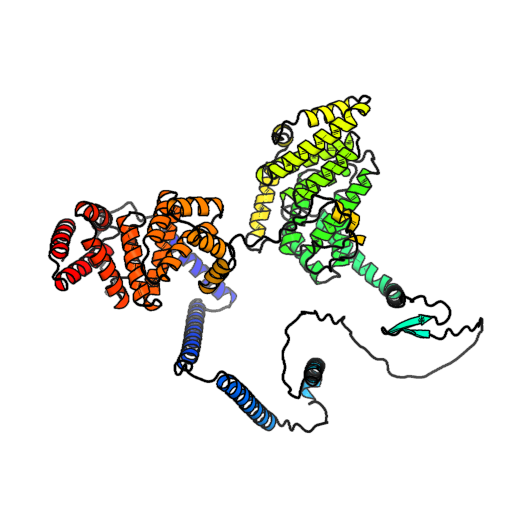 ? -20.862 -5.161 29.397 1.00 66.12 340 LEU A CA 1
ATOM 2746 C C . LEU A 1 340 ? -20.789 -6.196 30.541 1.00 66.12 340 LEU A C 1
ATOM 2748 O O . LEU A 1 340 ? -21.068 -5.885 31.697 1.00 66.12 340 LEU A O 1
ATOM 2752 N N . GLY A 1 341 ? -20.389 -7.427 30.212 1.00 65.56 341 GLY A N 1
ATOM 2753 C CA . GLY A 1 341 ? -20.044 -8.502 31.147 1.00 65.56 341 GLY A CA 1
ATOM 2754 C C . GLY A 1 341 ? -18.589 -8.432 31.628 1.00 65.56 341 GLY A C 1
ATOM 2755 O O . GLY A 1 341 ? -17.852 -7.504 31.286 1.00 65.56 341 GLY A O 1
ATOM 2756 N N . GLU A 1 342 ? -18.150 -9.391 32.448 1.00 65.12 342 GLU A N 1
ATOM 2757 C CA . GLU A 1 342 ? -16.739 -9.536 32.873 1.00 65.12 342 GLU A CA 1
ATOM 2758 C C . GLU A 1 342 ? -15.821 -10.192 31.832 1.00 65.12 342 GLU A C 1
ATOM 2760 O O . GLU A 1 342 ? -14.608 -10.249 32.023 1.00 65.12 342 GLU A O 1
ATOM 2765 N N . ASP A 1 343 ? -16.377 -10.593 30.695 1.00 79.62 343 ASP A N 1
ATOM 2766 C CA . ASP A 1 343 ? -15.686 -11.392 29.693 1.00 79.62 343 ASP A CA 1
ATOM 2767 C C . ASP A 1 343 ? -14.583 -10.611 28.963 1.00 79.62 343 ASP A C 1
ATOM 2769 O O . ASP A 1 343 ? -14.779 -9.490 28.486 1.00 79.62 343 ASP A O 1
ATOM 2773 N N . LYS A 1 344 ? -13.434 -11.261 28.744 1.00 86.06 344 LYS A N 1
ATOM 2774 C CA . LYS A 1 344 ? -12.329 -10.732 27.919 1.00 86.06 344 LYS A CA 1
ATOM 2775 C C . LYS A 1 344 ? -12.587 -10.827 26.407 1.00 86.06 344 LYS A C 1
ATOM 2777 O O . LYS A 1 344 ? -11.709 -10.520 25.598 1.00 86.06 344 LYS A O 1
ATOM 2782 N N . SER A 1 345 ? -13.801 -11.200 26.009 1.00 89.75 345 SER A N 1
ATOM 2783 C CA . SER A 1 345 ? -14.204 -11.338 24.608 1.00 89.75 345 SER A CA 1
ATOM 2784 C C . SER A 1 345 ? -14.118 -10.009 23.848 1.00 89.75 345 SER A C 1
ATOM 2786 O O . SER A 1 345 ? -13.643 -9.983 22.713 1.00 89.75 345 SER A O 1
ATOM 2788 N N . LEU A 1 346 ? -14.494 -8.888 24.478 1.00 90.50 346 LEU A N 1
ATOM 2789 C CA . LEU A 1 346 ? -14.437 -7.563 23.852 1.00 90.50 346 LEU A CA 1
ATOM 2790 C C . LEU A 1 346 ? -12.992 -7.126 23.563 1.00 90.50 346 LEU A C 1
ATOM 2792 O O . LEU A 1 346 ? -12.721 -6.548 22.509 1.00 90.50 346 LEU A O 1
ATOM 2796 N N . GLU A 1 347 ? -12.046 -7.466 24.442 1.00 92.25 347 GLU A N 1
ATOM 2797 C CA . GLU A 1 347 ? -10.616 -7.212 24.227 1.00 92.25 347 GLU A CA 1
ATOM 2798 C C . GLU A 1 347 ? -10.082 -8.030 23.049 1.00 92.25 347 GLU A C 1
ATOM 2800 O O . GLU A 1 347 ? -9.453 -7.476 22.149 1.00 92.25 347 GLU A O 1
ATOM 2805 N N . ASN A 1 348 ? -10.393 -9.331 22.997 1.00 93.75 348 ASN A N 1
ATOM 2806 C CA . ASN A 1 348 ? -9.997 -10.200 21.884 1.00 93.75 348 ASN A CA 1
ATOM 2807 C C . ASN A 1 348 ? -10.522 -9.670 20.540 1.00 93.75 348 ASN A C 1
ATOM 2809 O O . ASN A 1 348 ? -9.788 -9.634 19.549 1.00 93.75 348 ASN A O 1
ATOM 2813 N N . MET A 1 349 ? -11.778 -9.214 20.508 1.00 93.94 349 MET A N 1
ATOM 2814 C CA . MET A 1 349 ? -12.382 -8.655 19.298 1.00 93.94 349 MET A CA 1
ATOM 2815 C C . MET A 1 349 ? -11.730 -7.324 18.888 1.00 93.94 349 MET A C 1
ATOM 2817 O O . MET A 1 349 ? -11.481 -7.093 17.704 1.00 93.94 349 MET A O 1
ATOM 2821 N N . SER A 1 350 ? -11.412 -6.471 19.867 1.00 94.44 350 SER A N 1
ATOM 2822 C CA . SER A 1 350 ? -10.719 -5.188 19.673 1.00 94.44 350 SER A CA 1
ATOM 2823 C C . SER A 1 350 ? -9.345 -5.390 19.031 1.00 94.44 350 SER A C 1
ATOM 2825 O O . SER A 1 350 ? -8.963 -4.694 18.092 1.00 94.44 350 SER A O 1
ATOM 2827 N N . LEU A 1 351 ? -8.619 -6.405 19.486 1.00 94.38 351 LEU A N 1
ATOM 2828 C CA . LEU A 1 351 ? -7.313 -6.757 18.943 1.00 94.38 351 LEU A CA 1
ATOM 2829 C C . LEU A 1 351 ? -7.409 -7.324 17.533 1.00 94.38 351 LEU A C 1
ATOM 2831 O O . LEU A 1 351 ? -6.630 -6.929 16.669 1.00 94.38 351 LEU A O 1
ATOM 2835 N N . LEU A 1 352 ? -8.389 -8.190 17.263 1.00 95.75 352 LEU A N 1
ATOM 2836 C CA . LEU A 1 352 ? -8.587 -8.700 15.910 1.00 95.75 352 LEU A CA 1
ATOM 2837 C C . LEU A 1 352 ? -8.900 -7.566 14.919 1.00 95.75 352 LEU A C 1
ATOM 2839 O O . LEU A 1 352 ? -8.354 -7.565 13.819 1.00 95.75 352 LEU A O 1
ATOM 2843 N N . LEU A 1 353 ? -9.702 -6.565 15.307 1.00 95.88 353 LEU A N 1
ATOM 2844 C CA . LEU A 1 353 ? -9.935 -5.370 14.482 1.00 95.88 353 LEU A CA 1
ATOM 2845 C C . LEU A 1 353 ? -8.643 -4.594 14.207 1.00 95.88 353 LEU A C 1
ATOM 2847 O O . LEU A 1 353 ? -8.387 -4.225 13.058 1.00 95.88 353 LEU A O 1
ATOM 2851 N N . ALA A 1 354 ? -7.806 -4.384 15.227 1.00 95.19 354 ALA A N 1
ATOM 2852 C CA . ALA A 1 354 ? -6.506 -3.741 15.047 1.00 95.19 354 ALA A CA 1
ATOM 2853 C C . ALA A 1 354 ? -5.620 -4.521 14.059 1.00 95.19 354 ALA A C 1
ATOM 2855 O O . ALA A 1 354 ? -5.023 -3.927 13.157 1.00 95.19 354 ALA A O 1
ATOM 2856 N N . GLU A 1 355 ? -5.590 -5.852 14.159 1.00 95.00 355 GLU A N 1
ATOM 2857 C CA . GLU A 1 355 ? -4.805 -6.681 13.245 1.00 95.00 355 GLU A CA 1
ATOM 2858 C C . GLU A 1 355 ? -5.366 -6.701 11.815 1.00 95.00 355 GLU A C 1
ATOM 2860 O O . GLU A 1 355 ? -4.603 -6.643 10.847 1.00 95.00 355 GLU A O 1
ATOM 2865 N N . LEU A 1 356 ? -6.689 -6.673 11.635 1.00 95.75 356 LEU A N 1
ATOM 2866 C CA . LEU A 1 356 ? -7.310 -6.530 10.311 1.00 95.75 356 LEU A CA 1
ATOM 2867 C C . LEU A 1 356 ? -6.935 -5.202 9.638 1.00 95.75 356 LEU A C 1
ATOM 2869 O O . LEU A 1 356 ? -6.698 -5.164 8.424 1.00 95.75 356 LEU A O 1
ATOM 2873 N N . PHE A 1 357 ? -6.818 -4.118 10.410 1.00 95.00 357 PHE A N 1
ATOM 2874 C CA . PHE A 1 357 ? -6.276 -2.854 9.910 1.00 95.00 357 PHE A CA 1
ATOM 2875 C C . PHE A 1 357 ? -4.793 -2.990 9.525 1.00 95.00 357 PHE A C 1
ATOM 2877 O O . PHE A 1 357 ? -4.375 -2.526 8.453 1.00 95.00 357 PHE A O 1
ATOM 2884 N N . ASN A 1 358 ? -3.996 -3.665 10.357 1.00 94.06 358 ASN A N 1
ATOM 2885 C CA . ASN A 1 358 ? -2.568 -3.877 10.117 1.00 94.06 358 ASN A CA 1
ATOM 2886 C C . ASN A 1 358 ? -2.309 -4.645 8.805 1.00 94.06 358 ASN A C 1
ATOM 2888 O O . ASN A 1 358 ? -1.409 -4.278 8.038 1.00 94.06 358 ASN A O 1
ATOM 2892 N N . PHE A 1 359 ? -3.144 -5.641 8.489 1.00 94.50 359 PHE A N 1
ATOM 2893 C CA . PHE A 1 359 ? -3.089 -6.406 7.236 1.00 94.50 359 PHE A CA 1
ATOM 2894 C C . PHE A 1 359 ? -3.778 -5.750 6.031 1.00 94.50 359 PHE A C 1
ATOM 2896 O O . PHE A 1 359 ? -3.696 -6.300 4.929 1.00 94.50 359 PHE A O 1
ATOM 2903 N N . LYS A 1 360 ? -4.353 -4.548 6.189 1.00 92.75 360 LYS A N 1
ATOM 2904 C CA . LYS A 1 360 ? -5.043 -3.796 5.123 1.00 92.75 360 LYS A CA 1
ATOM 2905 C C . LYS A 1 360 ? -6.335 -4.452 4.633 1.00 92.75 360 LYS A C 1
ATOM 2907 O O . LYS A 1 360 ? -6.599 -4.465 3.437 1.00 92.75 360 LYS A O 1
ATOM 2912 N N . VAL A 1 361 ? -7.129 -4.996 5.547 1.00 94.19 361 VAL A N 1
ATOM 2913 C CA . VAL A 1 361 ? -8.499 -5.430 5.233 1.00 94.19 361 VAL A CA 1
ATOM 2914 C C . VAL A 1 361 ? -9.468 -4.257 5.397 1.00 94.19 361 VAL A C 1
ATOM 2916 O O . VAL A 1 361 ? -10.312 -4.027 4.536 1.00 94.19 361 VAL A O 1
ATOM 2919 N N . ILE A 1 362 ? -9.302 -3.475 6.469 1.00 94.69 362 ILE A N 1
ATOM 2920 C CA . ILE A 1 362 ? -10.138 -2.313 6.808 1.00 94.69 362 ILE A CA 1
ATOM 2921 C C . ILE A 1 362 ? -9.336 -1.005 6.782 1.00 94.69 362 ILE A C 1
ATOM 2923 O O . ILE A 1 362 ? -8.118 -1.001 6.996 1.00 94.69 362 ILE A O 1
ATOM 2927 N N . LYS A 1 363 ? -10.030 0.115 6.550 1.00 92.62 363 LYS A N 1
ATOM 2928 C CA . LYS A 1 363 ? -9.454 1.469 6.598 1.00 92.62 363 LYS A CA 1
ATOM 2929 C C . LYS A 1 363 ? -9.347 2.012 8.026 1.00 92.62 363 LYS A C 1
ATOM 2931 O O . LYS A 1 363 ? -9.985 1.524 8.955 1.00 92.62 363 LYS A O 1
ATOM 2936 N N . SER A 1 364 ? -8.561 3.079 8.182 1.00 91.69 364 SER A N 1
ATOM 2937 C CA . SER A 1 364 ? -8.398 3.814 9.446 1.00 91.69 364 SER A CA 1
ATOM 2938 C C . SER A 1 364 ? -9.691 4.469 9.950 1.00 91.69 364 SER A C 1
ATOM 2940 O O . SER A 1 364 ? -9.799 4.730 11.145 1.00 91.69 364 SER A O 1
ATOM 2942 N N . THR A 1 365 ? -10.679 4.681 9.072 1.00 92.00 365 THR A N 1
ATOM 2943 C CA . THR A 1 365 ? -12.018 5.181 9.421 1.00 92.00 365 THR A CA 1
ATOM 2944 C C . THR A 1 365 ? -12.721 4.260 10.411 1.00 92.00 365 THR A C 1
ATOM 2946 O O . THR A 1 365 ? -13.117 4.720 11.471 1.00 92.00 365 THR A O 1
ATOM 2949 N N . VAL A 1 366 ? -12.762 2.950 10.134 1.00 92.44 366 VAL A N 1
ATOM 2950 C CA . VAL A 1 366 ? -13.409 1.959 11.011 1.00 92.44 366 VAL A CA 1
ATOM 2951 C C . VAL A 1 366 ? -12.778 1.957 12.401 1.00 92.44 366 VAL A C 1
ATOM 2953 O O . VAL A 1 366 ? -13.492 1.955 13.395 1.00 92.44 366 VAL A O 1
ATOM 2956 N N . ILE A 1 367 ? -11.443 2.004 12.488 1.00 94.12 367 ILE A N 1
ATOM 2957 C CA . ILE A 1 367 ? -10.746 2.044 13.782 1.00 94.12 367 ILE A CA 1
ATOM 2958 C C . ILE A 1 367 ? -11.111 3.313 14.559 1.00 94.12 367 ILE A C 1
ATOM 2960 O O . ILE A 1 367 ? -11.405 3.227 15.747 1.00 94.12 367 ILE A O 1
ATOM 2964 N N . GLY A 1 368 ? -11.112 4.475 13.897 1.00 91.75 368 GLY A N 1
ATOM 2965 C CA . GLY A 1 368 ? -11.499 5.739 14.522 1.00 91.75 368 GLY A CA 1
ATOM 2966 C C . GLY A 1 368 ? -12.944 5.725 15.020 1.00 91.75 368 GLY A C 1
ATOM 2967 O O . GLY A 1 368 ? -13.187 6.073 16.169 1.00 91.75 368 GLY A O 1
ATOM 2968 N N . ASP A 1 369 ? -13.875 5.254 14.192 1.00 93.00 369 ASP A N 1
ATOM 2969 C CA . ASP A 1 369 ? -15.301 5.213 14.519 1.00 93.00 369 ASP A CA 1
ATOM 2970 C C . ASP A 1 369 ? -15.596 4.227 15.668 1.00 93.00 369 ASP A C 1
ATOM 2972 O O . ASP A 1 369 ? -16.370 4.543 16.569 1.00 93.00 369 ASP A O 1
ATOM 2976 N N . VAL A 1 370 ? -14.952 3.048 15.693 1.00 93.12 370 VAL A N 1
ATOM 2977 C CA . VAL A 1 370 ? -15.080 2.091 16.812 1.00 93.12 370 VAL A CA 1
ATOM 2978 C C . VAL A 1 370 ? -14.538 2.694 18.109 1.00 93.12 370 VAL A C 1
ATOM 2980 O O . VAL A 1 370 ? -15.171 2.560 19.155 1.00 93.12 370 VAL A O 1
ATOM 2983 N N . VAL A 1 371 ? -13.395 3.385 18.053 1.00 92.94 371 VAL A N 1
ATOM 2984 C CA . VAL A 1 371 ? -12.834 4.089 19.216 1.00 92.94 371 VAL A CA 1
ATOM 2985 C C . VAL A 1 371 ? -13.793 5.174 19.711 1.00 92.94 371 VAL A C 1
ATOM 2987 O O . VAL A 1 371 ? -14.036 5.255 20.912 1.00 92.94 371 VAL A O 1
ATOM 2990 N N . ASP A 1 372 ? -14.391 5.953 18.807 1.00 91.75 372 ASP A N 1
ATOM 2991 C CA . ASP A 1 372 ? -15.366 6.988 19.162 1.00 91.75 372 ASP A CA 1
ATOM 2992 C C . ASP A 1 372 ? -16.615 6.372 19.839 1.00 91.75 372 ASP A C 1
ATOM 2994 O O . ASP A 1 372 ? -17.085 6.883 20.858 1.00 91.75 372 ASP A O 1
ATOM 2998 N N . ARG A 1 373 ? -17.114 5.222 19.352 1.00 90.56 373 ARG A N 1
ATOM 2999 C CA . ARG A 1 373 ? -18.232 4.481 19.978 1.00 90.56 373 ARG A CA 1
ATOM 3000 C C . ARG A 1 373 ? -17.881 3.931 21.368 1.00 90.56 373 ARG A C 1
ATOM 3002 O O . ARG A 1 373 ? -18.713 4.016 22.268 1.00 90.56 373 ARG A O 1
ATOM 3009 N N . LEU A 1 374 ? -16.670 3.404 21.562 1.00 89.94 374 LEU A N 1
ATOM 3010 C CA . LEU A 1 374 ? -16.202 2.899 22.863 1.00 89.94 374 LEU A CA 1
ATOM 3011 C C . LEU A 1 374 ? -16.067 4.013 23.901 1.00 89.94 374 LEU A C 1
ATOM 3013 O O . LEU A 1 374 ? -16.441 3.834 25.058 1.00 89.94 374 LEU A O 1
ATOM 3017 N N . VAL A 1 375 ? -15.540 5.166 23.491 1.00 89.00 375 VAL A N 1
ATOM 3018 C CA . VAL A 1 375 ? -15.402 6.328 24.376 1.00 89.00 375 VAL A CA 1
ATOM 3019 C C . VAL A 1 375 ? -16.777 6.889 24.739 1.00 89.00 375 VAL A C 1
ATOM 3021 O O . VAL A 1 375 ? -17.010 7.183 25.909 1.00 89.00 375 VAL A O 1
ATOM 3024 N N . GLY A 1 376 ? -17.705 6.945 23.777 1.00 85.75 376 GLY A N 1
ATOM 3025 C CA . GLY A 1 376 ? -19.084 7.377 24.014 1.00 85.75 376 GLY A CA 1
ATOM 3026 C C . GLY A 1 376 ? -19.907 6.430 24.897 1.00 85.75 376 GLY A C 1
ATOM 3027 O O . GLY A 1 376 ? -20.775 6.894 25.629 1.00 85.75 376 GLY A O 1
ATOM 3028 N N . ALA A 1 377 ? -19.637 5.118 24.872 1.00 83.19 377 ALA A N 1
ATOM 3029 C CA . ALA A 1 377 ? -20.299 4.154 25.759 1.00 83.19 377 ALA A CA 1
ATOM 3030 C C . ALA A 1 377 ? -19.955 4.387 27.241 1.00 83.19 377 ALA A C 1
ATOM 3032 O O . ALA A 1 377 ? -20.766 4.097 28.121 1.00 83.19 377 ALA A O 1
ATOM 3033 N N . GLY A 1 378 ? -18.766 4.933 27.512 1.00 72.94 378 GLY A N 1
ATOM 3034 C CA . GLY A 1 378 ? -18.271 5.151 28.864 1.00 72.94 378 GLY A CA 1
ATOM 3035 C C . GLY A 1 378 ? -17.955 3.848 29.613 1.00 72.94 378 GLY A C 1
ATOM 3036 O O . GLY A 1 378 ? -18.374 2.749 29.254 1.00 72.94 378 GLY A O 1
ATOM 3037 N N . GLY A 1 379 ? -17.167 3.963 30.682 1.00 80.75 379 GLY A N 1
ATOM 3038 C CA . GLY A 1 379 ? -16.791 2.836 31.542 1.00 80.75 379 GLY A CA 1
ATOM 3039 C C . GLY A 1 379 ? -15.384 2.285 31.294 1.00 80.75 379 GLY A C 1
ATOM 3040 O O . GLY A 1 379 ? -14.796 2.437 30.222 1.00 80.75 379 GLY A O 1
ATOM 3041 N N . TYR A 1 380 ? -14.821 1.644 32.323 1.00 84.19 380 TYR A N 1
ATOM 3042 C CA . TYR A 1 380 ? -13.398 1.284 32.341 1.00 84.19 380 TYR A CA 1
ATOM 3043 C C . TYR A 1 380 ? -13.032 0.278 31.239 1.00 84.19 380 TYR A C 1
ATOM 3045 O O . TYR A 1 380 ? -12.033 0.473 30.554 1.00 84.19 380 TYR A O 1
ATOM 3053 N N . LYS A 1 381 ? -13.874 -0.740 31.001 1.00 85.81 381 LYS A N 1
ATOM 3054 C CA . LYS A 1 381 ? -13.636 -1.774 29.976 1.00 85.81 381 LYS A CA 1
ATOM 3055 C C . LYS A 1 381 ? -13.646 -1.214 28.558 1.00 85.81 381 LYS A C 1
ATOM 3057 O O . LYS A 1 381 ? -12.814 -1.598 27.740 1.00 85.81 381 LYS A O 1
ATOM 3062 N N . ALA A 1 382 ? -14.585 -0.317 28.259 1.00 88.44 382 ALA A N 1
ATOM 3063 C CA . ALA A 1 382 ? -14.699 0.277 26.932 1.00 88.44 382 ALA A CA 1
ATOM 3064 C C . ALA A 1 382 ? -13.471 1.150 26.622 1.00 88.44 382 ALA A C 1
ATOM 3066 O O . ALA A 1 382 ? -12.882 1.035 25.546 1.00 88.44 382 ALA A O 1
ATOM 3067 N N . LEU A 1 383 ? -13.011 1.938 27.601 1.00 89.31 383 LEU A N 1
ATOM 3068 C CA . LEU A 1 383 ? -11.786 2.730 27.472 1.00 89.31 383 LEU A CA 1
ATOM 3069 C C . LEU A 1 383 ? -10.518 1.867 27.410 1.00 89.31 383 LEU A C 1
ATOM 3071 O O . LEU A 1 383 ? -9.600 2.190 26.656 1.00 89.31 383 LEU A O 1
ATOM 3075 N N . GLU A 1 384 ? -10.465 0.752 28.139 1.00 89.38 384 GLU A N 1
ATOM 3076 C CA . GLU A 1 384 ? -9.372 -0.223 28.039 1.00 89.38 384 GLU A CA 1
ATOM 3077 C C . GLU A 1 384 ? -9.314 -0.856 26.638 1.00 89.38 384 GLU A C 1
ATOM 3079 O O . GLU A 1 384 ? -8.248 -0.907 26.023 1.00 89.38 384 GLU A O 1
ATOM 3084 N N . CYS A 1 385 ? -10.462 -1.232 26.066 1.00 91.69 385 CYS A N 1
ATOM 3085 C CA . CYS A 1 385 ? -10.559 -1.721 24.688 1.00 91.69 385 CYS A CA 1
ATOM 3086 C C . CYS A 1 385 ? -10.134 -0.658 23.662 1.00 91.69 385 CYS A C 1
ATOM 3088 O O . CYS A 1 385 ? -9.406 -0.969 22.716 1.00 91.69 385 CYS A O 1
ATOM 3090 N N . ALA A 1 386 ? -10.521 0.606 23.865 1.00 92.06 386 ALA A N 1
ATOM 3091 C CA . ALA A 1 386 ? -10.093 1.718 23.016 1.00 92.06 386 ALA A CA 1
ATOM 3092 C C . ALA A 1 386 ? -8.569 1.926 23.086 1.00 92.06 386 ALA A C 1
ATOM 3094 O O . ALA A 1 386 ? -7.914 2.123 22.058 1.00 92.06 386 ALA A O 1
ATOM 3095 N N . LYS A 1 387 ? -7.984 1.816 24.287 1.00 90.75 387 LYS A N 1
ATOM 3096 C CA . LYS A 1 387 ? -6.532 1.867 24.494 1.00 90.75 387 LYS A CA 1
ATOM 3097 C C . LYS A 1 387 ? -5.840 0.710 23.774 1.00 90.75 387 LYS A C 1
ATOM 3099 O O . LYS A 1 387 ? -4.856 0.951 23.079 1.00 90.75 387 LYS A O 1
ATOM 3104 N N . LEU A 1 388 ? -6.363 -0.515 23.878 1.00 92.00 388 LEU A N 1
ATOM 3105 C CA . LEU A 1 388 ? -5.835 -1.695 23.181 1.00 92.00 388 LEU A CA 1
ATOM 3106 C C . LEU A 1 388 ? -5.869 -1.529 21.655 1.00 92.00 388 LEU A C 1
ATOM 3108 O O . LEU A 1 388 ? -4.846 -1.739 21.002 1.00 92.00 388 LEU A O 1
ATOM 3112 N N . LEU A 1 389 ? -6.995 -1.088 21.083 1.00 93.25 389 LEU A N 1
ATOM 3113 C CA . LEU A 1 389 ? -7.123 -0.797 19.647 1.00 93.25 389 LEU A CA 1
ATOM 3114 C C . LEU A 1 389 ? -6.040 0.172 19.171 1.00 93.25 389 LEU A C 1
ATOM 3116 O O . LEU A 1 389 ? -5.319 -0.097 18.207 1.00 93.25 389 LEU A O 1
ATOM 3120 N N . LEU A 1 390 ? -5.902 1.296 19.875 1.00 91.44 390 LEU A N 1
ATOM 3121 C CA . LEU A 1 390 ? -4.928 2.330 19.551 1.00 91.44 390 LEU A CA 1
ATOM 3122 C C . LEU A 1 390 ? -3.483 1.857 19.774 1.00 91.44 390 LEU A C 1
ATOM 3124 O O . LEU A 1 390 ? -2.600 2.236 19.006 1.00 91.44 390 LEU A O 1
ATOM 3128 N N . ALA A 1 391 ? -3.223 1.002 20.762 1.00 91.31 391 ALA A N 1
ATOM 3129 C CA . ALA A 1 391 ? -1.897 0.449 21.020 1.00 91.31 391 ALA A CA 1
ATOM 3130 C C . ALA A 1 391 ? -1.432 -0.503 19.899 1.00 91.31 391 ALA A C 1
ATOM 3132 O O . ALA A 1 391 ? -0.318 -0.350 19.395 1.00 91.31 391 ALA A O 1
ATOM 3133 N N . TYR A 1 392 ? -2.291 -1.421 19.442 1.00 91.69 392 TYR A N 1
ATOM 3134 C CA . TYR A 1 392 ? -1.947 -2.398 18.396 1.00 91.69 392 TYR A CA 1
ATOM 3135 C C . TYR A 1 392 ? -1.981 -1.799 16.978 1.00 91.69 392 TYR A C 1
ATOM 3137 O O . TYR A 1 392 ? -1.106 -2.091 16.159 1.00 91.69 392 TYR A O 1
ATOM 3145 N N . ALA A 1 393 ? -2.929 -0.904 16.675 1.00 92.25 393 ALA A N 1
ATOM 3146 C CA . ALA A 1 393 ? -3.003 -0.237 15.369 1.00 92.25 393 ALA A CA 1
ATOM 3147 C C . ALA A 1 393 ? -2.088 1.002 15.267 1.00 92.25 393 ALA A C 1
ATOM 3149 O O . ALA A 1 393 ? -1.749 1.454 14.168 1.00 92.25 393 ALA A O 1
ATOM 3150 N N . GLY A 1 394 ? -1.660 1.572 16.398 1.00 89.25 394 GLY A N 1
ATOM 3151 C CA . GLY A 1 394 ? -1.043 2.899 16.489 1.00 89.25 394 GLY A CA 1
ATOM 3152 C C . GLY A 1 394 ? 0.244 3.079 15.689 1.00 89.25 394 GLY A C 1
ATOM 3153 O O . GLY A 1 394 ? 0.436 4.121 15.056 1.00 89.25 394 GL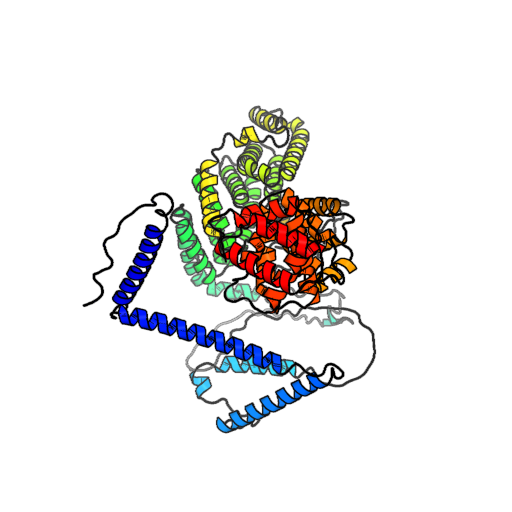Y A O 1
ATOM 3154 N N . VAL A 1 395 ? 1.122 2.067 15.651 1.00 88.06 395 VAL A N 1
ATOM 3155 C CA . VAL A 1 395 ? 2.377 2.134 14.874 1.00 88.06 395 VAL A CA 1
ATOM 3156 C C . VAL A 1 395 ? 2.086 2.281 13.383 1.00 88.06 395 VAL A C 1
ATOM 3158 O O . VAL A 1 395 ? 2.718 3.096 12.701 1.00 88.06 395 VAL A O 1
ATOM 3161 N N . LEU A 1 396 ? 1.134 1.502 12.863 1.00 89.06 396 LEU A N 1
ATOM 3162 C CA . LEU A 1 396 ? 0.772 1.538 11.451 1.00 89.06 396 LEU A CA 1
ATOM 3163 C C . LEU A 1 396 ? -0.136 2.723 11.121 1.00 89.06 396 LEU A C 1
ATOM 3165 O O . LEU A 1 396 ? 0.076 3.326 10.072 1.00 89.06 396 LEU A O 1
ATOM 3169 N N . LEU A 1 397 ? -1.033 3.145 12.016 1.00 89.25 397 LEU A N 1
ATOM 3170 C CA . LEU A 1 397 ? -1.792 4.393 11.880 1.00 89.25 397 LEU A CA 1
ATOM 3171 C C . LEU A 1 397 ? -0.852 5.596 11.771 1.00 89.25 397 LEU A C 1
ATOM 3173 O O . LEU A 1 397 ? -0.975 6.388 10.845 1.00 89.25 397 LEU A O 1
ATOM 3177 N N . LYS A 1 398 ? 0.172 5.687 12.627 1.00 89.06 398 LYS A N 1
ATOM 3178 C CA . LYS A 1 398 ? 1.171 6.763 12.558 1.00 89.06 398 LYS A CA 1
ATOM 3179 C C . LYS A 1 398 ? 1.976 6.746 11.255 1.00 89.06 398 LYS A C 1
ATOM 3181 O O . LYS A 1 398 ? 2.274 7.804 10.706 1.00 89.06 398 LYS A O 1
ATOM 3186 N N . LYS A 1 399 ? 2.351 5.558 10.763 1.00 88.31 399 LYS A N 1
ATOM 3187 C CA . LYS A 1 399 ? 3.126 5.396 9.516 1.00 88.31 399 LYS A CA 1
ATOM 3188 C C . LYS A 1 399 ? 2.289 5.644 8.255 1.00 88.31 399 LYS A C 1
ATOM 3190 O O . LYS A 1 399 ? 2.844 6.096 7.256 1.00 88.31 399 LYS A O 1
ATOM 3195 N N . ARG A 1 400 ? 1.001 5.288 8.274 1.00 88.44 400 ARG A N 1
ATOM 3196 C CA . ARG A 1 400 ? 0.102 5.332 7.111 1.00 88.44 400 ARG A CA 1
ATOM 3197 C C . ARG A 1 400 ? -0.705 6.628 7.064 1.00 88.44 400 ARG A C 1
ATOM 3199 O O . ARG A 1 400 ? -0.591 7.350 6.082 1.00 88.44 400 ARG A O 1
ATOM 3206 N N . ASP A 1 401 ? -1.418 6.931 8.148 1.00 85.56 401 ASP A N 1
ATOM 3207 C CA . ASP A 1 401 ? -2.439 7.979 8.240 1.00 85.56 401 ASP A CA 1
ATOM 3208 C C . ASP A 1 401 ? -2.274 8.804 9.535 1.00 85.56 401 ASP A C 1
ATOM 3210 O O . ASP A 1 401 ? -3.136 8.823 10.415 1.00 85.56 401 ASP A O 1
ATOM 3214 N N . CYS A 1 402 ? -1.149 9.519 9.668 1.00 88.00 402 CYS A N 1
ATOM 3215 C CA . CYS A 1 402 ? -0.850 10.321 10.867 1.00 88.00 402 CYS A CA 1
ATOM 3216 C C . CYS A 1 402 ? -1.944 11.365 11.178 1.00 88.00 402 CYS A C 1
ATOM 3218 O O . CYS A 1 402 ? -2.274 11.588 12.341 1.00 88.00 402 CYS A O 1
ATOM 3220 N N . SER A 1 403 ? -2.545 11.964 10.144 1.00 88.31 403 SER A N 1
ATOM 3221 C CA . SER A 1 403 ? -3.632 12.940 10.301 1.00 88.31 403 SER A CA 1
ATOM 3222 C C . SER A 1 403 ? -4.906 12.311 10.875 1.00 88.31 403 SER A C 1
ATOM 3224 O O . SER A 1 403 ? -5.515 12.906 11.761 1.00 88.31 403 SER A O 1
ATOM 3226 N N . ALA A 1 404 ? -5.273 11.098 10.444 1.00 87.25 404 ALA A N 1
ATOM 3227 C CA . ALA A 1 404 ? -6.440 10.392 10.974 1.00 87.25 404 ALA A CA 1
ATOM 3228 C C . ALA A 1 404 ? -6.243 10.020 12.451 1.00 87.25 404 ALA A C 1
ATOM 3230 O O . ALA A 1 404 ? -7.146 10.211 13.259 1.00 87.25 404 ALA A O 1
ATOM 3231 N N . LEU A 1 405 ? -5.034 9.577 12.821 1.00 88.88 405 LEU A N 1
ATOM 3232 C CA . LEU A 1 405 ? -4.679 9.310 14.216 1.00 88.88 405 LEU A CA 1
ATOM 3233 C C . LEU A 1 405 ? -4.774 10.576 15.080 1.00 88.88 405 LEU A C 1
ATOM 3235 O O . LEU A 1 405 ? -5.327 10.528 16.173 1.00 88.88 405 LEU A O 1
ATOM 3239 N N . GLN A 1 406 ? -4.254 11.709 14.599 1.00 88.62 406 GLN A N 1
ATOM 3240 C CA . GLN A 1 406 ? -4.350 12.983 15.318 1.00 88.62 406 GLN A CA 1
ATOM 3241 C C . GLN A 1 406 ? -5.803 13.431 15.495 1.00 88.62 406 GLN A C 1
ATOM 3243 O O . GLN A 1 406 ? -6.176 13.820 16.596 1.00 88.62 406 GLN A O 1
ATOM 3248 N N . ALA A 1 407 ? -6.620 13.342 14.442 1.00 89.19 407 ALA A N 1
ATOM 3249 C CA . ALA A 1 407 ? -8.036 13.683 14.513 1.00 89.19 407 ALA A CA 1
ATOM 3250 C C . ALA A 1 407 ? -8.787 12.787 15.510 1.00 89.19 407 ALA A C 1
ATOM 3252 O O . ALA A 1 407 ? -9.535 13.301 16.334 1.00 89.19 407 ALA A O 1
ATOM 3253 N N . CYS A 1 408 ? -8.538 11.474 15.483 1.00 89.19 408 CYS A N 1
ATOM 3254 C CA . CYS A 1 408 ? -9.114 10.524 16.435 1.00 89.19 408 CYS A CA 1
ATOM 3255 C C . CYS A 1 408 ? -8.716 10.859 17.882 1.00 89.19 408 CYS A C 1
ATOM 3257 O O . CYS A 1 408 ? -9.591 10.997 18.728 1.00 89.19 408 CYS A O 1
ATOM 3259 N N . ILE A 1 409 ? -7.427 11.101 18.166 1.00 88.81 409 ILE A N 1
ATOM 3260 C CA . ILE A 1 409 ? -6.971 11.476 19.519 1.00 88.81 409 ILE A CA 1
ATOM 3261 C C . ILE A 1 409 ? -7.667 12.755 20.005 1.00 88.81 409 ILE A C 1
ATOM 3263 O O . ILE A 1 409 ? -8.114 12.801 21.147 1.00 88.81 409 ILE A O 1
ATOM 3267 N N . VAL A 1 410 ? -7.792 13.774 19.148 1.00 90.19 410 VAL A N 1
ATOM 3268 C CA . VAL A 1 410 ? -8.479 15.025 19.506 1.00 90.19 410 VAL A CA 1
ATOM 3269 C C . VAL A 1 410 ? -9.959 14.777 19.808 1.00 90.19 410 VAL A C 1
ATOM 3271 O O . VAL A 1 410 ? -10.441 15.264 20.826 1.00 90.19 410 VAL A O 1
ATOM 3274 N N . ARG A 1 411 ? -10.670 13.987 18.988 1.00 89.12 411 ARG A N 1
ATOM 3275 C CA . ARG A 1 411 ? -12.084 13.645 19.236 1.00 89.12 411 ARG A CA 1
ATOM 3276 C C . ARG A 1 411 ? -12.277 12.911 20.559 1.00 89.12 411 ARG A C 1
ATOM 3278 O O . ARG A 1 411 ? -13.143 13.292 21.343 1.00 89.12 411 ARG A O 1
ATOM 3285 N N . VAL A 1 412 ? -11.427 11.922 20.835 1.00 88.12 412 VAL A N 1
ATOM 3286 C CA . VAL A 1 412 ? -11.439 11.175 22.099 1.00 88.12 412 VAL A CA 1
ATOM 3287 C C . VAL A 1 412 ? -11.195 12.106 23.284 1.00 88.12 412 VAL A C 1
ATOM 3289 O O . VAL A 1 412 ? -11.926 12.047 24.266 1.00 88.12 412 VAL A O 1
ATOM 3292 N N . GLN A 1 413 ? -10.211 13.004 23.196 1.00 88.69 413 GLN A N 1
ATOM 3293 C CA . GLN A 1 413 ? -9.922 13.965 24.263 1.00 88.69 413 GLN A CA 1
ATOM 3294 C C . GLN A 1 413 ? -11.085 14.925 24.509 1.00 88.69 413 GLN A C 1
ATOM 3296 O O . GLN A 1 413 ? -11.427 15.161 25.664 1.00 88.69 413 GLN A O 1
ATOM 3301 N N . SER A 1 414 ? -11.715 15.442 23.454 1.00 87.94 414 SER A N 1
ATOM 3302 C CA . SER A 1 414 ? -12.896 16.301 23.578 1.00 87.94 414 SER A CA 1
ATOM 3303 C C . SER A 1 414 ? -14.063 15.573 24.249 1.00 87.94 414 SER A C 1
ATOM 3305 O O . SER A 1 414 ? -14.604 16.087 25.224 1.00 87.94 414 SER A O 1
ATOM 3307 N N . SER A 1 415 ? -14.389 14.354 23.806 1.00 86.00 415 SER A N 1
ATOM 3308 C CA . SER A 1 415 ? -15.461 13.549 24.410 1.00 86.00 415 SER A CA 1
ATOM 3309 C C . SER A 1 415 ? -15.165 13.215 25.878 1.00 86.00 415 SER A C 1
ATOM 3311 O O . SER A 1 415 ? -16.018 13.381 26.748 1.00 86.00 415 SER A O 1
ATOM 3313 N N . LEU A 1 416 ? -13.922 12.851 26.205 1.00 84.94 416 LEU A N 1
ATOM 3314 C CA . LEU A 1 416 ? -13.525 12.593 27.589 1.00 84.94 416 LEU A CA 1
ATOM 3315 C C . LEU A 1 416 ? -13.579 13.847 28.467 1.00 84.94 416 LEU A C 1
ATOM 3317 O O . LEU A 1 416 ? -13.945 13.733 29.631 1.00 84.94 416 LEU A O 1
ATOM 3321 N N . MET A 1 417 ? -13.254 15.036 27.947 1.00 83.44 417 MET A N 1
ATOM 3322 C CA . MET A 1 417 ? -13.384 16.295 28.697 1.00 83.44 417 MET A CA 1
ATOM 3323 C C . MET A 1 417 ? -14.845 16.648 29.005 1.00 83.44 417 MET A C 1
ATOM 3325 O O . MET A 1 417 ? -15.120 17.202 30.071 1.00 83.44 417 MET A O 1
ATOM 3329 N N . GLU A 1 418 ? -15.776 16.317 28.108 1.00 78.94 418 GLU A N 1
ATOM 3330 C CA . GLU A 1 418 ? -17.216 16.491 28.333 1.00 78.94 418 GLU A CA 1
ATOM 3331 C C . GLU A 1 418 ? -17.725 15.551 29.437 1.00 78.94 418 GLU A C 1
ATOM 3333 O O . GLU A 1 418 ? -18.425 15.994 30.350 1.00 78.94 418 GLU A O 1
ATOM 3338 N N . HIS A 1 419 ? -17.290 14.286 29.421 1.00 68.44 419 HIS A N 1
ATOM 3339 C CA . HIS A 1 419 ? -17.686 13.268 30.403 1.00 68.44 419 HIS A CA 1
ATOM 3340 C C . HIS A 1 419 ? -16.871 13.292 31.715 1.00 68.44 419 HIS A C 1
ATOM 3342 O O . HIS A 1 419 ? -17.298 12.724 32.722 1.00 68.44 419 HIS A O 1
ATOM 3348 N N . ALA A 1 420 ? -15.731 13.994 31.769 1.00 62.84 420 ALA A N 1
ATOM 3349 C CA . ALA A 1 420 ? -14.817 14.023 32.921 1.00 62.84 420 ALA A CA 1
ATOM 3350 C C . ALA A 1 420 ? -15.457 14.523 34.229 1.00 62.84 420 ALA A C 1
ATOM 3352 O O . ALA A 1 420 ? -14.971 14.203 35.313 1.00 62.84 420 ALA A O 1
ATOM 3353 N N . LYS A 1 421 ? -16.556 15.287 34.155 1.00 60.47 421 LYS A N 1
ATOM 3354 C CA . LYS A 1 421 ? -17.255 15.810 35.342 1.00 60.47 421 LYS A CA 1
ATOM 3355 C C . LYS A 1 421 ? -18.025 14.733 36.121 1.00 60.47 421 LYS A C 1
ATOM 3357 O O . LYS A 1 421 ? -18.243 14.913 37.315 1.00 60.47 421 LYS A O 1
ATOM 3362 N N . GLU A 1 422 ? -18.389 13.613 35.492 1.00 60.31 422 GLU A N 1
ATOM 3363 C CA . GLU A 1 422 ? -19.121 12.499 36.129 1.00 60.31 422 GLU A CA 1
ATOM 3364 C C . GLU A 1 422 ? -18.205 11.336 36.565 1.00 60.31 422 GLU A C 1
ATOM 3366 O O . GLU A 1 422 ? -18.561 10.545 37.438 1.00 60.31 422 GLU A O 1
ATOM 3371 N N . VAL A 1 423 ? -16.980 11.277 36.028 1.00 59.44 423 VAL A N 1
ATOM 3372 C CA . VAL A 1 423 ? -15.984 10.192 36.192 1.00 59.44 423 VAL A CA 1
ATOM 3373 C C . VAL A 1 423 ? -15.313 10.162 37.586 1.00 59.44 423 VAL A C 1
ATOM 3375 O O . VAL A 1 423 ? -14.504 9.293 37.908 1.00 59.44 423 VAL A O 1
ATOM 3378 N N . VAL A 1 424 ? -15.690 11.068 38.489 1.00 58.19 424 VAL A N 1
ATOM 3379 C CA . VAL A 1 424 ? -14.991 11.327 39.764 1.00 58.19 424 VAL A CA 1
ATOM 3380 C C . VAL A 1 424 ? -15.169 10.212 40.826 1.00 58.19 424 VAL A C 1
ATOM 3382 O O . VAL A 1 424 ? -14.584 10.285 41.903 1.00 58.19 424 VAL A O 1
ATOM 3385 N N . LYS A 1 425 ? -15.914 9.132 40.547 1.00 65.31 425 LYS A N 1
ATOM 3386 C CA . LYS A 1 425 ? -16.193 8.076 41.545 1.00 65.31 425 LYS A CA 1
ATOM 3387 C C . LYS A 1 425 ? -15.268 6.850 41.506 1.00 65.31 425 LYS A C 1
ATOM 3389 O O . LYS A 1 425 ? -15.135 6.204 42.540 1.00 65.31 425 LYS A O 1
ATOM 3394 N N . ASP A 1 426 ? -14.623 6.538 40.381 1.00 74.94 426 ASP A N 1
ATOM 3395 C CA . ASP A 1 426 ? -13.759 5.351 40.239 1.00 74.94 426 ASP A CA 1
ATOM 3396 C C . ASP A 1 426 ? -12.302 5.758 39.950 1.00 74.94 426 ASP A C 1
ATOM 3398 O O . ASP A 1 426 ? -12.010 6.386 38.931 1.00 74.94 426 ASP A O 1
ATOM 3402 N N . GLN A 1 427 ? -11.382 5.401 40.855 1.00 81.88 427 GLN A N 1
ATOM 3403 C CA . GLN A 1 427 ? -9.951 5.716 40.745 1.00 81.88 427 GLN A CA 1
ATOM 3404 C C . GLN A 1 427 ? -9.303 5.074 39.509 1.00 81.88 427 GLN A C 1
ATOM 3406 O O . GLN A 1 427 ? -8.415 5.672 38.901 1.00 81.88 427 GLN A O 1
ATOM 3411 N N . HIS A 1 428 ? -9.749 3.878 39.110 1.00 81.00 428 HIS A N 1
ATOM 3412 C CA . HIS A 1 428 ? -9.200 3.192 37.940 1.00 81.00 428 HIS A CA 1
ATOM 3413 C C . HIS A 1 428 ? -9.632 3.887 36.647 1.00 81.00 428 HIS A C 1
ATOM 3415 O O . HIS A 1 428 ? -8.815 4.142 35.760 1.00 81.00 428 HIS A O 1
ATOM 3421 N N . LEU A 1 429 ? -10.907 4.270 36.573 1.00 82.69 429 LEU A N 1
ATOM 3422 C CA . LEU A 1 429 ? -11.445 5.020 35.446 1.00 82.69 429 LEU A CA 1
ATOM 3423 C C . LEU A 1 429 ? -10.772 6.393 35.307 1.00 82.69 429 LEU A C 1
ATOM 3425 O O . LEU A 1 429 ? -10.421 6.787 34.198 1.00 82.69 429 LEU A O 1
ATOM 3429 N N . GLN A 1 430 ? -10.531 7.088 36.424 1.00 82.75 430 GLN A N 1
ATOM 3430 C CA . GLN A 1 430 ? -9.791 8.355 36.435 1.00 82.75 430 GLN A CA 1
ATOM 3431 C C . GLN A 1 430 ? -8.389 8.205 35.857 1.00 82.75 430 GLN A C 1
ATOM 3433 O O . GLN A 1 430 ? -8.000 9.012 35.018 1.00 82.75 430 GLN A O 1
ATOM 3438 N N . PHE A 1 431 ? -7.657 7.160 36.254 1.00 85.31 431 PHE A N 1
ATOM 3439 C CA . PHE A 1 431 ? -6.315 6.909 35.738 1.00 85.31 431 PHE A CA 1
ATOM 3440 C C . PHE A 1 431 ? -6.317 6.692 34.219 1.00 85.31 431 PHE A C 1
ATOM 3442 O O . PHE A 1 431 ? -5.534 7.320 33.509 1.00 85.31 431 PHE A O 1
ATOM 3449 N N . ILE A 1 432 ? -7.230 5.858 33.704 1.00 83.81 432 ILE A N 1
ATOM 3450 C CA . ILE A 1 432 ? -7.333 5.601 32.259 1.00 83.81 432 ILE A CA 1
ATOM 3451 C C . ILE A 1 432 ? -7.672 6.899 31.512 1.00 83.81 432 ILE A C 1
ATOM 3453 O O . ILE A 1 432 ? -7.027 7.226 30.516 1.00 83.81 432 ILE A O 1
ATOM 3457 N N . VAL A 1 433 ? -8.644 7.674 32.000 1.00 85.94 433 VAL A N 1
ATOM 3458 C CA . VAL A 1 433 ? -9.013 8.962 31.390 1.00 85.94 433 VAL A CA 1
ATOM 3459 C C . VAL A 1 433 ? -7.839 9.943 31.412 1.00 85.94 433 VAL A C 1
ATOM 3461 O O . VAL A 1 433 ? -7.562 10.587 30.399 1.00 85.94 433 VAL A O 1
ATOM 3464 N N . GLU A 1 434 ? -7.099 10.025 32.517 1.00 86.38 434 GLU A N 1
ATOM 3465 C CA . GLU A 1 434 ? -5.911 10.872 32.621 1.00 86.38 434 GLU A CA 1
ATOM 3466 C C . GLU A 1 434 ? -4.814 10.436 31.634 1.00 86.38 434 GLU A C 1
ATOM 3468 O O . GLU A 1 434 ? -4.174 11.282 31.006 1.00 86.38 434 GLU A O 1
ATOM 3473 N N . GLU A 1 435 ? -4.621 9.131 31.417 1.00 86.75 435 GLU A N 1
ATOM 3474 C CA . GLU A 1 435 ? -3.707 8.626 30.388 1.00 86.75 435 GLU A CA 1
ATOM 3475 C C . GLU A 1 435 ? -4.110 9.084 28.979 1.00 86.75 435 GLU A C 1
ATOM 3477 O O . GLU A 1 435 ? -3.239 9.520 28.220 1.00 86.75 435 GLU A O 1
ATOM 3482 N N . PHE A 1 436 ? -5.402 9.032 28.631 1.00 85.94 436 PHE A N 1
ATOM 3483 C CA . PHE A 1 436 ? -5.913 9.528 27.346 1.00 85.94 436 PHE A CA 1
ATOM 3484 C C . PHE A 1 436 ? -5.741 11.051 27.194 1.00 85.94 436 PHE A C 1
ATOM 3486 O O . PHE A 1 436 ? -5.350 11.526 26.124 1.00 85.94 436 PHE A O 1
ATOM 3493 N N . LEU A 1 437 ? -5.970 11.833 28.254 1.00 84.31 437 LEU A N 1
ATOM 3494 C CA . LEU A 1 437 ? -5.753 13.288 28.245 1.00 84.31 437 LEU A CA 1
ATOM 3495 C C . LEU A 1 437 ? -4.262 13.651 28.143 1.00 84.31 437 LEU A C 1
ATOM 3497 O O . LEU A 1 437 ? -3.890 14.614 27.473 1.00 84.31 437 LEU A O 1
ATOM 3501 N N . ASN A 1 438 ? -3.389 12.842 28.746 1.00 83.38 438 ASN A N 1
ATOM 3502 C CA . ASN A 1 438 ? -1.938 13.009 28.686 1.00 83.38 438 ASN A CA 1
ATOM 3503 C C . ASN A 1 438 ? -1.321 12.584 27.341 1.00 83.38 438 ASN A C 1
ATOM 3505 O O . ASN A 1 438 ? -0.128 12.835 27.104 1.00 83.38 438 ASN A O 1
ATOM 3509 N N . LEU A 1 439 ? -2.090 11.968 26.435 1.00 81.50 439 LEU A N 1
ATOM 3510 C CA . LEU A 1 439 ? -1.634 11.680 25.077 1.00 81.50 439 LEU A CA 1
ATOM 3511 C C . LEU A 1 439 ? -1.453 12.971 24.267 1.00 81.50 439 LEU A C 1
ATOM 3513 O O . LEU A 1 439 ? -2.367 13.506 23.647 1.00 81.50 439 LEU A O 1
ATOM 3517 N N . LYS A 1 440 ? -0.220 13.474 24.217 1.00 66.00 440 LYS A N 1
ATOM 3518 C CA . LYS A 1 440 ? 0.131 14.652 23.410 1.00 66.00 440 LYS A CA 1
ATOM 3519 C C . LYS A 1 440 ? 0.336 14.275 21.941 1.00 66.00 440 LYS A C 1
ATOM 3521 O O . LYS A 1 440 ? 1.394 13.745 21.593 1.00 66.00 440 LYS A O 1
ATOM 3526 N N . GLY A 1 441 ? -0.620 14.611 21.068 1.00 63.62 441 GLY A N 1
ATOM 3527 C CA . GLY A 1 441 ? -0.514 14.413 19.613 1.00 63.62 441 GLY A CA 1
ATOM 3528 C C . GLY A 1 441 ? -0.111 12.980 19.219 1.00 63.62 441 GLY A C 1
ATOM 3529 O O . GLY A 1 441 ? -0.216 12.057 20.015 1.00 63.62 441 GLY A O 1
ATOM 3530 N N . ALA A 1 442 ? 0.402 12.754 18.004 1.00 60.03 442 ALA A N 1
ATOM 3531 C CA . ALA A 1 442 ? 0.762 11.418 17.483 1.00 60.03 442 ALA A CA 1
ATOM 3532 C C . ALA A 1 442 ? 1.926 10.691 18.221 1.00 60.03 442 ALA A C 1
ATOM 3534 O O . ALA A 1 442 ? 2.580 9.802 17.659 1.00 60.03 442 ALA A O 1
ATOM 3535 N N . ASN A 1 443 ? 2.238 11.046 19.470 1.00 68.25 443 ASN A N 1
ATOM 3536 C CA . ASN A 1 443 ? 3.185 10.347 20.336 1.00 68.25 443 ASN A CA 1
ATOM 3537 C C . ASN A 1 443 ? 2.513 9.212 21.120 1.00 68.25 443 ASN A C 1
ATOM 3539 O O . ASN A 1 443 ? 2.706 9.068 22.322 1.00 68.25 443 ASN A O 1
ATOM 3543 N N . ILE A 1 444 ? 1.842 8.314 20.394 1.00 78.44 444 ILE A N 1
ATOM 3544 C CA . ILE A 1 444 ? 1.300 7.040 20.905 1.00 78.44 444 ILE A CA 1
ATOM 3545 C C . ILE A 1 444 ? 2.385 6.028 21.333 1.00 78.44 444 ILE A C 1
ATOM 3547 O O . ILE A 1 444 ? 2.108 4.894 21.708 1.00 78.44 444 ILE A O 1
ATOM 3551 N N . ARG A 1 445 ? 3.651 6.457 21.291 1.00 76.44 445 ARG A N 1
ATOM 3552 C CA . ARG A 1 445 ? 4.848 5.652 21.519 1.00 76.44 445 ARG A CA 1
ATOM 3553 C C . ARG A 1 445 ? 4.799 4.900 22.854 1.00 76.44 445 ARG A C 1
ATOM 3555 O O . ARG A 1 445 ? 5.151 3.730 22.875 1.00 76.44 445 ARG A O 1
ATOM 3562 N N . LYS A 1 446 ? 4.288 5.538 23.916 1.00 79.25 446 LYS A N 1
ATOM 3563 C CA . LYS A 1 446 ? 4.139 4.924 25.248 1.00 79.25 446 LYS A CA 1
ATOM 3564 C C . LYS A 1 446 ? 3.295 3.646 25.225 1.00 79.25 446 LYS A C 1
ATOM 3566 O O . LYS A 1 446 ? 3.621 2.704 25.927 1.00 79.25 446 LYS A O 1
ATOM 3571 N N . TRP A 1 447 ? 2.226 3.623 24.431 1.00 82.50 447 TRP A N 1
ATOM 3572 C CA . TRP A 1 447 ? 1.321 2.474 24.336 1.00 82.50 447 TRP A CA 1
ATOM 3573 C C . TRP A 1 447 ? 1.801 1.441 23.321 1.00 82.50 447 TRP A C 1
ATOM 3575 O O . TRP A 1 447 ? 1.514 0.260 23.450 1.00 82.50 447 TRP A O 1
ATOM 3585 N N . THR A 1 448 ? 2.548 1.872 22.306 1.00 80.62 448 THR A N 1
ATOM 3586 C CA . THR A 1 448 ? 3.088 0.952 21.302 1.00 80.62 448 THR A CA 1
ATOM 3587 C C . THR A 1 448 ? 4.373 0.262 21.763 1.00 80.62 448 THR A C 1
ATOM 3589 O O . THR A 1 448 ? 4.624 -0.864 21.368 1.00 80.62 448 THR A O 1
ATOM 3592 N N . GLU A 1 449 ? 5.215 0.907 22.578 1.00 77.69 449 GLU A N 1
ATOM 3593 C CA . GLU A 1 449 ? 6.485 0.315 23.040 1.00 77.69 449 GLU A CA 1
ATOM 3594 C C . GLU A 1 449 ? 6.284 -0.847 24.021 1.00 77.69 449 GLU A C 1
ATOM 3596 O O . GLU A 1 449 ? 7.175 -1.679 24.159 1.00 77.69 449 GLU A O 1
ATOM 3601 N N . SER A 1 450 ? 5.115 -0.946 24.661 1.00 73.88 450 SER A N 1
ATOM 3602 C CA . SER A 1 450 ? 4.768 -2.088 25.513 1.00 73.88 450 SER A CA 1
ATOM 3603 C C . SER A 1 450 ? 4.435 -3.364 24.734 1.00 73.88 450 SER A C 1
ATOM 3605 O O . SER A 1 450 ? 4.336 -4.423 25.347 1.00 73.88 450 SER A O 1
ATOM 3607 N N . ILE A 1 451 ? 4.242 -3.284 23.413 1.00 80.94 451 ILE A N 1
ATOM 3608 C CA . ILE A 1 451 ? 3.837 -4.418 22.573 1.00 80.94 451 ILE A CA 1
ATOM 3609 C C . ILE A 1 451 ? 5.018 -4.856 21.705 1.00 80.94 451 ILE A C 1
ATOM 3611 O O . ILE A 1 451 ? 5.662 -4.040 21.043 1.00 80.94 451 ILE A O 1
ATOM 3615 N N . ASP A 1 452 ? 5.282 -6.162 21.668 1.00 80.44 452 ASP A N 1
ATOM 3616 C CA . ASP A 1 452 ? 6.275 -6.730 20.759 1.00 80.44 452 ASP A CA 1
ATOM 3617 C C . ASP A 1 452 ? 5.716 -6.838 19.330 1.00 80.44 452 ASP A C 1
ATOM 3619 O O . ASP A 1 452 ? 4.937 -7.730 18.994 1.00 80.44 452 ASP A O 1
ATOM 3623 N N . PHE A 1 453 ? 6.153 -5.929 18.460 1.00 86.06 453 PHE A N 1
ATOM 3624 C CA . PHE A 1 453 ? 5.769 -5.905 17.047 1.00 86.06 453 PHE A CA 1
ATOM 3625 C C . PHE A 1 453 ? 6.506 -6.940 16.178 1.00 86.06 453 PHE A C 1
ATOM 3627 O O . PHE A 1 453 ? 6.172 -7.081 14.999 1.00 86.06 453 PHE A O 1
ATOM 3634 N N . SER A 1 454 ? 7.495 -7.671 16.710 1.00 89.38 454 SER A N 1
ATOM 3635 C CA . SER A 1 454 ? 8.324 -8.600 15.927 1.00 89.38 454 SER A CA 1
ATOM 3636 C C . SER A 1 454 ? 7.505 -9.720 15.274 1.00 89.38 454 SER A C 1
ATOM 3638 O O . SER A 1 454 ? 7.697 -10.041 14.096 1.00 89.38 454 SER A O 1
ATOM 3640 N N . LEU A 1 455 ? 6.530 -10.258 16.012 1.00 90.06 455 LEU A N 1
ATOM 3641 C CA . LEU A 1 455 ? 5.641 -11.312 15.539 1.00 90.06 455 LEU A CA 1
ATOM 3642 C C . LEU A 1 455 ? 4.760 -10.820 14.384 1.00 90.06 455 LEU A C 1
ATOM 3644 O O . LEU A 1 455 ? 4.656 -11.485 13.351 1.00 90.06 455 LEU A O 1
ATOM 3648 N N . LEU A 1 456 ? 4.181 -9.625 14.521 1.00 90.31 456 LEU A N 1
ATOM 3649 C CA . LEU A 1 456 ? 3.386 -9.005 13.465 1.00 90.31 456 LEU A CA 1
ATOM 3650 C C . LEU A 1 456 ? 4.239 -8.732 12.218 1.00 90.31 456 LEU A C 1
ATOM 3652 O O . LEU A 1 456 ? 3.809 -9.019 11.102 1.00 90.31 456 LEU A O 1
ATOM 3656 N N . GLU A 1 457 ? 5.466 -8.228 12.374 1.00 91.75 457 GLU A N 1
ATOM 3657 C CA . GLU A 1 457 ? 6.365 -7.979 11.240 1.00 91.75 457 GLU A CA 1
ATOM 3658 C C . GLU A 1 457 ? 6.710 -9.258 10.463 1.00 91.75 457 GLU A C 1
ATOM 3660 O O . GLU A 1 457 ? 6.732 -9.229 9.223 1.00 91.75 457 GLU A O 1
ATOM 3665 N N . HIS A 1 458 ? 6.917 -10.381 11.163 1.00 94.06 458 HIS A N 1
ATOM 3666 C CA . HIS A 1 458 ? 7.101 -11.700 10.547 1.00 94.06 458 HIS A CA 1
ATOM 3667 C C . HIS A 1 458 ? 5.886 -12.089 9.695 1.00 94.06 458 HIS A C 1
ATOM 3669 O O . HIS A 1 458 ? 6.024 -12.316 8.488 1.00 94.06 458 HIS A O 1
ATOM 3675 N N . TYR A 1 459 ? 4.678 -12.051 10.262 1.00 94.00 459 TYR A N 1
ATOM 3676 C CA . TYR A 1 459 ? 3.456 -12.398 9.530 1.00 94.00 459 TYR A CA 1
ATOM 3677 C C . TYR A 1 459 ? 3.126 -11.418 8.392 1.00 94.00 459 TYR A C 1
ATOM 3679 O O . TYR A 1 459 ? 2.698 -11.839 7.315 1.00 94.00 459 TYR A O 1
ATOM 3687 N N . MET A 1 460 ? 3.413 -10.122 8.544 1.00 92.94 460 MET A N 1
ATOM 3688 C CA . MET A 1 460 ? 3.322 -9.149 7.448 1.00 92.94 460 MET A CA 1
ATOM 3689 C C . MET A 1 460 ? 4.316 -9.455 6.319 1.00 92.94 460 MET A C 1
ATOM 3691 O O . MET A 1 460 ? 4.024 -9.202 5.145 1.00 92.94 460 MET A O 1
ATOM 3695 N N . SER A 1 461 ? 5.506 -9.969 6.640 1.00 93.44 461 SER A N 1
ATOM 3696 C CA . SER A 1 461 ? 6.486 -10.412 5.643 1.00 93.44 461 SER A CA 1
ATOM 3697 C C . SER A 1 461 ? 5.968 -11.618 4.856 1.00 93.44 461 SER A C 1
ATOM 3699 O O . SER A 1 461 ? 6.010 -11.606 3.621 1.00 93.44 461 SER A O 1
ATOM 3701 N N . LEU A 1 462 ? 5.389 -12.607 5.548 1.00 92.25 462 LEU A N 1
ATOM 3702 C CA . LEU A 1 462 ? 4.739 -13.763 4.924 1.00 92.25 462 LEU A CA 1
ATOM 3703 C C . LEU A 1 462 ? 3.587 -13.337 4.012 1.00 92.25 462 LEU A C 1
ATOM 3705 O O . LEU A 1 462 ? 3.559 -13.717 2.840 1.00 92.25 462 LEU A O 1
ATOM 3709 N N . TYR A 1 463 ? 2.699 -12.471 4.505 1.00 93.38 463 TYR A N 1
ATOM 3710 C CA . TYR A 1 463 ? 1.599 -11.897 3.732 1.00 93.38 463 TYR A CA 1
ATOM 3711 C C . TYR A 1 463 ? 2.085 -11.244 2.434 1.00 93.38 463 TYR A C 1
ATOM 3713 O O . TYR A 1 463 ? 1.598 -11.562 1.347 1.00 93.38 463 TYR A O 1
ATOM 3721 N N . ARG A 1 464 ? 3.109 -10.380 2.510 1.00 91.75 464 ARG A N 1
ATOM 3722 C CA . ARG A 1 464 ? 3.719 -9.734 1.330 1.00 91.75 464 ARG A CA 1
ATOM 3723 C C . ARG A 1 464 ? 4.354 -10.748 0.379 1.00 91.75 464 ARG A C 1
ATOM 3725 O O . ARG A 1 464 ? 4.346 -10.530 -0.832 1.00 91.75 464 ARG A O 1
ATOM 3732 N N . GLY A 1 465 ? 4.934 -11.825 0.908 1.00 90.88 465 GLY A N 1
ATOM 3733 C CA . GLY A 1 465 ? 5.513 -12.915 0.127 1.00 90.88 465 GLY A CA 1
ATOM 3734 C C . GLY A 1 465 ? 4.463 -13.674 -0.686 1.00 90.88 465 GLY A C 1
ATOM 3735 O O . GLY A 1 465 ? 4.663 -13.893 -1.884 1.00 90.88 465 GLY A O 1
ATOM 3736 N N . LEU A 1 466 ? 3.337 -14.015 -0.054 1.00 89.50 466 LEU A N 1
ATOM 3737 C CA . LEU A 1 466 ? 2.229 -14.765 -0.653 1.00 89.50 466 LEU A CA 1
ATOM 3738 C C . LEU A 1 466 ? 1.425 -13.931 -1.666 1.00 89.50 466 LEU A C 1
ATOM 3740 O O . LEU A 1 466 ? 0.997 -14.456 -2.690 1.00 89.50 466 LEU A O 1
ATOM 3744 N N . THR A 1 467 ? 1.290 -12.622 -1.440 1.00 89.31 467 THR A N 1
ATOM 3745 C CA . THR A 1 467 ? 0.468 -11.715 -2.272 1.00 89.31 467 THR A CA 1
ATOM 3746 C C . THR A 1 467 ? 1.246 -10.985 -3.374 1.00 89.31 467 THR A C 1
ATOM 3748 O O . THR A 1 467 ? 0.666 -10.268 -4.183 1.00 89.31 467 THR A O 1
ATOM 3751 N N . LYS A 1 468 ? 2.570 -11.174 -3.485 1.00 86.06 468 LYS A N 1
ATOM 3752 C CA . LYS A 1 468 ? 3.450 -10.396 -4.388 1.00 86.06 468 LYS A CA 1
ATOM 3753 C C . LYS A 1 468 ? 3.058 -10.406 -5.876 1.00 86.06 468 LYS A C 1
ATOM 3755 O O . LYS A 1 468 ? 3.476 -9.513 -6.611 1.00 86.06 468 LYS A O 1
ATOM 3760 N N . LYS A 1 469 ? 2.367 -11.450 -6.339 1.00 79.19 469 LYS A N 1
ATOM 3761 C CA . LYS A 1 469 ? 2.041 -11.683 -7.759 1.00 79.19 469 LYS A CA 1
ATOM 3762 C C . LYS A 1 469 ? 0.566 -11.467 -8.100 1.00 79.19 469 LYS A C 1
ATOM 3764 O O . LYS A 1 469 ? 0.200 -11.709 -9.245 1.00 79.19 469 LYS A O 1
ATOM 3769 N N . VAL A 1 470 ? -0.248 -11.092 -7.122 1.00 82.12 470 VAL A N 1
ATOM 3770 C CA . VAL A 1 470 ? -1.693 -10.922 -7.284 1.00 82.12 470 VAL A CA 1
ATOM 3771 C C . VAL A 1 470 ? -1.984 -9.430 -7.393 1.00 82.12 470 VAL A C 1
ATOM 3773 O O . VAL A 1 470 ? -1.293 -8.621 -6.761 1.00 82.12 470 VAL A O 1
ATOM 3776 N N . ASP A 1 471 ? -2.953 -9.070 -8.231 1.00 74.06 471 ASP A N 1
ATOM 3777 C CA . ASP A 1 471 ? -3.461 -7.703 -8.271 1.00 74.06 471 ASP A CA 1
ATOM 3778 C C . ASP A 1 471 ? -4.036 -7.364 -6.892 1.00 74.06 471 ASP A C 1
ATOM 3780 O O . ASP A 1 471 ? -4.683 -8.190 -6.251 1.00 74.06 471 ASP A O 1
ATOM 3784 N N . ARG A 1 472 ? -3.695 -6.186 -6.370 1.00 74.31 472 ARG A N 1
ATOM 3785 C CA . ARG A 1 472 ? -4.100 -5.813 -5.015 1.00 74.31 472 ARG A CA 1
ATOM 3786 C C . ARG A 1 472 ? -5.557 -5.387 -5.047 1.00 74.31 472 ARG A C 1
ATOM 3788 O O . ARG A 1 472 ? -5.864 -4.409 -5.722 1.00 74.31 472 ARG A O 1
ATOM 3795 N N . GLU A 1 473 ? -6.400 -6.102 -4.314 1.00 76.38 473 GLU A N 1
ATOM 3796 C CA . GLU A 1 473 ? -7.713 -5.587 -3.940 1.00 76.38 473 GLU A CA 1
ATOM 3797 C C . GLU A 1 473 ? -7.542 -4.401 -2.980 1.00 76.38 473 GLU A C 1
ATOM 3799 O O . GLU A 1 473 ? -6.563 -4.323 -2.223 1.00 76.38 473 GLU A O 1
ATOM 3804 N N . ASP A 1 474 ? -8.453 -3.437 -3.090 1.00 82.62 474 ASP A N 1
ATOM 3805 C CA . ASP A 1 474 ? -8.456 -2.239 -2.259 1.00 82.62 474 ASP A CA 1
ATOM 3806 C C . ASP A 1 474 ? -9.088 -2.525 -0.888 1.00 82.62 474 ASP A C 1
ATOM 3808 O O . ASP A 1 474 ? -9.989 -3.348 -0.748 1.00 82.62 474 ASP A O 1
ATOM 3812 N N . GLU A 1 475 ? -8.629 -1.789 0.125 1.00 89.62 475 GLU A N 1
ATOM 3813 C CA . GLU A 1 475 ? -9.147 -1.861 1.496 1.00 89.62 475 GLU A CA 1
ATOM 3814 C C . GLU A 1 475 ? -10.651 -1.554 1.554 1.00 89.62 475 GLU A C 1
ATOM 3816 O O . GLU A 1 475 ? -11.122 -0.595 0.926 1.00 89.62 475 GLU A O 1
ATOM 3821 N N . LEU A 1 476 ? -11.389 -2.305 2.381 1.00 89.19 476 LEU A N 1
ATOM 3822 C CA . LEU A 1 476 ? -12.828 -2.123 2.564 1.00 89.19 476 LEU A CA 1
ATOM 3823 C C . LEU A 1 476 ? -13.127 -0.706 3.068 1.00 89.19 476 LEU A C 1
ATOM 3825 O O . LEU A 1 476 ? -12.592 -0.250 4.080 1.00 89.19 476 LEU A O 1
ATOM 3829 N N . GLY A 1 477 ? -13.966 0.007 2.315 1.00 83.50 477 GLY A N 1
ATOM 3830 C CA . GLY A 1 477 ? -14.225 1.435 2.497 1.00 83.50 477 GLY A CA 1
ATOM 3831 C C . GLY A 1 477 ? -15.375 1.806 3.426 1.00 83.50 477 GLY A C 1
ATOM 3832 O O . GLY A 1 477 ? -15.624 2.999 3.563 1.00 83.50 477 GLY A O 1
ATOM 3833 N N . MET A 1 478 ? -16.061 0.828 4.017 1.00 87.62 478 MET A N 1
ATOM 3834 C CA . MET A 1 478 ? -17.225 1.046 4.881 1.00 87.62 478 MET A CA 1
ATOM 3835 C C . MET A 1 478 ? -16.857 1.798 6.173 1.00 87.62 478 MET A C 1
ATOM 3837 O O . MET A 1 478 ? -15.796 1.548 6.749 1.00 87.62 478 MET A O 1
ATOM 3841 N N . SER A 1 479 ? -17.719 2.712 6.626 1.00 89.25 479 SER A N 1
ATOM 3842 C CA . SER A 1 479 ? -17.691 3.264 7.993 1.00 89.25 479 SER A CA 1
ATOM 3843 C C . SER A 1 479 ? -18.533 2.396 8.935 1.00 89.25 479 SER A C 1
ATOM 3845 O O . SER A 1 479 ? -19.390 1.636 8.487 1.00 89.25 479 SER A O 1
ATOM 3847 N N . VAL A 1 480 ? -18.316 2.511 10.248 1.00 89.81 480 VAL A N 1
ATOM 3848 C CA . VAL A 1 480 ? -19.177 1.851 11.246 1.00 89.81 480 VAL A CA 1
ATOM 3849 C C . VAL A 1 480 ? -20.630 2.322 11.121 1.00 89.81 480 VAL A C 1
ATOM 3851 O O . VAL A 1 480 ? -21.537 1.504 11.242 1.00 89.81 480 VAL A O 1
ATOM 3854 N N . ASP A 1 481 ? -20.854 3.602 10.803 1.00 87.94 481 ASP A N 1
ATOM 3855 C CA . ASP A 1 481 ? -22.201 4.150 10.580 1.00 87.94 481 ASP A CA 1
ATOM 3856 C C . ASP A 1 481 ? -22.889 3.506 9.366 1.00 87.94 481 ASP A C 1
ATOM 3858 O O . ASP A 1 481 ? -24.081 3.198 9.398 1.00 87.94 481 ASP A O 1
ATOM 3862 N N . ASP A 1 482 ? -22.122 3.232 8.309 1.00 88.06 482 ASP A N 1
ATOM 3863 C CA . ASP A 1 482 ? -22.637 2.551 7.122 1.00 88.06 482 ASP A CA 1
ATOM 3864 C C . ASP A 1 482 ? -23.001 1.087 7.408 1.00 88.06 482 ASP A C 1
ATOM 3866 O O . ASP A 1 482 ? -23.968 0.576 6.846 1.00 88.06 482 ASP A O 1
ATOM 3870 N N . ILE A 1 483 ? -22.238 0.416 8.281 1.00 88.75 483 ILE A N 1
ATOM 3871 C CA . ILE A 1 483 ? -22.489 -0.973 8.698 1.00 88.75 483 ILE A CA 1
ATOM 3872 C C . ILE A 1 483 ? -23.775 -1.071 9.534 1.00 88.75 483 ILE A C 1
ATOM 3874 O O . ILE A 1 483 ? -24.545 -2.019 9.386 1.00 88.75 483 ILE A O 1
ATOM 3878 N N . GLU A 1 484 ? -24.031 -0.094 10.401 1.00 88.12 484 GLU A N 1
ATOM 3879 C CA . GLU A 1 484 ? -25.233 -0.053 11.242 1.00 88.12 484 GLU A CA 1
ATOM 3880 C C . GLU A 1 484 ? -26.509 0.102 10.391 1.00 88.12 484 GLU A C 1
ATOM 3882 O O . GLU A 1 484 ? -27.509 -0.584 10.617 1.00 88.12 484 GLU A O 1
ATOM 3887 N N . HIS A 1 485 ? -26.433 0.907 9.326 1.00 85.50 485 HIS A N 1
ATOM 3888 C CA . HIS A 1 485 ? -27.554 1.221 8.435 1.00 85.50 485 HIS A CA 1
ATOM 3889 C C . HIS A 1 485 ? -27.548 0.415 7.121 1.00 85.50 485 HIS A C 1
ATOM 3891 O O . HIS A 1 485 ? -28.101 0.861 6.113 1.00 85.50 485 HIS A O 1
ATOM 3897 N N . VAL A 1 486 ? -26.981 -0.802 7.106 1.00 85.12 486 VAL A N 1
ATOM 3898 C CA . VAL A 1 486 ? -26.916 -1.664 5.899 1.00 85.12 486 VAL A CA 1
ATOM 3899 C C . VAL A 1 486 ? -28.294 -1.913 5.279 1.00 85.12 486 VAL A C 1
ATOM 3901 O O . VAL A 1 486 ? -28.416 -1.967 4.056 1.00 85.12 486 VAL A O 1
ATOM 3904 N N . LYS A 1 487 ? -29.342 -2.066 6.101 1.00 80.38 487 LYS A N 1
ATOM 3905 C CA . LYS A 1 487 ? -30.713 -2.311 5.615 1.00 80.38 487 LYS A CA 1
ATOM 3906 C C . LYS A 1 487 ? -31.284 -1.127 4.829 1.00 80.38 487 LYS A C 1
ATOM 3908 O O . LYS A 1 487 ? -32.131 -1.340 3.969 1.00 80.38 487 LYS A O 1
ATOM 3913 N N . GLU A 1 488 ? -30.823 0.083 5.125 1.00 79.81 488 GLU A N 1
ATOM 3914 C CA . GLU A 1 488 ? -31.315 1.330 4.535 1.00 79.81 488 GLU A CA 1
ATOM 3915 C C . GLU A 1 488 ? -30.431 1.766 3.361 1.00 79.81 488 GLU A C 1
ATOM 3917 O O . GLU A 1 488 ? -30.923 1.990 2.258 1.00 79.81 488 GLU A O 1
ATOM 3922 N N . ARG A 1 489 ? -29.109 1.825 3.575 1.00 75.69 489 ARG A N 1
ATOM 3923 C CA . ARG A 1 489 ? -28.132 2.347 2.602 1.00 75.69 489 ARG A CA 1
ATOM 3924 C C . ARG A 1 489 ? -27.625 1.300 1.606 1.00 75.69 489 ARG A C 1
ATOM 3926 O O . ARG A 1 489 ? -27.042 1.651 0.581 1.00 75.69 489 ARG A O 1
ATOM 3933 N N . GLY A 1 490 ? -27.836 0.016 1.891 1.00 79.12 490 GLY A N 1
ATOM 3934 C CA . GLY A 1 490 ? -27.291 -1.080 1.096 1.00 79.12 490 GLY A CA 1
ATOM 3935 C C . GLY A 1 490 ? -25.769 -1.239 1.237 1.00 79.12 490 GLY A C 1
ATOM 3936 O O . GLY A 1 490 ? -25.086 -0.495 1.940 1.00 79.12 490 GLY A O 1
ATOM 3937 N N . ARG A 1 491 ? -25.213 -2.254 0.564 1.00 84.69 491 ARG A N 1
ATOM 3938 C CA . ARG A 1 491 ? -23.794 -2.651 0.675 1.00 84.69 491 ARG A CA 1
ATOM 3939 C C . ARG A 1 491 ? -22.943 -2.061 -0.443 1.00 84.69 491 ARG A C 1
ATOM 3941 O O . ARG A 1 491 ? -22.515 -2.764 -1.357 1.00 84.69 491 ARG A O 1
ATOM 3948 N N . TRP A 1 492 ? -22.697 -0.763 -0.382 1.00 81.50 492 TRP A N 1
ATOM 3949 C CA . TRP A 1 492 ? -22.051 -0.023 -1.471 1.00 81.50 492 TRP A CA 1
ATOM 3950 C C . TRP A 1 492 ? -20.575 -0.323 -1.710 1.00 81.50 492 TRP A C 1
ATOM 3952 O O . TRP A 1 492 ? -20.035 -0.070 -2.783 1.00 81.50 492 TRP A O 1
ATOM 3962 N N . TRP A 1 493 ? -19.915 -0.868 -0.697 1.00 83.19 493 TRP A N 1
ATOM 3963 C CA . TRP A 1 493 ? -18.527 -1.311 -0.761 1.00 83.19 493 TRP A CA 1
ATOM 3964 C C . TRP A 1 493 ? -18.350 -2.629 -1.530 1.00 83.19 493 TRP A C 1
ATOM 3966 O O . TRP A 1 493 ? -17.215 -3.050 -1.746 1.00 83.19 493 TRP A O 1
ATOM 3976 N N . LEU A 1 494 ? -19.439 -3.282 -1.945 1.00 78.31 494 LEU A N 1
ATOM 3977 C CA . LEU A 1 494 ? -19.413 -4.436 -2.839 1.00 78.31 494 LEU A CA 1
ATOM 3978 C C . LEU A 1 494 ? -19.704 -3.978 -4.273 1.00 78.31 494 LEU A C 1
ATOM 3980 O O . LEU A 1 494 ? -20.702 -3.311 -4.545 1.00 78.31 494 LEU A O 1
ATOM 3984 N N . ILE A 1 495 ? -18.825 -4.348 -5.202 1.00 61.75 495 ILE A N 1
ATOM 3985 C CA . ILE A 1 495 ? -18.979 -4.044 -6.628 1.00 61.75 495 ILE A CA 1
ATOM 3986 C C . ILE A 1 495 ? -20.209 -4.805 -7.146 1.00 61.75 495 ILE A C 1
ATOM 3988 O O . ILE A 1 495 ? -20.198 -6.033 -7.172 1.00 61.75 495 ILE A O 1
ATOM 3992 N N . GLY A 1 496 ? -21.254 -4.079 -7.553 1.00 57.72 496 GLY A N 1
ATOM 3993 C CA . GLY A 1 496 ? -22.490 -4.653 -8.103 1.00 57.72 496 GLY A CA 1
ATOM 3994 C C . GLY A 1 496 ? -23.726 -4.564 -7.199 1.00 57.72 496 GLY A C 1
ATOM 3995 O O . GLY A 1 496 ? -24.801 -4.958 -7.636 1.00 57.72 496 GLY A O 1
ATOM 3996 N N . SER A 1 497 ? -23.623 -4.021 -5.981 1.00 48.88 497 SER A N 1
ATOM 3997 C CA . SER A 1 497 ? -24.804 -3.719 -5.156 1.00 48.88 497 SER A CA 1
ATOM 3998 C C . SER A 1 497 ? -25.460 -2.417 -5.617 1.00 48.88 497 SER A C 1
ATOM 4000 O O . SER A 1 497 ? -24.806 -1.374 -5.623 1.00 48.88 497 SER A O 1
ATOM 4002 N N . ALA A 1 498 ? -26.748 -2.455 -5.962 1.00 37.31 498 ALA A N 1
ATOM 4003 C CA . ALA A 1 498 ? -27.527 -1.260 -6.278 1.00 37.31 498 ALA A CA 1
ATOM 4004 C C . ALA A 1 498 ? -27.535 -0.286 -5.083 1.00 37.31 498 ALA A C 1
ATOM 4006 O O . ALA A 1 498 ? -27.912 -0.647 -3.967 1.00 37.31 498 ALA A O 1
ATOM 4007 N N . TRP A 1 499 ? -27.075 0.943 -5.315 1.00 39.22 499 TRP A N 1
ATOM 4008 C CA . TRP A 1 499 ? -27.187 2.053 -4.371 1.00 39.22 499 TRP A CA 1
ATOM 4009 C C . TRP A 1 499 ? -28.653 2.496 -4.323 1.00 39.22 499 TRP A C 1
ATOM 4011 O O . TRP A 1 499 ? -29.197 2.917 -5.342 1.00 39.22 499 TRP A O 1
ATOM 4021 N N . ASN A 1 500 ? -29.301 2.396 -3.160 1.00 45.94 500 ASN A N 1
ATOM 4022 C CA . ASN A 1 500 ? -30.651 2.924 -2.976 1.00 45.94 500 ASN A CA 1
ATOM 4023 C C . ASN A 1 500 ? -30.559 4.435 -2.717 1.00 45.94 500 ASN A C 1
ATOM 4025 O O . ASN A 1 500 ? -30.295 4.863 -1.598 1.00 45.94 500 ASN A O 1
ATOM 4029 N N . GLU A 1 501 ? -30.807 5.254 -3.742 1.00 40.50 501 GLU A N 1
ATOM 4030 C CA . GLU A 1 501 ? -30.831 6.730 -3.651 1.00 40.50 501 GLU A CA 1
ATOM 4031 C C . GLU A 1 501 ? -31.976 7.299 -2.776 1.00 40.50 501 GLU A C 1
ATOM 4033 O O . GLU A 1 501 ? -32.105 8.513 -2.636 1.00 40.50 501 GLU A O 1
ATOM 4038 N N . ALA A 1 502 ? -32.822 6.460 -2.169 1.00 37.81 502 ALA A N 1
ATOM 4039 C CA . ALA A 1 502 ? -34.095 6.891 -1.586 1.00 37.81 502 ALA A CA 1
ATOM 4040 C C . ALA A 1 502 ? -34.069 7.273 -0.090 1.00 37.81 502 ALA A C 1
ATOM 4042 O O . ALA A 1 502 ? -35.093 7.716 0.428 1.00 37.81 502 ALA A O 1
ATOM 4043 N N . SER A 1 503 ? -32.950 7.148 0.625 1.00 40.81 503 SER A N 1
ATOM 4044 C CA . SER A 1 503 ? -32.914 7.419 2.072 1.00 40.81 503 SER A CA 1
ATOM 4045 C C . SER A 1 503 ? -31.689 8.241 2.475 1.00 40.81 503 SER A C 1
ATOM 4047 O O . SER A 1 503 ? -30.580 7.719 2.510 1.00 40.81 503 SER A O 1
ATOM 4049 N N . HIS A 1 504 ? -31.950 9.509 2.830 1.00 37.69 504 HIS A N 1
ATOM 4050 C CA . HIS A 1 504 ? -31.061 10.567 3.352 1.00 37.69 504 HIS A CA 1
ATOM 4051 C C . HIS A 1 504 ? -30.560 11.647 2.373 1.00 37.69 504 HIS A C 1
ATOM 4053 O O . HIS A 1 504 ? -29.368 11.790 2.117 1.00 37.69 504 HIS A O 1
ATOM 4059 N N . ILE A 1 505 ? -31.467 12.561 1.999 1.00 37.44 505 ILE A N 1
ATOM 4060 C CA . ILE A 1 505 ? -31.145 14.000 1.975 1.00 37.44 505 ILE A CA 1
ATOM 4061 C C . ILE A 1 505 ? -31.530 14.562 3.349 1.00 37.44 505 ILE A C 1
ATOM 4063 O O . ILE A 1 505 ? -32.593 15.144 3.534 1.00 37.44 505 ILE A O 1
ATOM 4067 N N . THR A 1 506 ? -30.671 14.361 4.345 1.00 34.09 506 THR A N 1
ATOM 4068 C CA . THR A 1 506 ? -30.649 15.224 5.531 1.00 34.09 506 THR A CA 1
ATOM 4069 C C . THR A 1 506 ? -29.434 16.119 5.393 1.00 34.09 506 THR A C 1
ATOM 4071 O O . THR A 1 506 ? -28.292 15.685 5.516 1.00 34.09 506 THR A O 1
ATOM 4074 N N . SER A 1 507 ? -29.708 17.371 5.042 1.00 33.94 507 SER A N 1
ATOM 4075 C CA . SER A 1 507 ? -28.746 18.446 4.853 1.00 33.94 507 SER A CA 1
ATOM 4076 C C . SER A 1 507 ? -27.919 18.680 6.119 1.00 33.94 507 SER A C 1
ATOM 4078 O O . SER A 1 507 ? -28.359 19.371 7.037 1.00 33.94 507 SER A O 1
ATOM 4080 N N . VAL A 1 508 ? -26.697 18.152 6.137 1.00 30.97 508 VAL A N 1
ATOM 4081 C CA . VAL A 1 508 ? -25.609 18.675 6.966 1.00 30.97 508 VAL A CA 1
ATOM 4082 C C . VAL A 1 508 ? -24.826 19.661 6.092 1.00 30.97 508 VAL A C 1
ATOM 4084 O O . VAL A 1 508 ? -24.221 19.238 5.100 1.00 30.97 508 VAL A O 1
ATOM 4087 N N . PRO A 1 509 ? -24.826 20.974 6.387 1.00 38.00 509 PRO A N 1
ATOM 4088 C CA . PRO A 1 509 ? -23.999 21.921 5.657 1.00 38.00 509 PRO A CA 1
ATOM 4089 C C . PRO A 1 509 ? -22.544 21.717 6.092 1.00 38.00 509 PRO A C 1
ATOM 4091 O O . PRO A 1 509 ? -22.101 22.267 7.094 1.00 38.00 509 PRO A O 1
ATOM 4094 N N . GLY A 1 510 ? -21.811 20.875 5.360 1.00 40.34 510 GLY A N 1
ATOM 4095 C CA . GLY A 1 510 ? -20.386 20.654 5.625 1.00 40.34 510 GLY A CA 1
ATOM 4096 C C . GLY A 1 510 ? -19.835 19.254 5.368 1.00 40.34 510 GLY A C 1
ATOM 4097 O O . GLY A 1 510 ? -18.836 18.902 5.980 1.00 40.34 510 GLY A O 1
ATOM 4098 N N . ALA A 1 511 ? -20.434 18.443 4.493 1.00 34.09 511 ALA A N 1
ATOM 4099 C CA . ALA A 1 511 ? -19.837 17.164 4.087 1.00 34.09 511 ALA A CA 1
ATOM 4100 C C . ALA A 1 511 ? -20.249 16.766 2.661 1.00 34.09 511 ALA A C 1
ATOM 4102 O O . ALA A 1 511 ? -20.704 15.661 2.401 1.00 34.09 511 ALA A O 1
ATOM 4103 N N . GLY A 1 512 ? -20.099 17.694 1.717 1.00 32.22 512 GLY A N 1
ATOM 4104 C CA . GLY A 1 512 ? -20.234 17.430 0.288 1.00 32.22 512 GLY A CA 1
ATOM 4105 C C . GLY A 1 512 ? -18.881 17.559 -0.392 1.00 32.22 512 GLY A C 1
ATOM 4106 O O . GLY A 1 512 ? -18.592 18.594 -0.969 1.00 32.22 512 GLY A O 1
ATOM 4107 N N . ASN A 1 513 ? -18.043 16.527 -0.303 1.00 31.55 513 ASN A N 1
ATOM 4108 C CA . ASN A 1 513 ? -16.953 16.319 -1.257 1.00 31.55 513 ASN A CA 1
ATOM 4109 C C . ASN A 1 513 ? -16.847 14.822 -1.559 1.00 31.55 513 ASN A C 1
ATOM 4111 O O . ASN A 1 513 ? -15.861 14.147 -1.260 1.00 31.55 513 ASN A O 1
ATOM 4115 N N . LEU A 1 514 ? -17.892 14.317 -2.218 1.00 36.94 514 LEU A N 1
ATOM 4116 C CA . LEU A 1 514 ? -17.716 13.295 -3.240 1.00 36.94 514 LEU A CA 1
ATOM 4117 C C . LEU A 1 514 ? -16.625 13.814 -4.174 1.00 36.94 514 LEU A C 1
ATOM 4119 O O . LEU A 1 514 ? -16.840 14.758 -4.931 1.00 36.94 514 LEU A O 1
ATOM 4123 N N . THR A 1 515 ? -15.428 13.242 -4.083 1.00 33.59 515 THR A N 1
ATOM 4124 C CA . THR A 1 515 ? -14.332 13.564 -4.995 1.00 33.59 515 THR A CA 1
ATOM 4125 C C . THR A 1 515 ? -14.622 12.964 -6.370 1.00 33.59 515 THR A C 1
ATOM 4127 O O . THR A 1 515 ? -13.912 12.090 -6.864 1.00 33.59 515 THR A O 1
ATOM 4130 N N . VAL A 1 516 ? -15.621 13.520 -7.059 1.00 35.22 516 VAL A N 1
ATOM 4131 C CA . VAL A 1 516 ? -15.451 13.797 -8.479 1.00 35.22 516 VAL A CA 1
ATOM 4132 C C . VAL A 1 516 ? -14.242 14.715 -8.516 1.00 35.22 516 VAL A C 1
ATOM 4134 O O . VAL A 1 516 ? -14.338 15.900 -8.216 1.00 35.22 516 VAL A O 1
ATOM 4137 N N . LYS A 1 517 ? -13.055 14.139 -8.742 1.00 35.03 517 LYS A N 1
ATOM 4138 C CA . LYS A 1 517 ? -11.860 14.934 -8.999 1.00 35.03 517 LYS A CA 1
ATOM 4139 C C . LYS A 1 517 ? -12.242 15.869 -10.133 1.00 35.03 517 LYS A C 1
ATOM 4141 O O . LYS A 1 517 ? -12.391 15.411 -11.267 1.00 35.03 517 LYS A O 1
ATOM 4146 N N . GLU A 1 518 ? -12.396 17.151 -9.821 1.00 37.00 518 GLU A N 1
ATOM 4147 C CA . GLU A 1 518 ? -12.319 18.187 -10.833 1.00 37.00 518 GLU A CA 1
ATOM 4148 C C . GLU A 1 518 ? -11.119 17.845 -11.722 1.00 37.00 518 GLU A C 1
ATOM 4150 O O . GLU A 1 518 ? -10.079 17.388 -11.211 1.00 37.00 518 GLU A O 1
ATOM 4155 N N . PRO A 1 519 ? -11.246 17.955 -13.052 1.00 48.25 519 PRO A N 1
ATOM 4156 C CA . PRO A 1 519 ? -10.098 17.747 -13.906 1.00 48.25 519 PRO A CA 1
ATOM 4157 C C . PRO A 1 519 ? -9.018 18.724 -13.431 1.00 48.25 519 PRO A C 1
ATOM 4159 O O . PRO A 1 519 ? -9.171 19.930 -13.570 1.00 48.25 519 PRO A O 1
ATOM 4162 N N . LYS A 1 520 ? -7.930 18.200 -12.842 1.00 60.19 520 LYS A N 1
ATOM 4163 C CA . LYS A 1 520 ? -6.800 18.988 -12.301 1.00 60.19 520 LYS A CA 1
ATOM 4164 C C . LYS A 1 520 ? -6.176 19.946 -13.329 1.00 60.19 520 LYS A C 1
ATOM 4166 O O . LYS A 1 520 ? -5.312 20.741 -12.979 1.00 60.19 520 LYS A O 1
ATOM 4171 N N . PHE A 1 521 ? -6.571 19.809 -14.590 1.00 67.38 521 PHE A N 1
ATOM 4172 C CA . PHE A 1 521 ? -6.074 20.512 -15.753 1.00 67.38 521 PHE A CA 1
ATOM 4173 C C . PHE A 1 521 ? -7.233 20.788 -16.712 1.00 67.38 521 PHE A C 1
ATOM 4175 O O . PHE A 1 521 ? -8.160 19.981 -16.817 1.00 67.38 521 PHE A O 1
ATOM 4182 N N . ASP A 1 522 ? -7.149 21.888 -17.455 1.00 79.00 522 ASP A N 1
ATOM 4183 C CA . ASP A 1 522 ? -8.188 22.310 -18.393 1.00 79.00 522 ASP A CA 1
ATOM 4184 C C . ASP A 1 522 ? -8.521 21.221 -19.433 1.00 79.00 522 ASP A C 1
ATOM 4186 O O . ASP A 1 522 ? -7.642 20.515 -19.944 1.00 79.00 522 ASP A O 1
ATOM 4190 N N . LYS A 1 523 ? -9.805 21.121 -19.810 1.00 77.94 523 LYS A N 1
ATOM 4191 C CA . LYS A 1 523 ? -10.315 20.209 -20.858 1.00 77.94 523 LYS A CA 1
ATOM 4192 C C . LYS A 1 523 ? -9.468 20.186 -22.153 1.00 77.94 523 LYS A C 1
ATOM 4194 O O . LYS A 1 523 ? -9.136 19.081 -22.590 1.00 77.94 523 LYS A O 1
ATOM 4199 N N . PRO A 1 524 ? -9.027 21.324 -22.741 1.00 81.00 524 PRO A N 1
ATOM 4200 C CA . PRO A 1 524 ? -8.164 21.307 -23.930 1.00 81.00 524 PRO A CA 1
ATOM 4201 C C . PRO A 1 524 ? -6.822 20.594 -23.709 1.00 81.00 524 PRO A C 1
ATOM 4203 O O . PRO A 1 524 ? -6.315 19.935 -24.619 1.00 81.00 524 PRO A O 1
ATOM 4206 N N . LEU A 1 525 ? -6.251 20.677 -22.505 1.00 81.69 525 LEU A N 1
ATOM 4207 C CA . LEU A 1 525 ? -4.965 20.059 -22.189 1.00 81.69 525 LEU A CA 1
ATOM 4208 C C . LEU A 1 525 ? -5.094 18.540 -22.025 1.00 81.69 525 LEU A C 1
ATOM 4210 O O . LEU A 1 525 ? -4.217 17.782 -22.446 1.00 81.69 525 LEU A O 1
ATOM 4214 N N . LEU A 1 526 ? -6.222 18.087 -21.475 1.00 81.81 526 LEU A N 1
ATOM 4215 C CA . LEU A 1 526 ? -6.557 16.668 -21.384 1.00 81.81 526 LEU A CA 1
ATOM 4216 C C . LEU A 1 526 ? -6.800 16.047 -22.764 1.00 81.81 526 LEU A C 1
ATOM 4218 O O . LEU A 1 526 ? -6.383 14.911 -23.008 1.00 81.81 526 LEU A O 1
ATOM 4222 N N . ASP A 1 527 ? -7.413 16.784 -23.688 1.00 82.44 527 ASP A N 1
ATOM 4223 C CA . ASP A 1 527 ? -7.620 16.310 -25.057 1.00 82.44 527 ASP A CA 1
ATOM 4224 C C . ASP A 1 527 ? -6.320 16.301 -25.872 1.00 82.44 527 ASP A C 1
ATOM 4226 O O . ASP A 1 527 ? -6.084 15.368 -26.650 1.00 82.44 527 ASP A O 1
ATOM 4230 N N . LEU A 1 528 ? -5.413 17.255 -25.631 1.00 82.44 528 LEU A N 1
ATOM 4231 C CA . LEU A 1 528 ? -4.047 17.213 -26.160 1.00 82.44 528 LEU A CA 1
ATOM 4232 C C . LEU A 1 528 ? -3.294 15.968 -25.654 1.00 82.44 528 LEU A C 1
ATOM 4234 O O . LEU A 1 528 ? -2.660 15.263 -26.441 1.00 82.44 528 LEU A O 1
ATOM 4238 N N . ALA A 1 529 ? -3.424 15.639 -24.364 1.00 84.94 529 ALA A N 1
ATOM 4239 C CA . ALA A 1 529 ? -2.806 14.452 -23.774 1.00 84.94 529 ALA A CA 1
ATOM 4240 C C . ALA A 1 529 ? -3.334 13.149 -24.405 1.00 84.94 529 ALA A C 1
ATOM 4242 O O . ALA A 1 529 ? -2.557 12.233 -24.697 1.00 84.94 529 ALA A O 1
ATOM 4243 N N . LYS A 1 530 ? -4.645 13.072 -24.684 1.00 83.06 530 LYS A N 1
ATOM 4244 C CA . LYS A 1 530 ? -5.251 11.941 -25.409 1.00 83.06 530 LYS A CA 1
ATOM 4245 C C . LYS A 1 530 ? -4.698 11.828 -26.832 1.00 83.06 530 LYS A C 1
ATOM 4247 O O . LYS A 1 530 ? -4.287 10.738 -27.231 1.00 83.06 530 LYS A O 1
ATOM 4252 N N . LYS A 1 531 ? -4.601 12.941 -27.573 1.00 83.38 531 LYS A N 1
ATOM 4253 C CA . LYS A 1 531 ? -3.986 12.972 -28.918 1.00 83.38 531 LYS A CA 1
ATOM 4254 C C . LYS A 1 531 ? -2.519 12.523 -28.890 1.00 83.38 531 LYS A C 1
ATOM 4256 O O . LYS A 1 531 ? -2.086 11.784 -29.773 1.00 83.38 531 LYS A O 1
ATOM 4261 N N . ALA A 1 532 ? -1.780 12.876 -27.838 1.00 80.81 532 ALA A N 1
ATOM 4262 C CA . ALA A 1 532 ? -0.396 12.455 -27.612 1.00 80.81 532 ALA A CA 1
ATOM 4263 C C . ALA A 1 532 ? -0.236 10.985 -27.152 1.00 80.81 532 ALA A C 1
ATOM 4265 O O . ALA A 1 532 ? 0.895 10.539 -26.930 1.00 80.81 532 ALA A O 1
ATOM 4266 N N . LYS A 1 533 ? -1.337 10.217 -27.061 1.00 81.62 533 LYS A N 1
ATOM 4267 C CA . LYS A 1 533 ? -1.412 8.809 -26.617 1.00 81.62 533 LYS A CA 1
ATOM 4268 C C . LYS A 1 533 ? -1.055 8.589 -25.138 1.00 81.62 533 LYS A C 1
ATOM 4270 O O . LYS A 1 533 ? -0.508 7.547 -24.765 1.00 81.62 533 LYS A O 1
ATOM 4275 N N . MET A 1 534 ? -1.388 9.551 -24.275 1.00 84.31 534 MET A N 1
ATOM 4276 C CA . MET A 1 534 ? -1.245 9.429 -22.820 1.00 84.31 534 MET A CA 1
ATOM 4277 C C . MET A 1 534 ? -2.470 8.725 -22.215 1.00 84.31 534 MET A C 1
ATOM 4279 O O . MET A 1 534 ? -3.390 9.347 -21.690 1.00 84.31 534 MET A O 1
ATOM 4283 N N . ASN A 1 535 ? -2.492 7.394 -22.307 1.00 79.50 535 ASN A N 1
ATOM 4284 C CA . ASN A 1 535 ? -3.670 6.597 -21.928 1.00 79.50 535 ASN A CA 1
ATOM 4285 C C . ASN A 1 535 ? -3.840 6.442 -20.403 1.00 79.50 535 ASN A C 1
ATOM 4287 O O . ASN A 1 535 ? -4.956 6.294 -19.911 1.00 79.50 535 ASN A O 1
ATOM 4291 N N . THR A 1 536 ? -2.748 6.502 -19.639 1.00 86.06 536 THR A N 1
ATOM 4292 C CA . THR A 1 536 ? -2.752 6.338 -18.173 1.00 86.06 536 THR A CA 1
ATOM 4293 C C . THR A 1 536 ? -2.863 7.681 -17.451 1.00 86.06 536 THR A C 1
ATOM 4295 O O . THR A 1 536 ? -2.276 8.657 -17.917 1.00 86.06 536 THR A O 1
ATOM 4298 N N . SER A 1 537 ? -3.504 7.713 -16.278 1.00 83.44 537 SER A N 1
ATOM 4299 C CA . SER A 1 537 ? -3.624 8.916 -15.432 1.00 83.44 537 SER A CA 1
ATOM 4300 C C . SER A 1 537 ? -2.272 9.565 -15.124 1.00 83.44 537 SER A C 1
ATOM 4302 O O . SER A 1 537 ? -2.105 10.746 -15.385 1.00 83.44 537 SER A O 1
ATOM 4304 N N . VAL A 1 538 ? -1.272 8.780 -14.711 1.00 86.94 538 VAL A N 1
ATOM 4305 C CA . VAL A 1 538 ? 0.089 9.273 -14.415 1.00 86.94 538 VAL A CA 1
ATOM 4306 C C . VAL A 1 538 ? 0.718 9.977 -15.621 1.00 86.94 538 VAL A C 1
ATOM 4308 O O . VAL A 1 538 ? 1.294 11.052 -15.486 1.00 86.94 538 VAL A O 1
ATOM 4311 N N . ARG A 1 539 ? 0.579 9.400 -16.822 1.00 89.38 539 ARG A N 1
ATOM 4312 C CA . ARG A 1 539 ? 1.092 10.015 -18.055 1.00 89.38 539 ARG A CA 1
ATOM 4313 C C . ARG A 1 539 ? 0.378 11.314 -18.404 1.00 89.38 539 ARG A C 1
ATOM 4315 O O . ARG A 1 539 ? 1.038 12.242 -18.857 1.00 89.38 539 ARG A O 1
ATOM 4322 N N . ARG A 1 540 ? -0.942 11.381 -18.200 1.00 89.19 540 ARG A N 1
ATOM 4323 C CA . ARG A 1 540 ? -1.713 12.615 -18.406 1.00 89.19 540 ARG A CA 1
ATOM 4324 C C . ARG A 1 540 ? -1.286 13.689 -17.417 1.00 89.19 540 ARG A C 1
ATOM 4326 O O . ARG A 1 540 ? -0.984 14.788 -17.851 1.00 89.19 540 ARG A O 1
ATOM 4333 N N . ASP A 1 541 ? -1.168 13.351 -16.138 1.00 87.81 541 ASP A N 1
ATOM 4334 C CA . ASP A 1 541 ? -0.798 14.305 -15.090 1.00 87.81 541 ASP A CA 1
ATOM 4335 C C . ASP A 1 541 ? 0.602 14.883 -15.326 1.00 87.81 541 ASP A C 1
ATOM 4337 O O . ASP A 1 541 ? 0.784 16.097 -15.269 1.00 87.81 541 ASP A O 1
ATOM 4341 N N . VAL A 1 542 ? 1.585 14.044 -15.671 1.00 90.62 542 VAL A N 1
ATOM 4342 C CA . VAL A 1 542 ? 2.941 14.504 -16.014 1.00 90.62 542 VAL A CA 1
ATOM 4343 C C . VAL A 1 542 ? 2.938 15.355 -17.284 1.00 90.62 542 VAL A C 1
ATOM 4345 O O . VAL A 1 542 ? 3.565 16.409 -17.311 1.00 90.62 542 VAL A O 1
ATOM 4348 N N . PHE A 1 543 ? 2.223 14.928 -18.329 1.00 91.88 543 PHE A N 1
ATOM 4349 C CA . PHE A 1 543 ? 2.136 15.666 -19.588 1.00 91.88 543 PHE A CA 1
ATOM 4350 C C . PHE A 1 543 ? 1.497 17.045 -19.401 1.00 91.88 543 PHE A C 1
ATOM 4352 O O . PHE A 1 543 ? 2.052 18.047 -19.843 1.00 91.88 543 PHE A O 1
ATOM 4359 N N . CYS A 1 544 ? 0.361 17.109 -18.710 1.00 89.00 544 CYS A N 1
ATOM 4360 C CA . CYS A 1 544 ? -0.312 18.363 -18.408 1.00 89.00 544 CYS A CA 1
ATOM 4361 C C . CYS A 1 544 ? 0.573 19.261 -17.534 1.00 89.00 544 CYS A C 1
ATOM 4363 O O . CYS A 1 544 ? 0.717 20.440 -17.829 1.00 89.00 544 CYS A O 1
ATOM 4365 N N . THR A 1 545 ? 1.259 18.698 -16.536 1.00 89.31 545 THR A N 1
ATOM 4366 C CA . THR A 1 545 ? 2.192 19.457 -15.688 1.00 89.31 545 THR A CA 1
ATOM 4367 C C . THR A 1 545 ? 3.355 20.055 -16.485 1.00 89.31 545 THR A C 1
ATOM 4369 O O . THR A 1 545 ? 3.708 21.210 -16.257 1.00 89.31 545 THR A O 1
ATOM 4372 N N . LEU A 1 546 ? 3.921 19.305 -17.439 1.00 91.19 546 LEU A N 1
ATOM 4373 C CA . LEU A 1 546 ? 4.975 19.791 -18.337 1.00 91.19 546 LEU A CA 1
ATOM 4374 C C . LEU A 1 546 ? 4.473 20.934 -19.226 1.00 91.19 546 LEU A C 1
ATOM 4376 O O . LEU A 1 546 ? 5.111 21.978 -19.300 1.00 91.19 546 LEU A O 1
ATOM 4380 N N . MET A 1 547 ? 3.310 20.768 -19.853 1.00 88.81 547 MET A N 1
ATOM 4381 C CA . MET A 1 547 ? 2.750 21.769 -20.768 1.00 88.81 547 MET A CA 1
ATOM 4382 C C . MET A 1 547 ? 2.251 23.033 -20.047 1.00 88.81 547 MET A C 1
ATOM 4384 O O . MET A 1 547 ? 2.234 24.109 -20.634 1.00 88.81 547 MET A O 1
ATOM 4388 N N . SER A 1 548 ? 1.864 22.923 -18.773 1.00 87.56 548 SER A N 1
ATOM 4389 C CA . SER A 1 548 ? 1.463 24.057 -17.926 1.00 87.56 548 SER A CA 1
ATOM 4390 C C . SER A 1 548 ? 2.635 24.752 -17.220 1.00 87.56 548 SER A C 1
ATOM 4392 O O . SER A 1 548 ? 2.427 25.718 -16.477 1.00 87.56 548 SER A O 1
ATOM 4394 N N . SER A 1 549 ? 3.859 24.247 -17.363 1.00 90.81 549 SER A N 1
ATOM 4395 C CA . SER A 1 549 ? 5.042 24.835 -16.733 1.00 90.81 549 SER A CA 1
ATOM 4396 C C . SER A 1 549 ? 5.684 25.892 -17.629 1.00 90.81 549 SER A C 1
ATOM 4398 O O . SER A 1 549 ? 5.662 25.774 -18.851 1.00 90.81 549 SER A O 1
ATOM 4400 N N . LYS A 1 550 ? 6.219 26.957 -17.020 1.00 86.50 550 LYS A N 1
ATOM 4401 C CA . LYS A 1 550 ? 6.817 28.078 -17.771 1.00 86.50 550 LYS A CA 1
ATOM 4402 C C . LYS A 1 550 ? 8.311 27.883 -18.018 1.00 86.50 550 LYS A C 1
ATOM 4404 O O . LYS A 1 550 ? 8.800 28.191 -19.096 1.00 86.50 550 LYS A O 1
ATOM 4409 N N . ASN A 1 551 ? 9.010 27.375 -17.003 1.00 90.81 551 ASN A N 1
ATOM 4410 C CA . ASN A 1 551 ? 10.464 27.234 -16.962 1.00 90.81 551 ASN A CA 1
ATOM 4411 C C . ASN A 1 551 ? 10.844 25.830 -16.481 1.00 90.81 551 ASN A C 1
ATOM 4413 O O . ASN A 1 551 ? 10.058 25.171 -15.802 1.00 90.81 551 ASN A O 1
ATOM 4417 N N . GLU A 1 552 ? 12.064 25.388 -16.778 1.00 89.94 552 GLU A N 1
ATOM 4418 C CA . GLU A 1 552 ? 12.578 24.067 -16.382 1.00 89.94 552 GLU A CA 1
ATOM 4419 C C . GLU A 1 552 ? 12.527 23.823 -14.864 1.00 89.94 552 GLU A C 1
ATOM 4421 O O . GLU A 1 552 ? 12.100 22.754 -14.427 1.00 89.94 552 GLU A O 1
ATOM 4426 N N . SER A 1 553 ? 12.864 24.832 -14.053 1.00 89.69 553 SER A N 1
ATOM 4427 C CA . SER A 1 553 ? 12.814 24.748 -12.587 1.00 89.69 553 SER A CA 1
ATOM 4428 C C . SER A 1 553 ? 11.380 24.669 -12.056 1.00 89.69 553 SER A C 1
ATOM 4430 O O . SER A 1 553 ? 11.107 23.915 -11.125 1.00 89.69 553 SER A O 1
ATOM 4432 N N . ASP A 1 554 ? 10.447 25.396 -12.682 1.00 90.12 554 ASP A N 1
ATOM 4433 C CA . ASP A 1 554 ? 9.013 25.350 -12.356 1.00 90.12 554 ASP A CA 1
ATOM 4434 C C . ASP A 1 554 ? 8.417 23.980 -12.721 1.00 90.12 554 ASP A C 1
ATOM 4436 O O . ASP A 1 554 ? 7.664 23.386 -11.947 1.00 90.12 554 ASP A O 1
ATOM 4440 N N . ALA A 1 555 ? 8.815 23.427 -13.870 1.00 92.12 555 ALA A N 1
ATOM 4441 C CA . ALA A 1 555 ? 8.451 22.078 -14.284 1.00 92.12 555 ALA A CA 1
ATOM 4442 C C . ALA A 1 555 ? 8.971 21.032 -13.291 1.00 92.12 555 ALA A C 1
ATOM 4444 O O . ALA A 1 555 ? 8.217 20.159 -12.862 1.00 92.12 555 ALA A O 1
ATOM 4445 N N . PHE A 1 556 ? 10.242 21.139 -12.895 1.00 91.81 556 PHE A N 1
ATOM 4446 C CA . PHE A 1 556 ? 10.868 20.244 -11.927 1.00 91.81 556 PHE A CA 1
ATOM 4447 C C . PHE A 1 556 ? 10.134 20.267 -10.581 1.00 91.81 556 PHE A C 1
ATOM 4449 O O . PHE A 1 556 ? 9.767 19.210 -10.063 1.00 91.81 556 PHE A O 1
ATOM 4456 N N . GLU A 1 557 ? 9.845 21.454 -10.043 1.00 90.56 557 GLU A N 1
ATOM 4457 C CA . GLU A 1 557 ? 9.156 21.588 -8.761 1.00 90.56 557 GLU A CA 1
ATOM 4458 C C . GLU A 1 557 ? 7.730 21.021 -8.821 1.00 90.56 557 GLU A C 1
ATOM 4460 O O . GLU A 1 557 ? 7.349 20.197 -7.986 1.00 90.56 557 GLU A O 1
ATOM 4465 N N . LYS A 1 558 ? 6.950 21.388 -9.847 1.00 89.94 558 LYS A N 1
ATOM 4466 C CA . LYS A 1 558 ? 5.580 20.884 -10.025 1.00 89.94 558 LYS A CA 1
ATOM 4467 C C . LYS A 1 558 ? 5.542 19.366 -10.214 1.00 89.94 558 LYS A C 1
ATOM 4469 O O . LYS A 1 558 ? 4.684 18.704 -9.632 1.00 89.94 558 LYS A O 1
ATOM 4474 N N . LEU A 1 559 ? 6.485 18.797 -10.965 1.00 90.12 559 LEU A N 1
ATOM 4475 C CA . LEU A 1 559 ? 6.603 17.347 -11.139 1.00 90.12 559 LEU A CA 1
ATOM 4476 C C . LEU A 1 559 ? 7.009 16.636 -9.844 1.00 90.12 559 LEU A C 1
ATOM 4478 O O . LEU A 1 559 ? 6.555 15.518 -9.600 1.00 90.12 559 LEU A O 1
ATOM 4482 N N . MET A 1 560 ? 7.809 17.271 -8.985 1.00 87.44 560 MET A N 1
ATOM 4483 C CA . MET A 1 560 ? 8.132 16.726 -7.664 1.00 87.44 560 MET A CA 1
ATOM 4484 C C . MET A 1 560 ? 6.955 16.779 -6.692 1.00 87.44 560 MET A C 1
ATOM 4486 O O . MET A 1 560 ? 6.752 15.824 -5.939 1.00 87.44 560 MET A O 1
ATOM 4490 N N . ARG A 1 561 ? 6.098 17.803 -6.781 1.00 86.75 561 ARG A N 1
ATOM 4491 C CA . ARG A 1 561 ? 4.846 17.870 -6.006 1.00 86.75 561 ARG A CA 1
ATOM 4492 C C . ARG A 1 561 ? 3.849 16.757 -6.357 1.00 86.75 561 ARG A C 1
ATOM 4494 O O . ARG A 1 561 ? 3.011 16.428 -5.524 1.00 86.75 561 ARG A O 1
ATOM 4501 N N . LEU A 1 562 ? 3.951 16.129 -7.537 1.00 82.69 562 LEU A N 1
ATOM 4502 C CA . LEU A 1 562 ? 3.119 14.965 -7.891 1.00 82.69 562 LEU A CA 1
ATOM 4503 C C . LEU A 1 562 ? 3.428 13.715 -7.047 1.00 82.69 562 LEU A C 1
ATOM 4505 O O . LEU A 1 562 ? 2.635 12.775 -7.070 1.00 82.69 562 LEU A O 1
ATOM 4509 N N . ALA A 1 563 ? 4.553 13.687 -6.318 1.00 80.62 563 ALA A N 1
ATOM 4510 C CA . ALA A 1 563 ? 4.935 12.621 -5.385 1.00 80.62 563 ALA A CA 1
ATOM 4511 C C . ALA A 1 563 ? 4.784 11.194 -5.959 1.00 80.62 563 ALA A C 1
ATOM 4513 O O . ALA A 1 563 ? 4.368 10.260 -5.264 1.00 80.62 563 ALA A O 1
ATOM 4514 N N . LEU A 1 564 ? 5.118 11.026 -7.245 1.00 84.12 564 LEU A N 1
ATOM 4515 C CA . LEU A 1 564 ? 5.101 9.730 -7.924 1.00 84.12 564 LEU A CA 1
ATOM 4516 C C . LEU A 1 564 ? 6.071 8.768 -7.227 1.00 84.12 564 LEU A C 1
ATOM 4518 O O . LEU A 1 564 ? 7.119 9.186 -6.744 1.00 84.12 564 LEU A O 1
ATOM 4522 N N . LYS A 1 565 ? 5.748 7.470 -7.169 1.00 79.62 565 LYS A N 1
ATOM 4523 C CA . LYS A 1 565 ? 6.576 6.482 -6.451 1.00 79.62 565 LYS A CA 1
ATOM 4524 C C . LYS A 1 565 ? 7.120 5.399 -7.382 1.00 79.62 565 LYS A C 1
ATOM 4526 O O . LYS A 1 565 ? 6.384 4.751 -8.128 1.00 79.62 565 LYS A O 1
ATOM 4531 N N . GLY A 1 566 ? 8.423 5.133 -7.292 1.00 82.69 566 GLY A N 1
ATOM 4532 C CA . GLY A 1 566 ? 9.051 3.929 -7.837 1.00 82.69 566 GLY A CA 1
ATOM 4533 C C . GLY A 1 566 ? 9.083 3.888 -9.366 1.00 82.69 566 GLY A C 1
ATOM 4534 O O . GLY A 1 566 ? 9.843 4.615 -10.000 1.00 82.69 566 GLY A O 1
ATOM 4535 N N . GLN A 1 567 ? 8.312 2.983 -9.980 1.00 81.38 567 GLN A N 1
ATOM 4536 C CA . GLN A 1 567 ? 8.282 2.850 -11.444 1.00 81.38 567 GLN A CA 1
ATOM 4537 C C . GLN A 1 567 ? 7.605 4.045 -12.129 1.00 81.38 567 GLN A C 1
ATOM 4539 O O . GLN A 1 567 ? 7.998 4.395 -13.237 1.00 81.38 567 GLN A O 1
ATOM 4544 N N . GLN A 1 568 ? 6.658 4.707 -11.460 1.00 86.31 568 GLN A N 1
ATOM 4545 C CA . GLN A 1 568 ? 5.935 5.857 -12.011 1.00 86.31 568 GLN A CA 1
ATOM 4546 C C . GLN A 1 568 ? 6.846 7.069 -12.239 1.00 86.31 568 GLN A C 1
ATOM 4548 O O . GLN A 1 568 ? 6.686 7.780 -13.221 1.00 86.31 568 GLN A O 1
ATOM 4553 N N . GLU A 1 569 ? 7.856 7.275 -11.392 1.00 87.62 569 GLU A N 1
ATOM 4554 C CA . GLU A 1 569 ? 8.815 8.382 -11.543 1.00 87.62 569 GLU A CA 1
ATOM 4555 C C . GLU A 1 569 ? 9.652 8.247 -12.822 1.00 87.62 569 GLU A C 1
ATOM 4557 O O . GLU A 1 569 ? 10.103 9.241 -13.385 1.00 87.62 569 GLU A O 1
ATOM 4562 N N . ARG A 1 570 ? 9.839 7.019 -13.323 1.00 89.19 570 ARG A N 1
ATOM 4563 C CA . ARG A 1 570 ? 10.564 6.776 -14.579 1.00 89.19 570 ARG A CA 1
ATOM 4564 C C . ARG A 1 570 ? 9.789 7.278 -15.790 1.00 89.19 570 ARG A C 1
ATOM 4566 O O . ARG A 1 570 ? 10.403 7.676 -16.778 1.00 89.19 570 ARG A O 1
ATOM 4573 N N . GLU A 1 571 ? 8.458 7.286 -15.706 1.00 90.69 571 GLU A N 1
ATOM 4574 C CA . GLU A 1 571 ? 7.594 7.784 -16.776 1.00 90.69 571 GLU A CA 1
ATOM 4575 C C . GLU A 1 571 ? 7.843 9.268 -17.054 1.00 90.69 571 GLU A C 1
ATOM 4577 O O . GLU A 1 571 ? 7.712 9.669 -18.202 1.00 90.69 571 GLU A O 1
ATOM 4582 N N . ILE A 1 572 ? 8.306 10.055 -16.071 1.00 92.25 572 ILE A N 1
ATOM 4583 C CA . ILE A 1 572 ? 8.671 11.468 -16.271 1.00 92.25 572 ILE A CA 1
ATOM 4584 C C . ILE A 1 572 ? 9.677 11.607 -17.418 1.00 92.25 572 ILE A C 1
ATOM 4586 O O . ILE A 1 572 ? 9.417 12.296 -18.401 1.00 92.25 572 ILE A O 1
ATOM 4590 N N . ILE A 1 573 ? 10.787 10.869 -17.345 1.00 93.56 573 ILE A N 1
ATOM 4591 C CA . ILE A 1 573 ? 11.844 10.912 -18.363 1.00 93.56 573 ILE A CA 1
ATOM 4592 C C . ILE A 1 573 ? 11.340 10.378 -19.711 1.00 93.56 573 ILE A C 1
ATOM 4594 O O . ILE A 1 573 ? 11.629 10.954 -20.760 1.00 93.56 573 ILE A O 1
ATOM 4598 N N . HIS A 1 574 ? 10.555 9.296 -19.703 1.00 93.12 574 HIS A N 1
ATOM 4599 C CA . HIS A 1 574 ? 9.995 8.731 -20.933 1.00 93.12 574 HIS A CA 1
ATOM 4600 C C . HIS A 1 574 ? 9.023 9.685 -21.636 1.00 93.12 574 HIS A C 1
ATOM 4602 O O . HIS A 1 574 ? 9.012 9.728 -22.870 1.00 93.12 574 HIS A O 1
ATOM 4608 N N . ILE A 1 575 ? 8.225 10.436 -20.874 1.00 93.62 575 ILE A N 1
ATOM 4609 C CA . ILE A 1 575 ? 7.279 11.421 -21.398 1.00 93.62 575 ILE A CA 1
ATOM 4610 C C . ILE A 1 575 ? 8.029 12.640 -21.927 1.00 93.62 575 ILE A C 1
ATOM 4612 O O . ILE A 1 575 ? 7.738 13.041 -23.047 1.00 93.62 575 ILE A O 1
ATOM 4616 N N . CYS A 1 576 ? 9.036 13.164 -21.217 1.00 93.31 576 CYS A N 1
ATOM 4617 C CA . CYS A 1 576 ? 9.858 14.272 -21.720 1.00 93.31 576 CYS A CA 1
ATOM 4618 C C . CYS A 1 576 ? 10.478 13.944 -23.088 1.00 93.31 576 CYS A C 1
ATOM 4620 O O . CYS A 1 576 ? 10.332 14.717 -24.032 1.00 93.31 576 CYS A O 1
ATOM 4622 N N . ILE A 1 577 ? 11.090 12.759 -23.230 1.00 93.25 577 ILE A N 1
ATOM 4623 C CA . ILE A 1 577 ? 11.656 12.309 -24.514 1.00 93.25 577 ILE A CA 1
ATOM 4624 C C . ILE A 1 577 ? 10.549 12.136 -25.561 1.00 93.25 577 ILE A C 1
ATOM 4626 O O . ILE A 1 577 ? 10.726 12.499 -26.718 1.00 93.25 577 ILE A O 1
ATOM 4630 N N . HIS A 1 578 ? 9.395 11.575 -25.190 1.00 91.88 578 HIS A N 1
ATOM 4631 C CA . HIS A 1 578 ? 8.285 11.413 -26.129 1.00 91.88 578 HIS A CA 1
ATOM 4632 C C . HIS A 1 578 ? 7.761 12.755 -26.644 1.00 91.88 578 HIS A C 1
ATOM 4634 O O . HIS A 1 578 ? 7.567 12.880 -27.848 1.00 91.88 578 HIS A O 1
ATOM 4640 N N . CYS A 1 579 ? 7.574 13.744 -25.769 1.00 91.50 579 CYS A N 1
ATOM 4641 C CA . CYS A 1 579 ? 7.133 15.085 -26.143 1.00 91.50 579 CYS A CA 1
ATOM 4642 C C . CYS A 1 579 ? 8.151 15.767 -27.061 1.00 91.50 579 CYS A C 1
ATOM 4644 O O . CYS A 1 579 ? 7.773 16.206 -28.144 1.00 91.50 579 CYS A O 1
ATOM 4646 N N . ALA A 1 580 ? 9.442 15.730 -26.713 1.00 91.88 580 ALA A N 1
ATOM 4647 C CA . ALA A 1 580 ? 10.513 16.301 -27.535 1.00 91.88 580 ALA A CA 1
ATOM 4648 C C . ALA A 1 580 ? 10.544 15.740 -28.975 1.00 91.88 580 ALA A C 1
ATOM 4650 O O . ALA A 1 580 ? 10.882 16.445 -29.922 1.00 91.88 580 ALA A O 1
ATOM 4651 N N . LEU A 1 581 ? 10.154 14.472 -29.166 1.00 91.50 581 LEU A N 1
ATOM 4652 C CA . LEU A 1 581 ? 10.082 13.830 -30.487 1.00 91.50 581 LEU A CA 1
ATOM 4653 C C . LEU A 1 581 ? 8.787 14.105 -31.261 1.00 91.50 581 LEU A C 1
ATOM 4655 O O . LEU A 1 581 ? 8.692 13.716 -32.426 1.00 91.50 581 LEU A O 1
ATOM 4659 N N . GLN A 1 582 ? 7.766 14.676 -30.627 1.00 89.88 582 GLN A N 1
ATOM 4660 C CA . GLN A 1 582 ? 6.480 14.981 -31.264 1.00 89.88 582 GLN A CA 1
ATOM 4661 C C . GLN A 1 582 ? 6.325 16.466 -31.599 1.00 89.88 582 GLN A C 1
ATOM 4663 O O . GLN A 1 582 ? 5.437 16.807 -32.377 1.00 89.88 582 GLN A O 1
ATOM 4668 N N . GLU A 1 583 ? 7.171 17.338 -31.051 1.00 88.88 583 GLU A N 1
ATOM 4669 C CA . GLU A 1 583 ? 7.143 18.759 -31.387 1.00 88.88 583 GLU A CA 1
ATOM 4670 C C . GLU A 1 583 ? 7.588 19.034 -32.823 1.00 88.88 583 GLU A C 1
ATOM 4672 O O . GLU A 1 583 ? 8.391 18.306 -33.402 1.00 88.88 583 GLU A O 1
ATOM 4677 N N . THR A 1 584 ? 7.056 20.110 -33.403 1.00 86.69 584 THR A N 1
ATOM 4678 C CA . THR A 1 584 ? 7.353 20.526 -34.781 1.00 86.69 584 THR A CA 1
ATOM 4679 C C . THR A 1 584 ? 8.771 21.066 -34.933 1.00 86.69 584 THR A C 1
ATOM 4681 O O . THR A 1 584 ? 9.389 20.873 -35.978 1.00 86.69 584 THR A O 1
ATOM 4684 N N . LYS A 1 585 ? 9.295 21.713 -33.890 1.00 90.12 585 LYS A N 1
ATOM 4685 C CA . LYS A 1 585 ? 10.677 22.183 -33.781 1.00 90.12 585 LYS A CA 1
ATOM 4686 C C . LYS A 1 585 ? 11.276 21.634 -32.497 1.00 90.12 585 LYS A C 1
ATOM 4688 O O . LYS A 1 585 ? 10.567 21.477 -31.509 1.00 90.12 585 LYS A O 1
ATOM 4693 N N . TYR A 1 586 ? 12.573 21.354 -32.514 1.00 90.81 586 TYR A N 1
ATOM 4694 C CA . TYR A 1 586 ? 13.268 20.908 -31.317 1.00 90.81 586 TYR A CA 1
ATOM 4695 C C . TYR A 1 586 ? 13.238 21.991 -30.232 1.00 90.81 586 TYR A C 1
ATOM 4697 O O . TYR A 1 586 ? 13.630 23.133 -30.479 1.00 90.81 586 TYR A O 1
ATOM 4705 N N . ASN A 1 587 ? 12.807 21.608 -29.033 1.00 91.31 587 ASN A N 1
ATOM 4706 C CA . ASN A 1 587 ? 12.745 22.483 -27.874 1.00 91.31 587 ASN A CA 1
ATOM 4707 C C . ASN A 1 587 ? 13.703 21.993 -26.780 1.00 91.31 587 ASN A C 1
ATOM 4709 O O . ASN A 1 587 ? 13.527 20.907 -26.222 1.00 91.31 587 ASN A O 1
ATOM 4713 N N . SER A 1 588 ? 14.698 22.827 -26.461 1.00 90.25 588 SER A N 1
ATOM 4714 C CA . SER A 1 588 ? 15.728 22.549 -25.447 1.00 90.25 588 SER A CA 1
ATOM 4715 C C . SER A 1 588 ? 15.147 22.378 -24.035 1.00 90.25 588 SER A C 1
ATOM 4717 O O . SER A 1 588 ? 15.726 21.676 -23.207 1.00 90.25 588 SER A O 1
ATOM 4719 N N . PHE A 1 589 ? 13.954 22.931 -23.779 1.00 93.38 589 PHE A N 1
ATOM 4720 C CA . PHE A 1 589 ? 13.250 22.832 -22.498 1.00 93.38 589 PHE A CA 1
ATOM 4721 C C . PHE A 1 589 ? 13.187 21.396 -21.952 1.00 93.38 589 PHE A C 1
ATOM 4723 O O . PHE A 1 589 ? 13.496 21.160 -20.786 1.00 93.38 589 PHE A O 1
ATOM 4730 N N . TYR A 1 590 ? 12.848 20.403 -22.784 1.00 93.56 590 TYR A N 1
ATOM 4731 C CA . TYR A 1 590 ? 12.749 19.014 -22.315 1.00 93.56 590 TYR A CA 1
ATOM 4732 C C . TYR A 1 590 ? 14.103 18.420 -21.933 1.00 93.56 590 TYR A C 1
ATOM 4734 O O . TYR A 1 590 ? 14.166 17.607 -21.009 1.00 93.56 590 TYR A O 1
ATOM 4742 N N . SER A 1 591 ? 15.170 18.811 -22.633 1.00 92.19 591 SER A N 1
ATOM 4743 C CA . SER A 1 591 ? 16.527 18.382 -22.299 1.00 92.19 591 SER A CA 1
ATOM 4744 C C . SER A 1 591 ? 16.947 18.942 -20.944 1.00 92.19 591 SER A C 1
ATOM 4746 O O . SER A 1 591 ? 17.395 18.188 -20.080 1.00 92.19 591 SER A O 1
ATOM 4748 N N . ALA A 1 592 ? 16.692 20.232 -20.715 1.00 93.19 592 ALA A N 1
ATOM 4749 C CA . ALA A 1 592 ? 17.018 20.893 -19.461 1.00 93.19 592 ALA A CA 1
ATOM 4750 C C . ALA A 1 592 ? 16.203 20.347 -18.272 1.00 93.19 592 ALA A C 1
ATOM 4752 O O . ALA A 1 592 ? 16.745 20.110 -17.194 1.00 93.19 592 ALA A O 1
ATOM 4753 N N . VAL A 1 593 ? 14.920 20.013 -18.466 1.00 93.81 593 VAL A N 1
ATOM 4754 C CA . VAL A 1 593 ? 14.131 19.315 -17.431 1.00 93.81 593 VAL A CA 1
ATOM 4755 C C . VAL A 1 593 ? 14.740 17.945 -17.107 1.00 93.81 593 VAL A C 1
ATOM 4757 O O . VAL A 1 593 ? 14.910 17.604 -15.935 1.00 93.81 593 VAL A O 1
ATOM 4760 N N . ILE A 1 594 ? 15.100 17.147 -18.119 1.00 93.94 594 ILE A N 1
ATOM 4761 C CA . ILE A 1 594 ? 15.746 15.839 -17.910 1.00 93.94 594 ILE A CA 1
ATOM 4762 C C . ILE A 1 594 ? 17.079 15.998 -17.166 1.00 93.94 594 ILE A C 1
ATOM 4764 O O . ILE A 1 594 ? 17.392 15.177 -16.299 1.00 93.94 594 ILE A O 1
ATOM 4768 N N . GLU A 1 595 ? 17.845 17.041 -17.473 1.00 93.12 595 GLU A N 1
ATOM 4769 C CA . GLU A 1 595 ? 19.098 17.374 -16.800 1.00 93.12 595 GLU A CA 1
ATOM 4770 C C . GLU A 1 595 ? 18.891 17.643 -15.306 1.00 93.12 595 GLU A C 1
ATOM 4772 O O . GLU A 1 595 ? 19.542 16.988 -14.488 1.00 93.12 595 GLU A O 1
ATOM 4777 N N . GLN A 1 596 ? 17.931 18.497 -14.935 1.00 92.88 596 GLN A N 1
ATOM 4778 C CA . GLN A 1 596 ? 17.598 18.776 -13.531 1.00 92.88 596 GLN A CA 1
ATOM 4779 C C . GLN A 1 596 ? 17.257 17.486 -12.764 1.00 92.88 596 GLN A C 1
ATOM 4781 O O . GLN A 1 596 ? 17.757 17.238 -11.663 1.00 92.88 596 GLN A O 1
ATOM 4786 N N . PHE A 1 597 ? 16.489 16.581 -13.382 1.00 92.12 597 PHE A N 1
ATOM 4787 C CA . PHE A 1 597 ? 16.206 15.267 -12.797 1.00 92.12 597 PHE A CA 1
ATOM 4788 C C . PHE A 1 597 ? 17.448 14.372 -12.683 1.00 92.12 597 PHE A C 1
ATOM 4790 O O . PHE A 1 597 ? 17.595 13.634 -11.702 1.00 92.12 597 PHE A O 1
ATOM 4797 N N . CYS A 1 598 ? 18.355 14.418 -13.660 1.00 91.62 598 CYS A N 1
ATOM 4798 C CA . CYS A 1 598 ? 19.608 13.665 -13.624 1.00 91.62 598 CYS A CA 1
ATOM 4799 C C . CYS A 1 598 ? 20.557 14.161 -12.523 1.00 91.62 598 CYS A C 1
ATOM 4801 O O . CYS A 1 598 ? 21.217 13.325 -11.897 1.00 91.62 598 CYS A O 1
ATOM 4803 N N . LEU A 1 599 ? 20.591 15.474 -12.265 1.00 90.62 599 LEU A N 1
ATOM 4804 C CA . LEU A 1 599 ? 21.340 16.091 -11.166 1.00 90.62 599 LEU A CA 1
ATOM 4805 C C . LEU A 1 599 ? 20.744 15.730 -9.802 1.00 90.62 599 LEU A C 1
ATOM 4807 O O . LEU A 1 599 ? 21.484 15.402 -8.877 1.00 90.62 599 LEU A O 1
ATOM 4811 N N . PHE A 1 600 ? 19.413 15.700 -9.695 1.00 89.38 600 PHE A N 1
ATOM 4812 C CA . PHE A 1 600 ? 18.725 15.381 -8.446 1.00 89.38 600 PHE A CA 1
ATOM 4813 C C . PHE A 1 600 ? 19.002 13.953 -7.946 1.00 89.38 600 PHE A C 1
ATOM 4815 O O . PHE A 1 600 ? 19.283 13.747 -6.766 1.00 89.38 600 PHE A O 1
ATOM 4822 N N . HIS A 1 601 ? 18.934 12.932 -8.817 1.00 88.88 601 HIS A N 1
ATOM 4823 C CA . HIS A 1 601 ? 19.224 11.552 -8.405 1.00 88.88 601 HIS A CA 1
ATOM 4824 C C . HIS A 1 601 ? 19.738 10.665 -9.550 1.00 88.88 601 HIS A C 1
ATOM 4826 O O . HIS A 1 601 ? 19.101 10.512 -10.592 1.00 88.88 601 HIS A O 1
ATOM 4832 N N . LYS A 1 602 ? 20.805 9.887 -9.281 1.00 87.81 602 LYS A N 1
ATOM 4833 C CA . LYS A 1 602 ? 21.434 8.923 -10.221 1.00 87.81 602 LYS A CA 1
ATOM 4834 C C . LYS A 1 602 ? 20.481 7.911 -10.895 1.00 87.81 602 LYS A C 1
ATOM 4836 O O . LYS A 1 602 ? 20.822 7.334 -11.925 1.00 87.81 602 LYS A O 1
ATOM 4841 N N . ARG A 1 603 ? 19.287 7.675 -10.341 1.00 88.56 603 ARG A N 1
ATOM 4842 C CA . ARG A 1 603 ? 18.276 6.761 -10.903 1.00 88.56 603 ARG A CA 1
ATOM 4843 C C . ARG A 1 603 ? 17.660 7.315 -12.190 1.00 88.56 603 ARG A C 1
ATOM 4845 O O . ARG A 1 603 ? 17.333 6.543 -13.090 1.00 88.56 603 ARG A O 1
ATOM 4852 N N . PHE A 1 604 ? 17.536 8.639 -12.286 1.00 91.31 604 PHE A N 1
ATOM 4853 C CA . PHE A 1 604 ? 17.027 9.316 -13.472 1.00 91.31 604 PHE A CA 1
ATOM 4854 C C . PHE A 1 604 ? 18.063 9.290 -14.590 1.00 91.31 604 PHE A C 1
ATOM 4856 O O . PHE A 1 604 ? 17.696 8.974 -15.714 1.00 91.31 604 PHE A O 1
ATOM 4863 N N . LYS A 1 605 ? 19.356 9.425 -14.264 1.00 90.88 605 LYS A N 1
ATOM 4864 C CA . LYS A 1 605 ? 20.466 9.206 -15.207 1.00 90.88 605 LYS A CA 1
ATOM 4865 C C . LYS A 1 605 ? 20.427 7.812 -15.844 1.00 90.88 605 LYS A C 1
ATOM 4867 O O . LYS A 1 605 ? 20.523 7.675 -17.060 1.00 90.88 605 LYS A O 1
ATOM 4872 N N . LEU A 1 606 ? 20.201 6.773 -15.035 1.00 91.12 606 LEU A N 1
ATOM 4873 C CA . LEU A 1 606 ? 20.044 5.405 -15.539 1.00 91.12 606 LEU A CA 1
ATOM 4874 C C . LEU A 1 606 ? 18.775 5.240 -16.400 1.00 91.12 606 LEU A C 1
ATOM 4876 O O . LEU A 1 606 ? 18.802 4.574 -17.432 1.00 91.12 606 LEU A O 1
ATOM 4880 N N . THR A 1 607 ? 17.665 5.855 -15.989 1.00 93.56 607 THR A N 1
ATOM 4881 C CA . THR A 1 607 ? 16.393 5.809 -16.731 1.00 93.56 607 THR A CA 1
ATOM 4882 C C . THR A 1 607 ? 16.508 6.522 -18.078 1.00 93.56 607 THR A C 1
ATOM 4884 O O . THR A 1 607 ? 16.080 5.974 -19.087 1.00 93.56 607 THR A O 1
ATOM 4887 N N . ALA A 1 608 ? 17.144 7.692 -18.113 1.00 93.38 608 ALA A N 1
ATOM 4888 C CA . ALA A 1 608 ? 17.445 8.456 -19.317 1.00 93.38 608 ALA A CA 1
ATOM 4889 C C . ALA A 1 608 ? 18.302 7.653 -20.300 1.00 93.38 608 ALA A C 1
ATOM 4891 O O . ALA A 1 608 ? 17.975 7.577 -21.483 1.00 93.38 608 ALA A O 1
ATOM 4892 N N . GLN A 1 609 ? 19.340 6.972 -19.804 1.00 92.12 609 GLN A N 1
ATOM 4893 C CA . GLN A 1 609 ? 20.171 6.092 -20.623 1.00 92.12 609 GLN A CA 1
ATOM 4894 C C . GLN A 1 609 ? 19.357 4.955 -21.258 1.00 92.12 609 GLN A C 1
ATOM 4896 O O . GLN A 1 609 ? 19.441 4.747 -22.467 1.00 92.12 609 GLN A O 1
ATOM 4901 N N . TYR A 1 610 ? 18.546 4.235 -20.474 1.00 92.38 610 TYR A N 1
ATOM 4902 C CA . TYR A 1 610 ? 17.705 3.159 -21.010 1.00 92.38 610 TYR A CA 1
ATOM 4903 C C . TYR A 1 610 ? 16.625 3.676 -21.965 1.00 92.38 610 TYR A C 1
ATOM 4905 O O . TYR A 1 610 ? 16.381 3.063 -23.002 1.00 92.38 610 TYR A O 1
ATOM 4913 N N . ALA A 1 611 ? 16.019 4.823 -21.659 1.00 93.00 611 ALA A N 1
ATOM 4914 C CA . ALA A 1 611 ? 15.022 5.440 -22.517 1.00 93.00 611 ALA A CA 1
ATOM 4915 C C . ALA A 1 611 ? 15.618 5.828 -23.877 1.00 93.00 611 ALA A C 1
ATOM 4917 O O . ALA A 1 611 ? 15.014 5.525 -24.904 1.00 93.00 611 ALA A O 1
ATOM 4918 N N . LEU A 1 612 ? 16.818 6.420 -23.905 1.00 93.19 612 LEU A N 1
ATOM 4919 C CA . LEU A 1 612 ? 17.538 6.701 -25.149 1.00 93.19 612 LEU A CA 1
ATOM 4920 C C . LEU A 1 612 ? 17.899 5.415 -25.893 1.00 93.19 612 LEU A C 1
ATOM 4922 O O . LEU A 1 612 ? 17.668 5.325 -27.095 1.00 93.19 612 LEU A O 1
ATOM 4926 N N . TRP A 1 613 ? 18.390 4.389 -25.195 1.00 93.19 613 TRP A N 1
ATOM 4927 C CA . TRP A 1 613 ? 18.689 3.087 -25.797 1.00 93.19 613 TRP A CA 1
ATOM 4928 C C . TRP A 1 613 ? 17.488 2.467 -26.506 1.00 93.19 613 TRP A C 1
ATOM 4930 O O . TRP A 1 613 ? 17.627 1.975 -27.626 1.00 93.19 613 TRP A O 1
ATOM 4940 N N . ASP A 1 614 ? 16.309 2.516 -25.895 1.00 91.69 614 ASP A N 1
ATOM 4941 C CA . ASP A 1 614 ? 15.093 1.977 -26.501 1.00 91.69 614 ASP A CA 1
ATOM 4942 C C . ASP A 1 614 ? 14.670 2.763 -27.749 1.00 91.69 614 ASP A C 1
ATOM 4944 O O . ASP A 1 614 ? 14.152 2.173 -28.700 1.00 91.69 614 ASP A O 1
ATOM 4948 N N . ARG A 1 615 ? 14.916 4.079 -27.796 1.00 92.19 615 ARG A N 1
ATOM 4949 C CA . ARG A 1 615 ? 14.643 4.898 -28.990 1.00 92.19 615 ARG A CA 1
ATOM 4950 C C . ARG A 1 615 ? 15.687 4.679 -30.086 1.00 92.19 615 ARG A C 1
ATOM 4952 O O . ARG A 1 615 ? 15.302 4.495 -31.237 1.00 92.19 615 ARG A O 1
ATOM 4959 N N . ILE A 1 616 ? 16.969 4.592 -29.729 1.00 90.56 616 ILE A N 1
ATOM 4960 C CA . ILE A 1 616 ? 18.079 4.338 -30.662 1.00 90.56 616 ILE A CA 1
ATOM 4961 C C . ILE A 1 616 ? 17.943 2.951 -31.319 1.00 90.56 616 ILE A C 1
ATOM 4963 O O . ILE A 1 616 ? 18.134 2.811 -32.523 1.00 90.56 616 ILE A O 1
ATOM 4967 N N . LYS A 1 617 ? 17.517 1.917 -30.581 1.00 89.31 617 LYS A N 1
ATOM 4968 C CA . LYS A 1 617 ? 17.253 0.585 -31.170 1.00 89.31 617 LYS A CA 1
ATOM 4969 C C . LYS A 1 617 ? 16.122 0.586 -32.196 1.00 89.31 617 LYS A C 1
ATOM 4971 O O . LYS A 1 617 ? 16.089 -0.273 -33.070 1.00 89.31 617 LYS A O 1
ATOM 4976 N N . ASN A 1 618 ? 15.186 1.525 -32.078 1.00 88.31 618 ASN A N 1
ATOM 4977 C CA . ASN A 1 618 ? 13.991 1.608 -32.911 1.00 88.31 618 ASN A CA 1
ATOM 4978 C C . ASN A 1 618 ? 14.043 2.784 -33.908 1.00 88.31 618 ASN A C 1
ATOM 4980 O O . ASN A 1 618 ? 12.992 3.240 -34.359 1.00 88.31 618 ASN A O 1
ATOM 4984 N N . LEU A 1 619 ? 15.241 3.262 -34.283 1.00 87.06 619 LEU A N 1
ATOM 4985 C CA . LEU A 1 619 ? 15.433 4.400 -35.203 1.00 87.06 619 LEU A CA 1
ATOM 4986 C C . LEU A 1 619 ? 14.655 4.270 -36.520 1.00 87.06 619 LEU A C 1
ATOM 4988 O O . LEU A 1 619 ? 14.094 5.253 -37.000 1.00 87.06 619 LEU A O 1
ATOM 4992 N N . SER A 1 620 ? 14.558 3.059 -37.071 1.00 85.88 620 SER A N 1
ATOM 4993 C CA . SER A 1 620 ? 13.840 2.778 -38.323 1.00 85.88 620 SER A CA 1
ATOM 4994 C C . SER A 1 620 ? 12.326 3.009 -38.245 1.00 85.88 620 SER A C 1
ATOM 4996 O O . SER A 1 620 ? 11.673 3.157 -39.273 1.00 85.88 620 SER A O 1
ATOM 4998 N N . THR A 1 621 ? 11.749 3.060 -37.039 1.00 89.50 621 THR A N 1
ATOM 4999 C CA . THR A 1 621 ? 10.309 3.299 -36.838 1.00 89.50 621 THR A CA 1
ATOM 5000 C C . THR A 1 621 ? 9.963 4.792 -36.829 1.00 89.50 621 THR A C 1
ATOM 5002 O O . THR A 1 621 ? 8.809 5.160 -37.045 1.00 89.50 621 THR A O 1
ATOM 5005 N N . PHE A 1 622 ? 10.945 5.660 -36.574 1.00 88.50 622 PHE A N 1
ATOM 5006 C CA . PHE A 1 622 ? 10.746 7.105 -36.472 1.00 88.50 622 PHE A CA 1
ATOM 5007 C C . PHE A 1 622 ? 10.872 7.794 -37.830 1.00 88.50 622 PHE A C 1
ATOM 5009 O O . PHE A 1 622 ? 11.638 7.356 -38.688 1.00 88.50 622 PHE A O 1
ATOM 5016 N N . LYS A 1 623 ? 10.147 8.903 -38.013 1.00 90.50 623 LYS A N 1
ATOM 5017 C CA . LYS A 1 623 ? 10.291 9.772 -39.193 1.00 90.50 623 LYS A CA 1
ATOM 5018 C C . LYS A 1 623 ? 11.629 10.519 -39.155 1.00 90.50 623 LYS A C 1
ATOM 5020 O O . LYS A 1 623 ? 12.236 10.657 -38.097 1.00 90.50 623 LYS A O 1
ATOM 5025 N N . GLU A 1 624 ? 12.075 11.040 -40.295 1.00 88.38 624 GLU A N 1
ATOM 5026 C CA . GLU A 1 624 ? 13.376 11.712 -40.411 1.00 88.38 624 GLU A CA 1
ATOM 5027 C C . GLU A 1 624 ? 13.539 12.904 -39.461 1.00 88.38 624 GLU A C 1
ATOM 5029 O O . GLU A 1 624 ? 14.508 12.955 -38.709 1.00 88.38 624 GLU A O 1
ATOM 5034 N N . TRP A 1 625 ? 12.544 13.791 -39.392 1.00 89.94 625 TRP A N 1
ATOM 5035 C CA . TRP A 1 625 ? 12.552 14.924 -38.462 1.00 89.94 625 TRP A CA 1
ATOM 5036 C C . TRP A 1 625 ? 12.616 14.486 -36.988 1.00 89.94 625 TRP A C 1
ATOM 5038 O O . TRP A 1 625 ? 13.328 15.091 -36.193 1.00 89.94 625 TRP A O 1
ATOM 5048 N N . GLN A 1 626 ? 11.959 13.377 -36.628 1.00 91.19 626 GLN A N 1
ATOM 5049 C CA . GLN A 1 626 ? 12.013 12.824 -35.269 1.00 91.19 626 GLN A CA 1
ATOM 5050 C C . GLN A 1 626 ? 13.395 12.261 -34.947 1.00 91.19 626 GLN A C 1
ATOM 5052 O O . GLN A 1 626 ? 13.865 12.397 -33.822 1.00 91.19 626 GLN A O 1
ATOM 5057 N N . ARG A 1 627 ? 14.065 11.640 -35.927 1.00 92.31 627 ARG A N 1
ATOM 5058 C CA . ARG A 1 627 ? 15.454 11.188 -35.770 1.00 92.31 627 ARG A CA 1
ATOM 5059 C C . ARG A 1 627 ? 16.397 12.374 -35.581 1.00 92.31 627 ARG A C 1
ATOM 5061 O O . ARG A 1 627 ? 17.286 12.288 -34.741 1.00 92.31 627 ARG A O 1
ATOM 5068 N N . SER A 1 628 ? 16.165 13.477 -36.292 1.00 91.56 628 SER A N 1
ATOM 5069 C CA . SER A 1 628 ? 16.908 14.726 -36.098 1.00 91.56 628 SER A CA 1
ATOM 5070 C C . SER A 1 628 ? 16.695 15.299 -34.694 1.00 91.56 628 SER A C 1
ATOM 5072 O O . SER A 1 628 ? 17.676 15.582 -34.017 1.00 91.56 628 SER A O 1
ATOM 5074 N N . HIS A 1 629 ? 15.451 15.374 -34.206 1.00 93.44 629 HIS A N 1
ATOM 5075 C CA . HIS A 1 629 ? 15.164 15.816 -32.832 1.00 93.44 629 HIS A CA 1
ATOM 5076 C C . HIS A 1 629 ? 15.786 14.887 -31.781 1.00 93.44 629 HIS A C 1
ATOM 5078 O O . HIS A 1 629 ? 16.344 15.363 -30.797 1.00 93.44 629 HIS A O 1
ATOM 5084 N N . LEU A 1 630 ? 15.749 13.567 -31.997 1.00 93.56 630 LEU A N 1
ATOM 5085 C CA . LEU A 1 630 ? 16.391 12.597 -31.106 1.00 93.56 630 LEU A CA 1
ATOM 5086 C C . LEU A 1 630 ? 17.913 12.780 -31.062 1.00 93.56 630 LEU A C 1
ATOM 5088 O O . LEU A 1 630 ? 18.511 12.651 -29.993 1.00 93.56 630 LEU A O 1
ATOM 5092 N N . ALA A 1 631 ? 18.533 13.075 -32.208 1.00 93.00 631 ALA A N 1
ATOM 5093 C CA . ALA A 1 631 ? 19.964 13.326 -32.297 1.00 93.00 631 ALA A CA 1
ATOM 5094 C C . ALA A 1 631 ? 20.327 14.590 -31.511 1.00 93.00 631 ALA A C 1
ATOM 5096 O O . ALA A 1 631 ? 21.185 14.522 -30.636 1.00 93.00 631 ALA A O 1
ATOM 5097 N N . THR A 1 632 ? 19.619 15.702 -31.736 1.00 93.19 632 THR A N 1
ATOM 5098 C CA . THR A 1 632 ? 19.842 16.959 -31.003 1.00 93.19 632 THR A CA 1
ATOM 5099 C C . THR A 1 632 ? 19.621 16.795 -29.496 1.00 93.19 632 THR A C 1
ATOM 5101 O O . THR A 1 632 ? 20.463 17.232 -28.717 1.00 93.19 632 THR A O 1
ATOM 5104 N N . LEU A 1 633 ? 18.572 16.076 -29.080 1.00 94.19 633 LEU A N 1
ATOM 5105 C CA . LEU A 1 633 ? 18.322 15.751 -27.671 1.00 94.19 633 LEU A CA 1
ATOM 5106 C C . LEU A 1 633 ? 19.466 14.941 -27.053 1.00 94.19 633 LEU A C 1
ATOM 5108 O O . LEU A 1 633 ? 19.919 15.222 -25.948 1.00 94.19 633 LEU A O 1
ATOM 5112 N N . THR A 1 634 ? 19.952 13.931 -27.775 1.00 93.00 634 THR A N 1
ATOM 5113 C CA . THR A 1 634 ? 21.066 13.096 -27.311 1.00 93.00 634 THR A CA 1
ATOM 5114 C C . THR A 1 634 ? 22.346 13.916 -27.173 1.00 93.00 634 THR A C 1
ATOM 5116 O O . THR A 1 634 ? 23.084 13.715 -26.214 1.00 93.00 634 THR A O 1
ATOM 5119 N N . VAL A 1 635 ? 22.589 14.857 -28.091 1.00 93.19 635 VAL A N 1
ATOM 5120 C CA . VAL A 1 635 ? 23.722 15.789 -28.021 1.00 93.19 635 VAL A CA 1
ATOM 5121 C C . VAL A 1 635 ? 23.603 16.666 -26.779 1.00 93.19 635 VAL A C 1
ATOM 5123 O O . VAL A 1 635 ? 24.534 16.670 -25.983 1.00 93.19 635 VAL A O 1
ATOM 5126 N N . ASP A 1 636 ? 22.465 17.330 -26.554 1.00 91.81 636 ASP A N 1
ATOM 5127 C CA . ASP A 1 636 ? 22.267 18.181 -25.368 1.00 91.81 636 ASP A CA 1
ATOM 5128 C C . ASP A 1 636 ? 22.509 17.414 -24.065 1.00 91.81 636 ASP A C 1
ATOM 5130 O O . ASP A 1 636 ? 23.219 17.880 -23.177 1.00 91.81 636 ASP A O 1
ATOM 5134 N N . MET A 1 637 ? 21.992 16.188 -23.974 1.00 90.81 637 MET A N 1
ATOM 5135 C CA . MET A 1 637 ? 22.164 15.347 -22.791 1.00 90.81 637 MET A CA 1
ATOM 5136 C C . MET A 1 637 ? 23.611 14.873 -22.580 1.00 90.81 637 MET A C 1
ATOM 5138 O O . MET A 1 637 ? 23.994 14.602 -21.439 1.00 90.81 637 MET A O 1
ATOM 5142 N N . ILE A 1 638 ? 24.408 14.744 -23.648 1.00 91.06 638 ILE A N 1
ATOM 5143 C CA . ILE A 1 638 ? 25.838 14.408 -23.564 1.00 91.06 638 ILE A CA 1
ATOM 5144 C C . ILE A 1 638 ? 26.653 15.640 -23.167 1.00 91.06 638 ILE A C 1
ATOM 5146 O O . ILE A 1 638 ? 27.466 15.555 -22.247 1.00 91.06 638 ILE A O 1
ATOM 5150 N N . VAL A 1 639 ? 26.407 16.779 -23.819 1.00 89.81 639 VAL A N 1
ATOM 5151 C CA . VAL A 1 639 ? 27.113 18.043 -23.561 1.00 89.81 639 VAL A CA 1
ATOM 5152 C C . VAL A 1 639 ? 26.892 18.502 -22.121 1.00 89.81 639 VAL A C 1
ATOM 5154 O O . VAL A 1 639 ? 27.856 18.811 -21.424 1.00 89.81 639 VAL A O 1
ATOM 5157 N N . ASN A 1 640 ? 25.656 18.422 -21.627 1.00 87.38 640 ASN A N 1
ATOM 5158 C CA . ASN A 1 640 ? 25.312 18.799 -20.254 1.00 87.38 640 ASN A CA 1
ATOM 5159 C C . ASN A 1 640 ? 25.632 17.692 -19.225 1.00 87.38 640 ASN A C 1
ATOM 5161 O O . ASN A 1 640 ? 25.214 17.751 -18.071 1.00 87.38 640 ASN A O 1
ATOM 5165 N N . LYS A 1 641 ? 26.362 16.634 -19.617 1.00 86.06 641 LYS A N 1
ATOM 5166 C CA . LYS A 1 641 ? 26.822 15.529 -18.746 1.00 86.06 641 LYS A CA 1
ATOM 5167 C C . LYS A 1 641 ? 25.697 14.728 -18.056 1.00 86.06 641 LYS A C 1
ATOM 5169 O O . LYS A 1 641 ? 25.965 13.892 -17.172 1.00 86.06 641 LYS A O 1
ATOM 5174 N N . ALA A 1 642 ? 24.446 14.894 -18.492 1.00 85.81 642 ALA A N 1
ATOM 5175 C CA . ALA A 1 642 ? 23.303 14.123 -18.013 1.00 85.81 642 ALA A CA 1
ATOM 5176 C C . ALA A 1 642 ? 23.482 12.630 -18.337 1.00 85.81 642 ALA A C 1
ATOM 5178 O O . ALA A 1 642 ? 23.305 11.779 -17.462 1.00 85.81 642 ALA A O 1
ATOM 5179 N N . VAL A 1 643 ? 23.947 12.299 -19.548 1.00 88.06 643 VAL A N 1
ATOM 5180 C CA . VAL A 1 643 ? 24.270 10.932 -19.997 1.00 88.06 643 VAL A CA 1
ATOM 5181 C C . VAL A 1 643 ? 25.663 10.907 -20.641 1.00 88.06 643 VAL A C 1
ATOM 5183 O O . VAL A 1 643 ? 26.094 11.881 -21.234 1.00 88.06 643 VAL A O 1
ATOM 5186 N N . GLY A 1 644 ? 26.408 9.805 -20.498 1.00 86.94 644 GLY A N 1
ATOM 5187 C CA . GLY A 1 644 ? 27.738 9.672 -21.111 1.00 86.94 644 GLY A CA 1
ATOM 5188 C C . GLY A 1 644 ? 27.694 9.179 -22.562 1.00 86.94 644 GLY A C 1
ATOM 5189 O O . GLY A 1 644 ? 26.715 8.562 -22.987 1.00 86.94 644 GLY A O 1
ATOM 5190 N N . LEU A 1 645 ? 28.807 9.334 -23.289 1.00 87.19 645 LEU A N 1
ATOM 5191 C CA . LEU A 1 645 ? 28.966 8.881 -24.684 1.00 87.19 645 LEU A CA 1
ATOM 5192 C C . LEU A 1 645 ? 28.714 7.369 -24.877 1.00 87.19 645 LEU A C 1
ATOM 5194 O O . LEU A 1 645 ? 28.363 6.905 -25.961 1.00 87.19 645 LEU A O 1
ATOM 5198 N N . THR A 1 646 ? 28.792 6.590 -23.794 1.00 87.25 646 THR A N 1
ATOM 5199 C CA . THR A 1 646 ? 28.439 5.161 -23.760 1.00 87.25 646 THR A CA 1
ATOM 5200 C C . THR A 1 646 ? 26.987 4.868 -24.150 1.00 87.25 646 THR A C 1
ATOM 5202 O O . THR A 1 646 ? 26.658 3.710 -24.414 1.00 87.25 646 THR A O 1
ATOM 5205 N N . VAL A 1 647 ? 26.114 5.879 -24.240 1.00 88.06 647 VAL A N 1
ATOM 5206 C CA . VAL A 1 647 ? 24.755 5.707 -24.766 1.00 88.06 647 VAL A CA 1
ATOM 5207 C C . VAL A 1 647 ? 24.755 5.198 -26.213 1.00 88.06 647 VAL A C 1
ATOM 5209 O O . VAL A 1 647 ? 23.907 4.380 -26.566 1.00 88.06 647 VAL A O 1
ATOM 5212 N N . LEU A 1 648 ? 25.756 5.572 -27.017 1.00 87.25 648 LEU A N 1
ATOM 5213 C CA . LEU A 1 648 ? 25.874 5.140 -28.414 1.00 87.25 648 LEU A CA 1
ATOM 5214 C C . LEU A 1 648 ? 26.306 3.671 -28.557 1.00 87.25 648 LEU A C 1
ATOM 5216 O O . LEU A 1 648 ? 26.117 3.085 -29.618 1.00 87.25 648 LEU A O 1
ATOM 5220 N N . LYS A 1 649 ? 26.794 3.028 -27.481 1.00 84.88 649 LYS A N 1
ATOM 5221 C CA . LYS A 1 649 ? 27.223 1.612 -27.480 1.00 84.88 649 LYS A CA 1
ATOM 5222 C C . LYS A 1 649 ? 26.109 0.635 -27.856 1.00 84.88 649 LYS A C 1
ATOM 5224 O O . LYS A 1 649 ? 26.374 -0.515 -28.186 1.00 84.88 649 LYS A O 1
ATOM 5229 N N . VAL A 1 650 ? 24.855 1.064 -27.766 1.00 84.44 650 VAL A N 1
ATOM 5230 C CA . VAL A 1 650 ? 23.715 0.229 -28.144 1.00 84.44 650 VAL A CA 1
ATOM 5231 C C . VAL A 1 650 ? 23.663 -0.089 -29.634 1.00 84.44 650 VAL A C 1
ATOM 5233 O O . VAL A 1 650 ? 23.030 -1.077 -30.002 1.00 84.44 650 VAL A O 1
ATOM 5236 N N . VAL A 1 651 ? 24.339 0.697 -30.469 1.00 82.44 651 VAL A N 1
ATOM 5237 C CA . VAL A 1 651 ? 24.512 0.373 -31.881 1.00 82.44 651 VAL A CA 1
ATOM 5238 C C . VAL A 1 651 ? 25.733 -0.531 -32.030 1.00 82.44 651 VAL A C 1
ATOM 5240 O O . VAL A 1 651 ? 26.845 -0.172 -31.647 1.00 82.44 651 VAL A O 1
ATOM 5243 N N . GLU A 1 652 ? 25.524 -1.728 -32.574 1.00 78.44 652 GLU A N 1
ATOM 5244 C CA . GLU A 1 652 ? 26.611 -2.652 -32.887 1.00 78.44 652 GLU A CA 1
ATOM 5245 C C . GLU A 1 652 ? 27.318 -2.188 -34.168 1.00 78.44 652 GLU A C 1
ATOM 5247 O O . GLU A 1 652 ? 26.798 -2.356 -35.269 1.00 78.44 652 GLU A O 1
ATOM 5252 N N . PHE A 1 653 ? 28.520 -1.617 -34.036 1.00 74.25 653 PHE A N 1
ATOM 5253 C CA . PHE A 1 653 ? 29.284 -1.081 -35.174 1.00 74.25 653 PHE A CA 1
ATOM 5254 C C . PHE A 1 653 ? 29.634 -2.119 -36.253 1.00 74.25 653 PHE A C 1
ATOM 5256 O O . PHE A 1 653 ? 29.875 -1.744 -37.393 1.00 74.25 653 PHE A O 1
ATOM 5263 N N . GLY A 1 654 ? 29.614 -3.418 -35.930 1.00 69.75 654 GLY A N 1
ATOM 5264 C CA . GLY A 1 654 ? 29.856 -4.489 -36.903 1.00 69.75 654 GLY A CA 1
ATOM 5265 C C . GLY A 1 654 ? 28.691 -4.767 -37.864 1.00 69.75 654 GLY A C 1
ATOM 5266 O O . GLY A 1 654 ? 28.903 -5.389 -38.897 1.00 69.75 654 GLY A O 1
ATOM 5267 N N . THR A 1 655 ? 27.465 -4.330 -37.546 1.00 72.25 655 THR A N 1
ATOM 5268 C CA . THR A 1 655 ? 26.268 -4.515 -38.397 1.00 72.25 655 THR A CA 1
ATOM 5269 C C . THR A 1 655 ? 25.444 -3.229 -38.479 1.00 72.25 655 THR A C 1
ATOM 5271 O O . THR A 1 655 ? 24.218 -3.238 -38.360 1.00 72.25 655 THR A O 1
ATOM 5274 N N . ILE A 1 656 ? 26.128 -2.091 -38.631 1.00 76.25 656 ILE A N 1
ATOM 5275 C CA . ILE A 1 656 ? 25.472 -0.786 -38.595 1.00 76.25 656 ILE A CA 1
ATOM 5276 C C . ILE A 1 656 ? 24.590 -0.567 -39.832 1.00 76.25 656 ILE A C 1
ATOM 5278 O O . ILE A 1 656 ? 25.019 -0.714 -40.974 1.00 76.25 656 ILE A O 1
ATOM 5282 N N . ASP A 1 657 ? 23.328 -0.225 -39.585 1.00 81.38 657 ASP A N 1
ATOM 5283 C CA . ASP A 1 657 ? 22.347 0.070 -40.627 1.00 81.38 657 ASP A CA 1
ATOM 5284 C C . ASP A 1 657 ? 22.520 1.516 -41.126 1.00 81.38 657 ASP A C 1
ATOM 5286 O O . ASP A 1 657 ? 22.882 2.397 -40.340 1.00 81.38 657 ASP A O 1
ATOM 5290 N N . ALA A 1 658 ? 22.200 1.814 -42.390 1.00 84.75 658 ALA A N 1
ATOM 5291 C CA . ALA A 1 658 ? 22.443 3.145 -42.978 1.00 84.75 658 ALA A CA 1
ATOM 5292 C C . ALA A 1 658 ? 21.770 4.288 -42.183 1.00 84.75 658 ALA A C 1
ATOM 5294 O O . ALA A 1 658 ? 22.328 5.373 -42.008 1.00 84.75 658 ALA A O 1
ATOM 5295 N N . THR A 1 659 ? 20.587 4.015 -41.619 1.00 86.62 659 THR A N 1
ATOM 5296 C CA . THR A 1 659 ? 19.856 4.965 -40.760 1.00 86.62 659 THR A CA 1
ATOM 5297 C C . THR A 1 659 ? 20.578 5.216 -39.432 1.00 86.62 659 THR A C 1
ATOM 5299 O O . THR A 1 659 ? 20.584 6.342 -38.935 1.00 86.62 659 THR A O 1
ATOM 5302 N N . ALA A 1 660 ? 21.193 4.183 -38.849 1.00 86.31 660 ALA A N 1
ATOM 5303 C CA . ALA A 1 660 ? 21.951 4.301 -37.608 1.00 86.31 660 ALA A CA 1
ATOM 5304 C C . ALA A 1 660 ? 23.279 5.035 -37.839 1.00 86.31 660 ALA A C 1
ATOM 5306 O O . ALA A 1 660 ? 23.639 5.885 -37.027 1.00 86.31 660 ALA A O 1
ATOM 5307 N N . THR A 1 661 ? 23.952 4.789 -38.967 1.00 87.62 661 THR A N 1
ATOM 5308 C CA . THR A 1 661 ? 25.155 5.534 -39.370 1.00 87.62 661 THR A CA 1
ATOM 5309 C C . THR A 1 661 ? 24.857 7.021 -39.522 1.00 87.62 661 THR A C 1
ATOM 5311 O O . THR A 1 661 ? 25.551 7.839 -38.927 1.00 87.62 661 THR A O 1
ATOM 5314 N N . CYS A 1 662 ? 23.786 7.381 -40.240 1.00 87.12 662 CYS A N 1
ATOM 5315 C CA . CYS A 1 662 ? 23.364 8.777 -40.390 1.00 87.12 662 CYS A CA 1
ATOM 5316 C C . CYS A 1 662 ? 23.037 9.427 -39.034 1.00 87.12 662 CYS A C 1
ATOM 5318 O O . CYS A 1 662 ? 23.447 10.552 -38.763 1.00 87.12 662 CYS A O 1
ATOM 5320 N N . TYR A 1 663 ? 22.350 8.705 -38.144 1.00 90.88 663 TYR A N 1
ATOM 5321 C CA . TYR A 1 663 ? 22.048 9.195 -36.800 1.00 90.88 663 TYR A CA 1
ATOM 5322 C C . TYR A 1 663 ? 23.313 9.465 -35.971 1.00 90.88 663 TYR A C 1
ATOM 5324 O O . TYR A 1 663 ? 23.457 10.554 -35.418 1.00 90.88 663 TYR A O 1
ATOM 5332 N N . ILE A 1 664 ? 24.236 8.497 -35.891 1.00 89.06 664 ILE A N 1
ATOM 5333 C CA . ILE A 1 664 ? 25.482 8.650 -35.122 1.00 89.06 664 ILE A CA 1
ATOM 5334 C C . ILE A 1 664 ? 26.342 9.760 -35.718 1.00 89.06 664 ILE A C 1
ATOM 5336 O O . ILE A 1 664 ? 26.859 10.580 -34.965 1.00 89.06 664 ILE A O 1
ATOM 5340 N N . ARG A 1 665 ? 26.440 9.823 -37.050 1.00 88.31 665 ARG A N 1
ATOM 5341 C CA . ARG A 1 665 ? 27.140 10.890 -37.768 1.00 88.31 665 ARG A CA 1
ATOM 5342 C C . ARG A 1 665 ? 26.637 12.266 -37.332 1.00 88.31 665 ARG A C 1
ATOM 5344 O O . ARG A 1 665 ? 27.421 13.056 -36.824 1.00 88.31 665 ARG A O 1
ATOM 5351 N N . ARG A 1 666 ? 25.321 12.497 -37.401 1.00 89.56 666 ARG A N 1
ATOM 5352 C CA . ARG A 1 666 ? 24.704 13.768 -36.984 1.00 89.56 666 ARG A CA 1
ATOM 5353 C C . ARG A 1 666 ? 24.969 14.108 -35.518 1.00 89.56 666 ARG A C 1
ATOM 5355 O O . ARG A 1 666 ? 25.165 15.276 -35.192 1.00 89.56 666 ARG A O 1
ATOM 5362 N N . VAL A 1 667 ? 24.950 13.112 -34.627 1.00 91.19 667 VAL A N 1
ATOM 5363 C CA . VAL A 1 667 ? 25.274 13.308 -33.203 1.00 91.19 667 VAL A CA 1
ATOM 5364 C C . VAL A 1 667 ? 26.733 13.737 -33.041 1.00 91.19 667 VAL A C 1
ATOM 5366 O O . VAL A 1 667 ? 26.998 14.707 -32.337 1.00 91.19 667 VAL A O 1
ATOM 5369 N N . LEU A 1 668 ? 27.670 13.052 -33.701 1.00 88.94 668 LEU A N 1
ATOM 5370 C CA . LEU A 1 668 ? 29.097 13.362 -33.623 1.00 88.94 668 LEU A CA 1
ATOM 5371 C C . LEU A 1 668 ? 29.419 14.729 -34.233 1.00 88.94 668 LEU A C 1
ATOM 5373 O O . LEU A 1 668 ? 30.058 15.528 -33.563 1.00 88.94 668 LEU A O 1
ATOM 5377 N N . GLU A 1 669 ? 28.915 15.042 -35.427 1.00 88.31 669 GLU A N 1
ATOM 5378 C CA . GLU A 1 669 ? 29.057 16.365 -36.058 1.00 88.31 669 GLU A CA 1
ATOM 5379 C C . GLU A 1 669 ? 28.521 17.479 -35.149 1.00 88.31 669 GLU A C 1
ATOM 5381 O O . GLU A 1 669 ? 29.189 18.483 -34.918 1.00 88.31 669 GLU A O 1
ATOM 5386 N N . SER A 1 670 ? 27.346 17.276 -34.544 1.00 87.94 670 SER A N 1
ATOM 5387 C CA . SER A 1 670 ? 26.754 18.263 -33.632 1.00 87.94 670 SER A CA 1
ATOM 5388 C C . SER A 1 670 ? 27.568 18.448 -32.347 1.00 87.94 670 SER A C 1
ATOM 5390 O O . SER A 1 670 ? 27.662 19.567 -31.846 1.00 87.94 670 SER A O 1
ATOM 5392 N N . ILE A 1 671 ? 28.160 17.381 -31.799 1.00 88.44 671 ILE A N 1
ATOM 5393 C CA . ILE A 1 671 ? 29.078 17.467 -30.648 1.00 88.44 671 ILE A CA 1
ATOM 5394 C C . ILE A 1 671 ? 30.348 18.219 -31.056 1.00 88.44 671 ILE A C 1
ATOM 5396 O O . ILE A 1 671 ? 30.765 19.147 -30.364 1.00 88.44 671 ILE A O 1
ATOM 5400 N N . LEU A 1 672 ? 30.925 17.861 -32.205 1.00 86.62 672 LEU A N 1
ATOM 5401 C CA . LEU A 1 672 ? 32.121 18.495 -32.746 1.00 86.62 672 LEU A CA 1
ATOM 5402 C C . LEU A 1 672 ? 31.903 19.970 -33.037 1.00 86.62 672 LEU A C 1
ATOM 5404 O O . LEU A 1 672 ? 32.835 20.727 -32.844 1.00 86.62 672 LEU A O 1
ATOM 5408 N N . LEU A 1 673 ? 30.708 20.408 -33.431 1.00 87.06 673 LEU A N 1
ATOM 5409 C CA . LEU A 1 673 ? 30.399 21.824 -33.647 1.00 87.06 673 LEU A CA 1
ATOM 5410 C C . LEU A 1 673 ? 30.144 22.593 -32.343 1.00 87.06 673 LEU A C 1
ATOM 5412 O O . LEU A 1 673 ? 30.511 23.764 -32.232 1.00 87.06 673 LEU A O 1
ATOM 5416 N N . ARG A 1 674 ? 29.552 21.955 -31.328 1.00 84.69 674 ARG A N 1
ATOM 5417 C CA . ARG A 1 674 ? 29.075 22.647 -30.116 1.00 84.69 674 ARG A CA 1
ATOM 5418 C C . ARG A 1 674 ? 30.045 22.641 -28.936 1.00 84.69 674 ARG A C 1
ATOM 5420 O O . ARG A 1 674 ? 29.910 23.489 -28.060 1.00 84.69 674 ARG A O 1
ATOM 5427 N N . CYS A 1 675 ? 30.996 21.712 -28.886 1.00 85.06 675 CYS A N 1
ATOM 5428 C CA . CYS A 1 675 ? 31.904 21.555 -27.748 1.00 85.06 675 CYS A CA 1
ATOM 5429 C C . CYS A 1 675 ? 33.258 22.247 -27.954 1.00 85.06 675 CYS A C 1
ATOM 5431 O O . CYS A 1 675 ? 33.819 22.223 -29.045 1.00 85.06 675 CYS A O 1
ATOM 5433 N N . SER A 1 676 ? 33.823 22.809 -26.881 1.00 86.06 676 SER A N 1
ATOM 5434 C CA . SER A 1 676 ? 35.230 23.227 -26.840 1.00 86.06 676 SER A CA 1
ATOM 5435 C C . SER A 1 676 ? 36.171 22.017 -26.751 1.00 86.06 676 SER A C 1
ATOM 5437 O O . SER A 1 676 ? 35.742 20.914 -26.406 1.00 86.06 676 SER A O 1
ATOM 5439 N N . ASN A 1 677 ? 37.465 22.222 -27.017 1.00 83.44 677 ASN A N 1
ATOM 5440 C CA . ASN A 1 677 ? 38.476 21.160 -26.933 1.00 83.44 677 ASN A CA 1
ATOM 5441 C C . ASN A 1 677 ? 38.524 20.509 -25.537 1.00 83.44 677 ASN A C 1
ATOM 5443 O O . ASN A 1 677 ? 38.606 19.287 -25.433 1.00 83.44 677 ASN A O 1
ATOM 5447 N N . ASP A 1 678 ? 38.370 21.293 -24.467 1.00 83.69 678 ASP A N 1
ATOM 5448 C CA . ASP A 1 678 ? 38.349 20.767 -23.096 1.00 83.69 678 ASP A CA 1
ATOM 5449 C C . ASP A 1 678 ? 37.119 19.887 -22.833 1.00 83.69 678 ASP A C 1
ATOM 5451 O O . ASP A 1 678 ? 37.240 18.786 -22.295 1.00 83.69 678 ASP A O 1
ATOM 5455 N N . ALA A 1 679 ? 35.935 20.317 -23.284 1.00 83.25 679 ALA A N 1
ATOM 5456 C CA . ALA A 1 679 ? 34.713 19.525 -23.157 1.00 83.25 679 ALA A CA 1
ATOM 5457 C C . ALA A 1 679 ? 34.785 18.230 -23.986 1.00 83.25 679 ALA A C 1
ATOM 5459 O O . ALA A 1 679 ? 34.337 17.176 -23.535 1.00 83.25 679 ALA A O 1
ATOM 5460 N N . LEU A 1 680 ? 35.384 18.285 -25.182 1.00 84.25 680 LEU A N 1
ATOM 5461 C CA . LEU A 1 680 ? 35.637 17.101 -26.005 1.00 84.25 680 LEU A CA 1
ATOM 5462 C C . LEU A 1 680 ? 36.578 16.122 -25.300 1.00 84.25 680 LEU A C 1
ATOM 5464 O O . LEU A 1 680 ? 36.282 14.927 -25.264 1.00 84.25 680 LEU A O 1
ATOM 5468 N N . ARG A 1 681 ? 37.661 16.610 -24.684 1.00 84.19 681 ARG A N 1
ATOM 5469 C CA . ARG A 1 681 ? 38.557 15.765 -23.886 1.00 84.19 681 ARG A CA 1
ATOM 5470 C C . ARG A 1 681 ? 37.782 15.064 -22.771 1.00 84.19 681 ARG A C 1
ATOM 5472 O O . ARG A 1 681 ? 37.803 13.842 -22.721 1.00 84.19 681 ARG A O 1
ATOM 5479 N N . GLU A 1 682 ? 37.007 15.785 -21.964 1.00 84.62 682 GLU A N 1
ATOM 5480 C CA . GLU A 1 682 ? 36.233 15.176 -20.871 1.00 84.62 682 GLU A CA 1
ATOM 5481 C C . GLU A 1 682 ? 35.200 14.132 -21.344 1.00 84.62 682 GLU A C 1
ATOM 5483 O O . GLU A 1 682 ? 35.002 13.104 -20.688 1.00 84.62 682 GLU A O 1
ATOM 5488 N N . ILE A 1 683 ? 34.528 14.375 -22.476 1.00 84.88 683 ILE A N 1
ATOM 5489 C CA . ILE A 1 683 ? 33.507 13.465 -23.021 1.00 84.88 683 ILE A CA 1
ATOM 5490 C C . ILE A 1 683 ? 34.143 12.177 -23.568 1.00 84.88 683 ILE A C 1
ATOM 5492 O O . ILE A 1 683 ? 33.597 11.085 -23.365 1.00 84.88 683 ILE A O 1
ATOM 5496 N N . PHE A 1 684 ? 35.273 12.292 -24.273 1.00 84.38 684 PHE A N 1
ATOM 5497 C CA . PHE A 1 684 ? 35.887 11.181 -25.002 1.00 84.38 684 PHE A CA 1
ATOM 5498 C C . PHE A 1 684 ? 36.948 10.424 -24.190 1.00 84.38 684 PHE A C 1
ATOM 5500 O O . PHE A 1 684 ? 37.021 9.200 -24.306 1.00 84.38 684 PHE A O 1
ATOM 5507 N N . GLU A 1 685 ? 37.711 11.080 -23.314 1.00 82.56 685 GLU A N 1
ATOM 5508 C CA . GLU A 1 685 ? 38.814 10.477 -22.545 1.00 82.56 685 GLU A CA 1
ATOM 5509 C C . GLU A 1 685 ? 38.361 9.258 -21.727 1.00 82.56 685 GLU A C 1
ATOM 5511 O O . GLU A 1 685 ? 38.989 8.198 -21.767 1.00 82.56 685 GLU A O 1
ATOM 5516 N N . GLY A 1 686 ? 37.198 9.340 -21.072 1.00 77.50 686 GLY A N 1
ATOM 5517 C CA . GLY A 1 686 ? 36.642 8.219 -20.306 1.00 77.50 686 GLY A CA 1
ATOM 5518 C C . GLY A 1 686 ? 36.310 6.980 -21.152 1.00 77.50 686 GLY A C 1
ATOM 5519 O O . GLY A 1 686 ? 36.281 5.861 -20.631 1.00 77.50 686 GLY A O 1
ATOM 5520 N N . VAL A 1 687 ? 36.069 7.154 -22.455 1.00 81.88 687 VAL A N 1
ATOM 5521 C CA . VAL A 1 687 ? 35.801 6.062 -23.402 1.00 81.88 687 VAL A CA 1
ATOM 5522 C C . VAL A 1 687 ? 37.089 5.561 -24.056 1.00 81.88 687 VAL A C 1
ATOM 5524 O O . VAL A 1 687 ? 37.242 4.349 -24.209 1.00 81.88 687 VAL A O 1
ATOM 5527 N N . ILE A 1 688 ? 38.003 6.466 -24.414 1.00 81.31 688 ILE A N 1
ATOM 5528 C CA . ILE A 1 688 ? 39.267 6.166 -25.107 1.00 81.31 688 ILE A CA 1
ATOM 5529 C C . ILE A 1 688 ? 40.240 5.420 -24.184 1.00 81.31 688 ILE A C 1
ATOM 5531 O O . ILE A 1 688 ? 40.794 4.387 -24.565 1.00 81.31 688 ILE A O 1
ATOM 5535 N N . THR A 1 689 ? 40.388 5.877 -22.939 1.00 78.56 689 THR A N 1
ATOM 5536 C CA . THR A 1 689 ? 41.347 5.313 -21.972 1.00 78.56 689 THR A CA 1
ATOM 5537 C C . THR A 1 689 ? 40.864 3.984 -21.375 1.00 78.56 689 THR A C 1
ATOM 5539 O O . THR A 1 689 ? 41.644 3.186 -20.852 1.00 78.56 689 THR A O 1
ATOM 5542 N N . SER A 1 690 ? 39.563 3.687 -21.454 1.00 78.75 690 SER A N 1
ATOM 5543 C CA . SER A 1 690 ? 38.995 2.491 -20.834 1.00 78.75 690 SER A CA 1
ATOM 5544 C C . SER A 1 690 ? 39.216 1.226 -21.668 1.00 78.75 690 SER A C 1
ATOM 5546 O O . SER A 1 690 ? 38.597 1.021 -22.713 1.00 78.75 690 SER A O 1
ATOM 5548 N N . SER A 1 691 ? 39.982 0.275 -21.124 1.00 69.69 691 SER A N 1
ATOM 5549 C CA . SER A 1 691 ? 40.208 -1.047 -21.735 1.00 69.69 691 SER A CA 1
ATOM 5550 C C . SER A 1 691 ? 38.922 -1.850 -21.988 1.00 69.69 691 SER A C 1
ATOM 5552 O O . SER A 1 691 ? 38.879 -2.705 -22.871 1.00 69.69 691 SER A O 1
ATOM 5554 N N . ARG A 1 692 ? 37.832 -1.552 -21.265 1.00 76.25 692 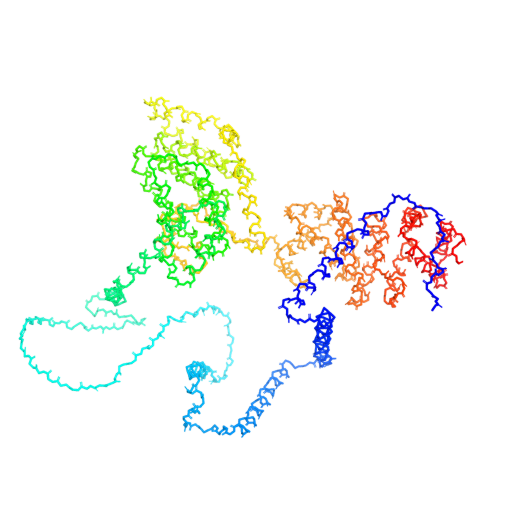ARG A N 1
ATOM 5555 C CA . ARG A 1 692 ? 36.515 -2.198 -21.431 1.00 76.25 692 ARG A CA 1
ATOM 5556 C C . ARG A 1 692 ? 35.733 -1.706 -22.651 1.00 76.25 692 ARG A C 1
ATOM 5558 O O . ARG A 1 692 ? 34.757 -2.350 -23.042 1.00 76.25 692 ARG A O 1
ATOM 5565 N N . HIS A 1 693 ? 36.121 -0.567 -23.221 1.00 78.12 693 HIS A N 1
ATOM 5566 C CA . HIS A 1 693 ? 35.419 0.097 -24.319 1.00 78.12 693 HIS A CA 1
ATOM 5567 C C . HIS A 1 693 ? 36.232 0.138 -25.619 1.00 78.12 693 HIS A C 1
ATOM 5569 O O . HIS A 1 693 ? 35.796 0.789 -26.560 1.00 78.12 693 HIS A O 1
ATOM 5575 N N . LYS A 1 694 ? 37.339 -0.612 -25.713 1.00 80.50 694 LYS A N 1
ATOM 5576 C CA . LYS A 1 694 ? 38.274 -0.586 -26.852 1.00 80.50 694 LYS A CA 1
ATOM 5577 C C . LYS A 1 694 ? 37.591 -0.705 -28.227 1.00 80.50 694 LYS A C 1
ATOM 5579 O O . LYS A 1 694 ? 37.670 0.224 -29.015 1.00 80.50 694 LYS A O 1
ATOM 5584 N N . VAL A 1 695 ? 36.799 -1.758 -28.447 1.00 82.12 695 VAL A N 1
ATOM 5585 C CA . VAL A 1 695 ? 36.063 -1.987 -29.716 1.00 82.12 695 VAL A CA 1
ATOM 5586 C C . VAL A 1 695 ? 35.070 -0.859 -30.038 1.00 82.12 695 VAL A C 1
ATOM 5588 O O . VAL A 1 695 ? 34.842 -0.513 -31.191 1.00 82.12 695 VAL A O 1
ATOM 5591 N N . PHE A 1 696 ? 34.454 -0.274 -29.008 1.00 83.94 696 PHE A N 1
ATOM 5592 C CA . PHE A 1 696 ? 33.526 0.846 -29.172 1.00 83.94 696 PHE A CA 1
ATOM 5593 C C . PHE A 1 696 ? 34.272 2.148 -29.509 1.00 83.94 696 PHE A C 1
ATOM 5595 O O . PHE A 1 696 ? 33.791 2.930 -30.321 1.00 83.94 696 PHE A O 1
ATOM 5602 N N . SER A 1 697 ? 35.449 2.358 -28.917 1.00 84.06 697 SER A N 1
ATOM 5603 C CA . SER A 1 697 ? 36.328 3.494 -29.198 1.00 84.06 697 SER A CA 1
ATOM 5604 C C . SER A 1 697 ? 36.894 3.442 -30.622 1.00 84.06 697 SER A C 1
ATOM 5606 O O . SER A 1 697 ? 36.845 4.450 -31.317 1.00 84.06 697 SER A O 1
ATOM 5608 N N . GLU A 1 698 ? 37.329 2.268 -31.087 1.00 82.94 698 GLU A N 1
ATOM 5609 C CA . GLU A 1 698 ? 37.790 2.042 -32.468 1.00 82.94 698 GLU A CA 1
ATOM 5610 C C . GLU A 1 698 ? 36.663 2.293 -33.486 1.00 82.94 698 GLU A C 1
ATOM 5612 O O . GLU A 1 698 ? 36.855 3.005 -34.468 1.00 82.94 698 GLU A O 1
ATOM 5617 N N . GLY A 1 699 ? 35.450 1.793 -33.218 1.00 82.62 699 GLY A N 1
ATOM 5618 C CA . GLY A 1 699 ? 34.285 2.054 -34.072 1.00 82.62 699 GLY A CA 1
ATOM 5619 C C . GLY A 1 699 ? 33.896 3.537 -34.144 1.00 82.62 699 GLY A C 1
ATOM 5620 O O . GLY A 1 699 ? 33.541 4.031 -35.213 1.00 82.62 699 GLY A O 1
ATOM 5621 N N . LEU A 1 700 ? 34.002 4.267 -33.028 1.00 84.38 700 LEU A N 1
ATOM 5622 C CA . LEU A 1 700 ? 33.810 5.719 -33.014 1.00 84.38 700 LEU A CA 1
ATOM 5623 C C . LEU A 1 700 ? 34.903 6.449 -33.799 1.00 84.38 700 LEU A C 1
ATOM 5625 O O . LEU A 1 700 ? 34.576 7.358 -34.555 1.00 84.38 700 LEU A O 1
ATOM 5629 N N . HIS A 1 701 ? 36.164 6.042 -33.652 1.00 83.50 701 HIS A N 1
ATOM 5630 C CA . HIS A 1 701 ? 37.288 6.639 -34.369 1.00 83.50 701 HIS A CA 1
ATOM 5631 C C . HIS A 1 701 ? 37.112 6.518 -35.890 1.00 83.50 701 HIS A C 1
ATOM 5633 O O . HIS A 1 701 ? 37.172 7.521 -36.593 1.00 83.50 701 HIS A O 1
ATOM 5639 N N . ILE A 1 702 ? 36.743 5.331 -36.391 1.00 84.25 702 ILE A N 1
ATOM 5640 C CA . ILE A 1 702 ? 36.449 5.112 -37.819 1.00 84.25 702 ILE A CA 1
ATOM 5641 C C . ILE A 1 702 ? 35.351 6.063 -38.318 1.00 84.25 702 ILE A C 1
ATOM 5643 O O . ILE A 1 702 ? 35.482 6.652 -39.390 1.00 84.25 702 ILE A O 1
ATOM 5647 N N . LEU A 1 703 ? 34.275 6.244 -37.547 1.00 83.00 703 LEU A N 1
ATOM 5648 C CA . LEU A 1 703 ? 33.177 7.139 -37.925 1.00 83.00 703 LEU A CA 1
ATOM 5649 C C . LEU A 1 703 ? 33.580 8.617 -37.895 1.00 83.00 703 LEU A C 1
ATOM 5651 O O . LEU A 1 703 ? 33.141 9.376 -38.755 1.00 83.00 703 LEU A O 1
ATOM 5655 N N . VAL A 1 704 ? 34.430 9.023 -36.952 1.00 84.19 704 VAL A N 1
ATOM 5656 C CA . VAL A 1 704 ? 35.007 10.374 -36.910 1.00 84.19 704 VAL A CA 1
ATOM 5657 C C . VAL A 1 704 ? 35.921 10.611 -38.120 1.00 84.19 704 VAL A C 1
ATOM 5659 O O . VAL A 1 704 ? 35.815 11.648 -38.771 1.00 84.19 704 VAL A O 1
ATOM 5662 N N . CYS A 1 705 ? 36.742 9.632 -38.507 1.00 80.25 705 CYS A N 1
ATOM 5663 C CA . CYS A 1 705 ? 37.550 9.703 -39.727 1.00 80.25 705 CYS A CA 1
ATOM 5664 C C . CYS A 1 705 ? 36.693 9.750 -41.001 1.00 80.25 705 CYS A C 1
ATOM 5666 O O . CYS A 1 705 ? 37.062 10.427 -41.956 1.00 80.25 705 CYS A O 1
ATOM 5668 N N . MET A 1 706 ? 35.547 9.059 -41.034 1.00 81.00 706 MET A N 1
ATOM 5669 C CA . MET A 1 706 ? 34.592 9.174 -42.144 1.00 81.00 706 MET A CA 1
ATOM 5670 C C . MET A 1 706 ? 33.997 10.583 -42.235 1.00 81.00 706 MET A C 1
ATOM 5672 O O . MET A 1 706 ? 33.905 11.119 -43.331 1.00 81.00 706 MET A O 1
ATOM 5676 N N . ILE A 1 707 ? 33.655 11.208 -41.103 1.00 81.31 707 ILE A N 1
ATOM 5677 C CA . ILE A 1 707 ? 33.183 12.605 -41.072 1.00 81.31 707 ILE A CA 1
ATOM 5678 C C . ILE A 1 707 ? 34.258 13.549 -41.619 1.00 81.31 707 ILE A C 1
ATOM 5680 O O . ILE A 1 707 ? 33.947 14.422 -42.419 1.00 81.31 707 ILE A O 1
ATOM 5684 N N . SER A 1 708 ? 35.527 13.334 -41.263 1.00 77.44 708 SER A N 1
ATOM 5685 C CA . SER A 1 708 ? 36.646 14.136 -41.777 1.00 77.44 708 SER A CA 1
ATOM 5686 C C . SER A 1 708 ? 36.822 14.066 -43.296 1.00 77.44 708 SER A C 1
ATOM 5688 O O . SER A 1 708 ? 37.418 14.976 -43.860 1.00 77.44 708 SER A O 1
ATOM 5690 N N . LYS A 1 709 ? 36.380 12.984 -43.950 1.00 75.44 709 LYS A N 1
ATOM 5691 C CA . LYS A 1 709 ? 36.463 12.826 -45.412 1.00 75.44 709 LYS A CA 1
ATOM 5692 C C . LYS A 1 709 ? 35.276 13.450 -46.146 1.00 75.44 709 LYS A C 1
ATOM 5694 O O . LYS A 1 709 ? 35.411 13.769 -47.320 1.00 75.44 709 LYS A O 1
ATOM 5699 N N . ASP A 1 710 ? 34.146 13.594 -45.458 1.00 74.06 710 ASP A N 1
ATOM 5700 C CA . ASP A 1 710 ? 32.874 14.046 -46.028 1.00 74.06 710 ASP A CA 1
ATOM 5701 C C . ASP A 1 710 ? 32.563 15.528 -45.706 1.00 74.06 710 ASP A C 1
ATOM 5703 O O . ASP A 1 710 ? 31.558 16.045 -46.188 1.00 74.06 710 ASP A O 1
ATOM 5707 N N . SER A 1 711 ? 33.368 16.200 -44.869 1.00 75.00 711 SER A N 1
ATOM 5708 C CA . SER A 1 711 ? 33.090 17.540 -44.325 1.00 75.00 711 SER A CA 1
ATOM 5709 C C . SER A 1 711 ? 34.163 18.564 -44.703 1.00 75.00 711 SER A C 1
ATOM 5711 O O . SER A 1 711 ? 35.331 18.373 -44.373 1.00 75.00 711 SER A O 1
ATOM 5713 N N . ASP A 1 712 ? 33.740 19.699 -45.267 1.00 71.19 712 ASP A N 1
ATOM 5714 C CA . ASP A 1 712 ? 34.611 20.830 -45.640 1.00 71.19 712 ASP A CA 1
ATOM 5715 C C . ASP A 1 712 ? 34.764 21.888 -44.519 1.00 71.19 712 ASP A C 1
ATOM 5717 O O . ASP A 1 712 ? 35.521 22.849 -44.655 1.00 71.19 712 ASP A O 1
ATOM 5721 N N . ASP A 1 713 ? 34.065 21.729 -43.388 1.00 78.00 713 ASP A N 1
ATOM 5722 C CA . ASP A 1 713 ? 34.096 22.687 -42.274 1.00 78.00 713 ASP A CA 1
ATOM 5723 C C . ASP A 1 713 ? 35.438 22.674 -41.508 1.00 78.00 713 ASP A C 1
ATOM 5725 O O . ASP A 1 713 ? 35.736 21.744 -40.748 1.00 78.00 713 ASP A O 1
ATOM 5729 N N . GLU A 1 714 ? 36.213 23.763 -41.606 1.00 78.69 714 GLU A N 1
ATOM 5730 C CA . GLU A 1 714 ? 37.531 23.918 -40.953 1.00 78.69 714 GLU A CA 1
ATOM 5731 C C . GLU A 1 714 ? 37.496 23.701 -39.428 1.00 78.69 714 GLU A C 1
ATOM 5733 O O . GLU A 1 714 ? 38.414 23.119 -38.843 1.00 78.69 714 GLU A O 1
ATOM 5738 N N . VAL A 1 715 ? 36.413 24.123 -38.764 1.00 80.75 715 VAL A N 1
ATOM 5739 C CA . VAL A 1 715 ? 36.235 23.963 -37.308 1.00 80.75 715 VAL A CA 1
ATOM 5740 C C . VAL A 1 715 ? 36.090 22.491 -36.926 1.00 80.75 715 VAL A C 1
ATOM 5742 O O . VAL A 1 715 ? 36.648 22.051 -35.917 1.00 80.75 715 VAL A O 1
ATOM 5745 N N . ILE A 1 716 ? 35.350 21.723 -37.730 1.00 80.75 716 ILE A N 1
ATOM 5746 C CA . ILE A 1 716 ? 35.161 20.289 -37.513 1.00 80.75 716 ILE A CA 1
ATOM 5747 C C . ILE A 1 716 ? 36.495 19.578 -37.740 1.00 80.75 716 ILE A C 1
ATOM 5749 O O . ILE A 1 716 ? 36.923 18.816 -36.875 1.00 80.75 716 ILE A O 1
ATOM 5753 N N . LEU A 1 717 ? 37.194 19.885 -38.835 1.00 80.75 717 LEU A N 1
ATOM 5754 C CA . LEU A 1 717 ? 38.492 19.289 -39.165 1.00 80.75 717 LEU A CA 1
ATOM 5755 C C . LEU A 1 717 ? 39.552 19.558 -38.083 1.00 80.75 717 LEU A C 1
ATOM 5757 O O . LEU A 1 717 ? 40.245 18.633 -37.656 1.00 80.75 717 LEU A O 1
ATOM 5761 N N . SER A 1 718 ? 39.623 20.785 -37.558 1.00 83.94 718 SER A N 1
ATOM 5762 C CA . SER A 1 718 ? 40.525 21.141 -36.452 1.00 83.94 718 SER A CA 1
ATOM 5763 C C . SER A 1 718 ? 40.235 20.337 -35.175 1.00 83.94 718 SER A C 1
ATOM 5765 O O . SER A 1 718 ? 41.146 19.788 -34.547 1.00 83.94 718 SER A O 1
ATOM 5767 N N . ARG A 1 719 ? 38.954 20.199 -34.804 1.00 83.38 719 ARG A N 1
ATOM 5768 C CA . ARG A 1 719 ? 38.529 19.449 -33.607 1.00 83.38 719 ARG A CA 1
ATOM 5769 C C . ARG A 1 719 ? 38.695 17.940 -33.768 1.00 83.38 719 ARG A C 1
ATOM 5771 O O . ARG A 1 719 ? 39.015 17.258 -32.794 1.00 83.38 719 ARG A O 1
ATOM 5778 N N . ILE A 1 720 ? 38.537 17.419 -34.983 1.00 82.06 720 ILE A N 1
ATOM 5779 C CA . ILE A 1 720 ? 38.864 16.028 -35.313 1.00 82.06 720 ILE A CA 1
ATOM 5780 C C . ILE A 1 720 ? 40.370 15.789 -35.163 1.00 82.06 720 ILE A C 1
ATOM 5782 O O . ILE A 1 720 ? 40.755 14.806 -34.536 1.00 82.06 720 ILE A O 1
ATOM 5786 N N . GLY A 1 721 ? 41.217 16.702 -35.650 1.00 80.69 721 GLY A N 1
ATOM 5787 C CA . GLY A 1 721 ? 42.668 16.633 -35.450 1.00 80.69 721 GLY A CA 1
ATOM 5788 C C . GLY A 1 721 ? 43.058 16.577 -33.968 1.00 80.69 721 GLY A C 1
ATOM 5789 O O . GLY A 1 721 ? 43.854 15.730 -33.563 1.00 80.69 721 GLY A O 1
ATOM 5790 N N . PHE A 1 722 ? 42.426 17.406 -33.130 1.00 83.56 722 PHE A N 1
ATOM 5791 C CA . PHE A 1 722 ? 42.611 17.363 -31.675 1.00 83.56 722 PHE A CA 1
ATOM 5792 C C . PHE A 1 722 ? 42.175 16.025 -31.057 1.00 83.56 722 PHE A C 1
ATOM 5794 O O . PHE A 1 722 ? 42.894 15.455 -30.237 1.00 83.56 722 PHE A O 1
ATOM 5801 N N . LEU A 1 723 ? 41.019 15.490 -31.456 1.00 82.62 723 LEU A N 1
ATOM 5802 C CA . LEU A 1 723 ? 40.560 14.190 -30.967 1.00 82.62 723 LEU A CA 1
ATOM 5803 C C . LEU A 1 723 ? 41.474 13.040 -31.410 1.00 82.62 723 LEU A C 1
ATOM 5805 O O . LEU A 1 723 ? 41.736 12.143 -30.611 1.00 82.62 723 LEU A O 1
ATOM 5809 N N . ASN A 1 724 ? 41.993 13.070 -32.639 1.00 82.44 724 ASN A N 1
ATOM 5810 C CA . ASN A 1 724 ? 42.952 12.076 -33.129 1.00 82.44 724 ASN A CA 1
ATOM 5811 C C . ASN A 1 724 ? 44.242 12.088 -32.296 1.00 82.44 724 ASN A C 1
ATOM 5813 O O . ASN A 1 724 ? 44.734 11.026 -31.924 1.00 82.44 724 ASN A O 1
ATOM 5817 N N . SER A 1 725 ? 44.713 13.269 -31.878 1.00 82.12 725 SER A N 1
ATOM 5818 C CA . SER A 1 725 ? 45.837 13.391 -30.939 1.00 82.12 725 SER A CA 1
ATOM 5819 C C . SER A 1 725 ? 45.560 12.726 -29.578 1.00 82.12 725 SER A C 1
ATOM 5821 O O . SER A 1 725 ? 46.476 12.173 -28.973 1.00 82.12 725 SER A O 1
ATOM 5823 N N . ILE A 1 726 ? 44.305 12.716 -29.108 1.00 79.50 726 ILE A N 1
ATOM 5824 C CA . ILE A 1 726 ? 43.900 12.012 -27.874 1.00 79.50 726 ILE A CA 1
ATOM 5825 C C . ILE A 1 726 ? 43.794 10.495 -28.094 1.00 79.50 726 ILE A C 1
ATOM 5827 O O . ILE A 1 726 ? 44.095 9.718 -27.188 1.00 79.50 726 ILE A O 1
ATOM 5831 N N . TRP A 1 727 ? 43.359 10.062 -29.279 1.00 76.69 727 TRP A N 1
ATOM 5832 C CA . TRP A 1 727 ? 43.282 8.644 -29.642 1.00 76.69 727 TRP A CA 1
ATOM 5833 C C . TRP A 1 727 ? 44.664 7.986 -29.803 1.00 76.69 727 TRP A C 1
ATOM 5835 O O . TRP A 1 727 ? 44.783 6.786 -29.536 1.00 76.69 727 TRP A O 1
ATOM 5845 N N . GLY A 1 728 ? 45.685 8.780 -30.144 1.00 65.00 728 GLY A N 1
ATOM 5846 C CA . GLY A 1 728 ? 47.053 8.340 -30.425 1.00 65.00 728 GLY A CA 1
ATOM 5847 C C . GLY A 1 728 ? 47.176 7.735 -31.828 1.00 65.00 728 GLY A C 1
ATOM 5848 O O . GLY A 1 728 ? 46.330 6.938 -32.226 1.00 65.00 728 GLY A O 1
ATOM 5849 N N . ASP A 1 729 ? 48.235 8.089 -32.563 1.00 47.47 729 ASP A N 1
ATOM 5850 C CA . ASP A 1 729 ? 48.465 7.697 -33.971 1.00 47.47 729 ASP A CA 1
ATOM 5851 C C . ASP A 1 729 ? 48.655 6.176 -34.211 1.00 47.47 729 ASP A C 1
ATOM 5853 O O . ASP A 1 729 ? 48.656 5.726 -35.352 1.00 47.47 729 ASP A O 1
ATOM 5857 N N . ASP A 1 730 ? 48.753 5.348 -33.166 1.00 44.31 730 ASP A N 1
ATOM 5858 C CA . ASP A 1 730 ? 49.206 3.947 -33.268 1.00 44.31 730 ASP A CA 1
ATOM 5859 C C . ASP A 1 730 ? 48.084 2.882 -33.293 1.00 44.31 730 ASP A C 1
ATOM 5861 O O . ASP A 1 730 ? 48.262 1.768 -32.788 1.00 44.31 730 ASP A O 1
ATOM 5865 N N . ARG A 1 731 ? 46.884 3.184 -33.813 1.00 45.78 731 ARG A N 1
ATOM 5866 C CA . ARG A 1 731 ? 45.770 2.201 -33.842 1.00 45.78 731 ARG A CA 1
ATOM 5867 C C . ARG A 1 731 ? 44.962 2.138 -35.141 1.00 45.78 731 ARG A C 1
ATOM 5869 O O . ARG A 1 731 ? 43.764 1.847 -35.088 1.00 45.78 731 ARG A O 1
ATOM 5876 N N . LEU A 1 732 ? 45.608 2.366 -36.282 1.00 36.91 732 LEU A N 1
ATOM 5877 C CA . LEU A 1 732 ? 45.085 1.953 -37.591 1.00 36.91 732 LEU A CA 1
ATOM 5878 C C . LEU A 1 732 ? 45.709 0.632 -38.039 1.00 36.91 732 LEU A C 1
ATOM 5880 O O . LEU A 1 732 ? 46.951 0.516 -37.965 1.00 36.91 732 LEU A O 1
#

Foldseek 3Di:
DPDPPPPDDDDDDDDDPPPPPVVVVVVVVVVLVVLVVVCVVVVHDSVVSVVVVVVVVVVVVVVVVVVVVVVVVVVVVVPDDDDDDPPVVVVVVVVVVVVVVVVVVVVCVVVVHDPDPDDDDDPVCVVVVNPVVVVVVVVVVVVVVVDDDDDDDDDDDDDDDDDDDDDDDDDDDDDDDDDDDDDDDDDDDDDDDDDDDFDWDADPVGFTAGPPPRDGDDDPDDPVVVVVVVCVVCVVVCVVVLVVLLVVLLVLLVPQDPVCLVVSLVVLLVCCVVDDVVSSLVSNLVSLLVVLQFQDDDDLRSLLSSLLSLLCCVFPRHLVSNLSNVLVLLVVLLVVLVVDDNGCSNLSSLSSVLSNVVSQQADLQQLLQQLLSLLVSDDLVSLVSSLSNCQSNLVVCCVPPLPSQQVSLVSSLVSLVVVVVVQPPDPSSVVSSVVSNPPDGSPSVVSNVVDDCPSVVVSSVVSCVVCVPTDDDHHQDDHSVCSVCCVPQNDPSDPPIDGDPPDDPPDDPPDPCPPPPDPPADPVLLVVQVVLVVPDPLSSLLSRLLVPADALVSSLVSLVVVVDDDPSNLVNLLSLLSVQLPDPDHDCRSLSNLLVVLVVDVVSLVSNLVSLLVCLVVLVVGDPVSLLSSLVSVLSCCLSVSYAPCSLVSADLVDHDPSSLVSVLSNLLVNLVPDDLVSVCVRCVVQLVDPVNPVVNVSVLVSLVVNCVVDPDPSSVVSNVSVCVSNDPPDD

Organism: Enterobius vermicularis (NCBI:txid51028)

Secondary structure (DSSP, 8-state):
--SSSS--------SS-TTTHHHHHHHHHHHHHHHHHHHHHHT--HHHHHHHHHHHHHHHHHHHHHHHHHHHHHHHTT-S--SS-HHHHHHHHHHHHHHHHHHHHHHHHHTT----SS----HHHHHTT-HHHHHHHHHHHHHHTT---------------------------------------------------PPEEE-TTS-EEETTT-PBPP---SHHHHHHHHHHHHHHHHHHHHHHHHHHHHHHHHT--TTTHHHHHHHHHHHHHHS-HHHHHHHHHHHHHHHH--SSPPPHHHHHHHHHHHHHHHHHT-HHHHHHHHHHHHHHHHHHHHS--S-THHHHHHHHHHHHHHTTSB-HHHHHHHHHHHHHH-SHHHHHHHHHHHHHHHHHHHHH-HHHHHHHHHHHHHHHHHHTTTGGG-HHHHHHHHHHHT--TT-THHHHTTS--HHHHHHHHHHHHHHTTSPPPPPB---HHHHHTHHHH--TTSTTPPP-TTS-----TT---------SS-HHHHHHHHHTT--SHHHHHHHHHHHT-SSHHHHHHHHHHT---THHHHHHHHHHHHHHTTSSS--THHHHHHHHHHHH-HHHHHHHHHHHHHHHHTGGGS-HHHHHHHHHHHHHHHHTTSS-GGGGGGS-GGG--HHHHHHHHHHHHHHHHH--HHHHHHHHHHHHS-GGGHHHHHHHHHHHHHHHHH---HHHHHHHHHHHHHH-SS--